Protein AF-0000000084744950 (afdb_homodimer)

Secondary structure (DSSP, 8-state):
------EEEEEPPPPB-TTS-B-HHHHHHHHHHHHTTT--EEEESSTTTTGGGS-HHHHHHHHHHHHHHHHHH-TT-EEEEE---SSHHHHHHHHHHHHHHT-SEEEEPPP-TTGGG--HHHHHHHHHHHHHH-SS-EEEEE-GGGTTT----HHHHHHHTTSTTEEEEEE-S--HHHHHHHHTTS-TTT-EEEES-GGGHHHHHHHT--EE--GGGGT-HHHHHHHHHHHHTT-HHHHHHHHHHHHHHHHHHHTSSHHHHHHHHIIIII--S-----TTSPPPPHHHHHHHHHHHHHHHHHHHHHHHHT-/------EEEEEPPPPB-TTS-B-HHHHHHHHHHHHTTT--EEEESSTTTTGGGS-HHHHHHHHHHHHHHHHHH-TT-EEEEE---SSHHHHHHHHHHHHHHT-SEEEEPPP-TTGGG--HHHHHHHHHHHHHH-SS-EEEEE-GGGTTT----HHHHHHHTTSTTEEEEEE-S--HHHHHHHHTTS-TTT-EEEES-GGGHHHHHHHT--EE--GGGGT-HHHHHHHHHHHHTT-HHHHHHHHHHHHHHHHHHHTSSHHHHHHHHIIIII--S--PPPTTSPPPPHHHHHHHHHHHHHHHHHHHHHHHTT-

Solvent-accessible surface area (backbone atoms only — not comparable to full-atom values): 31084 Å² total; per-residue (Å²): 125,84,79,72,76,55,43,35,29,30,36,36,63,57,38,19,38,96,87,59,44,81,26,63,66,37,41,39,52,50,47,52,62,48,49,78,34,72,49,39,23,35,26,41,36,34,82,56,18,46,40,74,53,50,53,75,69,54,53,46,53,53,45,35,48,49,47,53,36,31,59,72,63,31,69,76,50,42,39,30,29,37,25,56,39,55,13,34,69,49,22,32,50,41,35,48,49,38,46,75,39,62,38,63,31,31,37,32,46,68,57,31,61,60,49,94,62,59,45,73,67,24,51,52,51,27,53,49,54,29,39,74,66,36,88,41,42,29,27,42,35,44,43,24,87,60,24,65,62,51,68,82,49,55,70,57,51,42,60,50,53,70,40,90,35,29,42,26,38,34,43,52,74,74,51,54,68,56,50,32,56,38,47,74,61,46,57,72,89,62,35,32,35,24,28,33,39,63,58,54,32,70,65,31,45,76,45,58,30,52,26,35,39,17,57,35,33,76,68,30,37,28,48,58,40,46,40,52,50,28,48,76,70,65,36,53,70,62,24,53,53,52,44,62,67,40,30,64,37,27,38,41,33,46,58,76,52,29,65,23,34,37,35,37,47,39,21,74,73,71,68,42,58,67,22,42,52,62,45,37,44,58,62,61,50,72,68,56,46,50,56,36,45,70,53,39,51,65,46,39,52,50,20,54,53,56,50,60,62,75,109,124,84,78,73,74,56,41,34,28,29,36,38,64,57,37,20,36,95,87,60,44,79,25,64,65,37,41,39,52,50,46,52,64,48,48,77,33,72,51,39,23,35,26,42,36,34,81,57,18,45,40,74,53,50,53,74,68,52,50,47,52,52,45,36,48,50,46,53,36,31,60,72,61,30,68,76,49,43,40,31,28,36,25,55,41,55,14,32,69,50,21,33,52,42,35,46,50,38,46,76,40,62,37,61,30,31,37,32,46,68,57,33,60,61,48,94,61,58,44,73,66,25,50,51,50,26,53,50,54,29,38,73,66,35,89,41,41,29,26,42,35,42,42,23,86,60,23,65,62,50,69,80,48,57,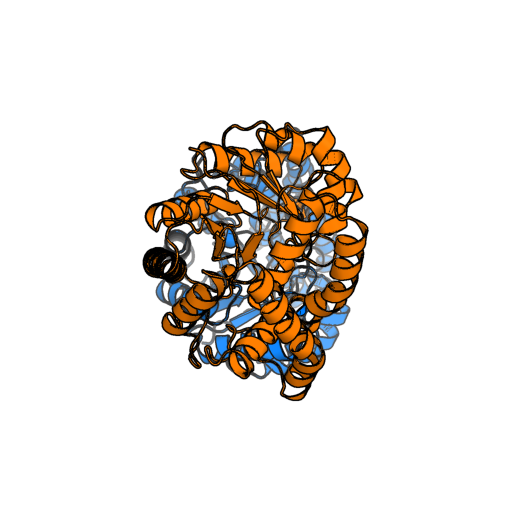69,57,50,41,60,51,53,70,40,88,35,30,42,27,38,34,44,51,73,74,53,54,70,57,50,32,56,38,47,75,60,47,58,73,89,60,34,34,35,24,27,32,40,61,57,54,32,70,65,30,45,76,43,57,30,53,26,35,39,18,57,33,33,77,69,30,36,27,48,57,37,46,42,52,51,28,48,77,68,65,36,53,68,62,24,52,54,51,44,64,65,40,31,64,38,26,39,40,33,45,59,75,54,29,66,24,33,36,35,36,47,39,22,73,72,71,68,43,59,67,21,41,52,62,44,37,44,59,61,62,52,73,67,57,46,50,56,35,44,69,54,40,52,65,48,40,52,50,19,55,53,56,53,62,60,74,110

Structure (mmCIF, N/CA/C/O backbone):
data_AF-0000000084744950-model_v1
#
loop_
_entity.id
_entity.type
_entity.pdbx_description
1 polymer 'Dihydrodipicolinate synthase'
#
loop_
_atom_site.group_PDB
_atom_site.id
_atom_site.type_symbol
_atom_site.label_atom_id
_atom_site.label_alt_id
_atom_site.label_comp_id
_atom_site.label_asym_id
_atom_site.label_entity_id
_atom_site.label_seq_id
_atom_site.pdbx_PDB_ins_code
_atom_site.Cartn_x
_atom_site.Cartn_y
_atom_site.Cartn_z
_atom_site.occupancy
_atom_site.B_iso_or_equiv
_atom_site.auth_seq_id
_atom_site.auth_comp_id
_atom_site.auth_asym_id
_atom_site.auth_atom_id
_atom_site.pdbx_PDB_model_num
ATOM 1 N N . MET A 1 1 ? -16.016 17.859 25.609 1 32.09 1 MET A N 1
ATOM 2 C CA . MET A 1 1 ? -16.25 18.766 24.484 1 32.09 1 MET A CA 1
ATOM 3 C C . MET A 1 1 ? -15.703 18.172 23.188 1 32.09 1 MET A C 1
ATOM 5 O O . MET A 1 1 ? -14.57 17.688 23.156 1 32.09 1 MET A O 1
ATOM 9 N N . THR A 1 2 ? -16.469 17.5 22.375 1 44.66 2 THR A N 1
ATOM 10 C CA . THR A 1 2 ? -15.984 16.797 21.188 1 44.66 2 THR A CA 1
ATOM 11 C C . THR A 1 2 ? -14.969 17.656 20.438 1 44.66 2 THR A C 1
ATOM 13 O O . THR A 1 2 ? -15.266 18.797 20.062 1 44.66 2 THR A O 1
ATOM 16 N N . LEU A 1 3 ? -13.703 17.438 20.719 1 56.25 3 LEU A N 1
ATOM 17 C CA . LEU A 1 3 ? -12.633 18.266 20.156 1 56.25 3 LEU A CA 1
ATOM 18 C C . LEU A 1 3 ? -12.906 18.594 18.703 1 56.25 3 LEU A C 1
ATOM 20 O O . LEU A 1 3 ? -13.336 17.719 17.938 1 56.25 3 LEU A O 1
ATOM 24 N N . SER A 1 4 ? -13.047 19.875 18.391 1 77.62 4 SER A N 1
ATOM 25 C CA . SER A 1 4 ? -13.414 20.422 17.078 1 77.62 4 SER A CA 1
ATOM 26 C C . SER A 1 4 ? -12.281 20.266 16.078 1 77.62 4 SER A C 1
ATOM 28 O O . SER A 1 4 ? -11.109 20.391 16.438 1 77.62 4 SER A O 1
ATOM 30 N N . LEU A 1 5 ? -12.453 19.562 15.055 1 93.19 5 LEU A N 1
ATOM 31 C CA . LEU A 1 5 ? -11.547 19.516 13.914 1 93.19 5 LEU A CA 1
ATOM 32 C C . LEU A 1 5 ? -11.555 20.844 13.156 1 93.19 5 LEU A C 1
ATOM 34 O O . LEU A 1 5 ? -11.922 20.875 11.977 1 93.19 5 LEU A O 1
ATOM 38 N N . HIS A 1 6 ? -11.352 22.016 13.898 1 96.31 6 HIS A N 1
ATOM 39 C CA . HIS A 1 6 ? -11.211 23.344 13.328 1 96.31 6 HIS A CA 1
ATOM 40 C C . HIS A 1 6 ? -9.773 23.859 13.461 1 96.31 6 HIS A C 1
ATOM 42 O O . HIS A 1 6 ? -9.148 23.688 14.508 1 96.31 6 HIS A O 1
ATOM 48 N N . GLY A 1 7 ? -9.273 24.406 12.383 1 97.94 7 GLY A N 1
ATOM 49 C CA . GLY A 1 7 ? -7.93 24.953 12.438 1 97.94 7 GLY A CA 1
ATOM 50 C C . GLY A 1 7 ? -6.934 24.188 11.602 1 97.94 7 GLY A C 1
ATOM 51 O O . GLY A 1 7 ? -7.309 23.531 10.625 1 97.94 7 GLY A O 1
ATOM 52 N N . VAL A 1 8 ? -5.648 24.406 11.922 1 98.69 8 VAL A N 1
ATOM 53 C CA . VAL A 1 8 ? -4.555 23.828 11.148 1 98.69 8 VAL A CA 1
ATOM 54 C C . VAL A 1 8 ? -3.945 22.656 11.906 1 98.69 8 VAL A C 1
ATOM 56 O O . VAL A 1 8 ? -3.566 22.781 13.078 1 98.69 8 VAL A O 1
ATOM 59 N N . PHE A 1 9 ? -3.893 21.484 11.328 1 98.88 9 PHE A N 1
ATOM 60 C CA . PHE A 1 9 ? -3.281 20.281 11.859 1 98.88 9 PHE A CA 1
ATOM 61 C C . PHE A 1 9 ? -2.109 19.844 10.984 1 98.88 9 PHE A C 1
ATOM 63 O O . PHE A 1 9 ? -2.305 19.375 9.867 1 98.88 9 PHE A O 1
ATOM 70 N N . VAL A 1 10 ? -0.914 19.922 11.461 1 98.88 10 VAL A N 1
ATOM 71 C CA . VAL A 1 10 ? 0.269 19.719 10.633 1 98.88 10 VAL A CA 1
ATOM 72 C C . VAL A 1 10 ? 0.619 18.234 10.578 1 98.88 10 VAL A C 1
ATOM 74 O O . VAL A 1 10 ? 0.858 17.609 11.609 1 98.88 10 VAL A O 1
ATOM 77 N N . PRO A 1 11 ? 0.583 17.625 9.352 1 98.88 11 PRO A N 1
ATOM 78 C CA . PRO A 1 11 ? 1.11 16.25 9.234 1 98.88 11 PRO A CA 1
ATOM 79 C C . PRO A 1 11 ? 2.633 16.203 9.344 1 98.88 11 PRO A C 1
ATOM 81 O O . PRO A 1 11 ? 3.338 16.688 8.453 1 98.88 11 PRO A O 1
ATOM 84 N N . ILE A 1 12 ? 3.092 15.57 10.359 1 98.88 12 ILE A N 1
ATOM 85 C CA . ILE A 1 12 ? 4.5 15.742 10.703 1 98.88 12 ILE A CA 1
ATOM 86 C C . ILE A 1 12 ? 5.305 14.555 10.18 1 98.88 12 ILE A C 1
ATOM 88 O O . ILE A 1 12 ? 4.781 13.438 10.07 1 98.88 12 ILE A O 1
ATOM 92 N N . PRO A 1 13 ? 6.602 14.773 9.852 1 98.75 13 PRO A N 1
ATOM 93 C CA . PRO A 1 13 ? 7.469 13.664 9.461 1 98.75 13 PRO A CA 1
ATOM 94 C C . PRO A 1 13 ? 7.852 12.773 10.641 1 98.75 13 PRO A C 1
ATOM 96 O O . PRO A 1 13 ? 7.852 13.227 11.789 1 98.75 13 PRO A O 1
ATOM 99 N N . THR A 1 14 ? 8.055 11.547 10.352 1 98.81 14 THR A N 1
ATOM 100 C CA . THR A 1 14 ? 8.859 10.703 11.234 1 98.81 14 THR A CA 1
ATOM 101 C C . THR A 1 14 ? 10.344 10.914 10.969 1 98.81 14 THR A C 1
ATOM 103 O O . THR A 1 14 ? 10.781 10.914 9.82 1 98.81 14 THR A O 1
ATOM 106 N N . PHE A 1 15 ? 11.078 11.125 12.039 1 98.88 15 PHE A N 1
ATOM 107 C CA . PHE A 1 15 ? 12.5 11.383 11.875 1 98.88 15 PHE A CA 1
ATOM 108 C C . PHE A 1 15 ? 13.312 10.117 12.125 1 98.88 15 PHE A C 1
ATOM 110 O O . PHE A 1 15 ? 12.977 9.32 13 1 98.88 15 PHE A O 1
ATOM 117 N N . PHE A 1 16 ? 14.406 10 11.367 1 98.88 16 PHE A N 1
ATOM 118 C CA . PHE A 1 16 ? 15.25 8.812 11.469 1 98.88 16 PHE A CA 1
ATOM 119 C C . PHE A 1 16 ? 16.719 9.203 11.648 1 98.88 16 PHE A C 1
ATOM 121 O O . PHE A 1 16 ? 17.156 10.234 11.148 1 98.88 16 PHE A O 1
ATOM 128 N N . LYS A 1 17 ? 17.406 8.32 12.344 1 98.69 17 LYS A N 1
ATOM 129 C CA . LYS A 1 17 ? 18.859 8.383 12.367 1 98.69 17 LYS A CA 1
ATOM 130 C C . LYS A 1 17 ? 19.453 7.859 11.055 1 98.69 17 LYS A C 1
ATOM 132 O O . LYS A 1 17 ? 18.719 7.363 10.195 1 98.69 17 LYS A O 1
ATOM 137 N N . GLU A 1 18 ? 20.75 7.996 10.922 1 97.94 18 GLU A N 1
ATOM 138 C CA . GLU A 1 18 ? 21.406 7.574 9.688 1 97.94 18 GLU A CA 1
ATOM 139 C C . GLU A 1 18 ? 21.203 6.086 9.43 1 97.94 18 GLU A C 1
ATOM 141 O O . GLU A 1 18 ? 21.109 5.66 8.273 1 97.94 18 GLU A O 1
ATOM 146 N N . ASN A 1 19 ? 21.094 5.312 10.5 1 97.88 19 ASN A N 1
ATOM 147 C CA . ASN A 1 19 ? 20.875 3.875 10.359 1 97.88 19 ASN A CA 1
ATOM 148 C C . ASN A 1 19 ? 19.391 3.545 10.203 1 97.88 19 ASN A C 1
ATOM 150 O O . ASN A 1 19 ? 19 2.383 10.312 1 97.88 19 ASN A O 1
ATOM 154 N N . GLU A 1 20 ? 18.438 4.543 10.125 1 98.38 20 GLU A N 1
ATOM 155 C CA . GLU A 1 20 ? 17.016 4.473 9.867 1 98.38 20 GLU A CA 1
ATOM 156 C C . GLU A 1 20 ? 16.234 4.094 11.125 1 98.38 20 GLU A C 1
ATOM 158 O O . GLU A 1 20 ? 15.039 3.801 11.062 1 98.38 20 GLU A O 1
ATOM 163 N N . ASP A 1 21 ? 17.016 4.082 12.305 1 98.69 21 ASP A N 1
ATOM 164 C CA . ASP A 1 21 ? 16.281 3.992 13.555 1 98.69 21 ASP A CA 1
ATOM 165 C C . ASP A 1 21 ? 15.484 5.273 13.82 1 98.69 21 ASP A C 1
ATOM 167 O O . ASP A 1 21 ? 15.812 6.332 13.289 1 98.69 21 ASP A O 1
ATOM 171 N N . LEU A 1 22 ? 14.477 5.176 14.648 1 98.81 22 LEU A N 1
ATOM 172 C CA . LEU A 1 22 ? 13.688 6.352 14.992 1 98.81 22 LEU A CA 1
ATOM 173 C C . LEU A 1 22 ? 14.547 7.402 15.688 1 98.81 22 LEU A C 1
ATOM 175 O O . LEU A 1 22 ? 15.359 7.07 16.547 1 98.81 22 LEU A O 1
ATOM 179 N N . ASP A 1 23 ? 14.422 8.609 15.266 1 98.88 23 ASP A N 1
ATOM 180 C CA . ASP A 1 23 ? 15.008 9.758 15.953 1 98.88 23 ASP A CA 1
ATOM 181 C C . ASP A 1 23 ? 13.953 10.516 16.75 1 98.88 23 ASP A C 1
ATOM 183 O O . ASP A 1 23 ? 13.461 11.555 16.328 1 98.88 23 ASP A O 1
ATOM 187 N N . LEU A 1 24 ? 13.727 10 17.953 1 98.81 24 LEU A N 1
ATOM 188 C CA . LEU A 1 24 ? 12.648 10.523 18.781 1 98.81 24 LEU A CA 1
ATOM 189 C C . LEU A 1 24 ? 13 11.898 19.344 1 98.81 24 LEU A C 1
ATOM 191 O O . LEU A 1 24 ? 12.109 12.695 19.656 1 98.81 24 LEU A O 1
ATOM 195 N N . GLU A 1 25 ? 14.266 12.188 19.453 1 98.81 25 GLU A N 1
ATOM 196 C CA . GLU A 1 25 ? 14.688 13.516 19.875 1 98.81 25 GLU A CA 1
ATOM 197 C C . GLU A 1 25 ? 14.328 14.57 18.844 1 98.81 25 GLU A C 1
ATOM 199 O O . GLU A 1 25 ? 13.812 15.641 19.188 1 98.81 25 GLU A O 1
ATOM 204 N N . ALA A 1 26 ? 14.609 14.258 17.609 1 98.88 26 ALA A N 1
ATOM 205 C CA . ALA A 1 26 ? 14.234 15.18 16.531 1 98.88 26 ALA A CA 1
ATOM 206 C C . ALA A 1 26 ? 12.719 15.359 16.469 1 98.88 26 ALA A C 1
ATOM 208 O O . ALA A 1 26 ? 12.234 16.453 16.188 1 98.88 26 ALA A O 1
ATOM 209 N N . LEU A 1 27 ? 12.023 14.289 16.703 1 98.88 27 LEU A N 1
ATOM 210 C CA . LEU A 1 27 ? 10.57 14.367 16.734 1 98.88 27 LEU A CA 1
ATOM 211 C C . LEU A 1 27 ? 10.102 15.305 17.844 1 98.88 27 LEU A C 1
ATOM 213 O O . LEU A 1 27 ? 9.203 16.125 17.625 1 98.88 27 LEU A O 1
ATOM 217 N N . ASP A 1 28 ? 10.68 15.203 18.969 1 98.88 28 ASP A N 1
ATOM 218 C CA . ASP A 1 28 ? 10.383 16.078 20.094 1 98.88 28 ASP A CA 1
ATOM 219 C C . ASP A 1 28 ? 10.633 17.547 19.734 1 98.88 28 ASP A C 1
ATOM 221 O O . ASP A 1 28 ? 9.805 18.406 20.016 1 98.88 28 ASP A O 1
ATOM 225 N N . GLN A 1 29 ? 11.719 17.812 19.125 1 98.81 29 GLN A N 1
ATOM 226 C CA . GLN A 1 29 ? 12.086 19.172 18.734 1 98.81 29 GLN A CA 1
ATOM 227 C C . GLN A 1 29 ? 11.094 19.75 17.734 1 98.81 29 GLN A C 1
ATOM 229 O O . GLN A 1 29 ? 10.789 20.938 17.766 1 98.81 29 GLN A O 1
ATOM 234 N N . HIS A 1 30 ? 10.648 18.891 16.859 1 98.88 30 HIS A N 1
ATOM 235 C CA . HIS A 1 30 ? 9.703 19.359 15.852 1 98.88 30 HIS A CA 1
ATOM 236 C C . HIS A 1 30 ? 8.367 19.719 16.484 1 98.88 30 HIS A C 1
ATOM 238 O O . HIS A 1 30 ? 7.73 20.703 16.078 1 98.88 30 HIS A O 1
ATOM 244 N N . ILE A 1 31 ? 7.934 18.906 17.453 1 98.88 31 ILE A N 1
ATOM 245 C CA . ILE A 1 31 ? 6.703 19.219 18.172 1 98.88 31 ILE A CA 1
ATOM 246 C C . ILE A 1 31 ? 6.875 20.516 18.953 1 98.88 31 ILE A C 1
ATOM 248 O O . ILE A 1 31 ? 5.961 21.344 19.016 1 98.88 31 ILE A O 1
ATOM 252 N N . GLN A 1 32 ? 8.016 20.703 19.531 1 98.81 32 GLN A N 1
ATOM 253 C CA . GLN A 1 32 ? 8.312 21.953 20.219 1 98.81 32 GLN A CA 1
ATOM 254 C C . GLN A 1 32 ? 8.18 23.141 19.281 1 98.81 32 GLN A C 1
ATOM 256 O O . GLN A 1 32 ? 7.574 24.156 19.641 1 98.81 32 GLN A O 1
ATOM 261 N N . PHE A 1 33 ? 8.742 23 18.156 1 98.5 33 PHE A N 1
ATOM 262 C CA . PHE A 1 33 ? 8.688 24.047 17.141 1 98.5 33 PHE A CA 1
ATOM 263 C C . PHE A 1 33 ? 7.242 24.391 16.797 1 98.5 33 PHE A C 1
ATOM 265 O O . PHE A 1 33 ? 6.879 25.562 16.719 1 98.5 33 PHE A O 1
ATOM 272 N N . LEU A 1 34 ? 6.359 23.359 16.656 1 98.75 34 LEU A N 1
ATOM 273 C CA . LEU A 1 34 ? 4.984 23.531 16.219 1 98.75 34 LEU A CA 1
ATOM 274 C C . LEU A 1 34 ? 4.098 24 17.375 1 98.75 34 LEU A C 1
ATOM 276 O O . LEU A 1 34 ? 3.086 24.672 17.156 1 98.75 34 LEU A O 1
ATOM 280 N N . ALA A 1 35 ? 4.418 23.719 18.594 1 97.62 35 ALA A N 1
ATOM 281 C CA . ALA A 1 35 ? 3.586 23.906 19.781 1 97.62 35 ALA A CA 1
ATOM 282 C C . ALA A 1 35 ? 3.219 25.375 19.969 1 97.62 35 ALA A C 1
ATOM 284 O O . ALA A 1 35 ? 2.158 25.688 20.516 1 97.62 35 ALA A O 1
ATOM 285 N N . ASN A 1 36 ? 4 26.266 19.5 1 91.12 36 ASN A N 1
ATOM 286 C CA . ASN A 1 36 ? 3.74 27.688 19.75 1 91.12 36 ASN A CA 1
ATOM 287 C C . ASN A 1 36 ? 3.5 28.438 18.438 1 91.12 36 ASN A C 1
ATOM 289 O O . ASN A 1 36 ? 3.736 29.656 18.375 1 91.12 36 ASN A O 1
ATOM 293 N N . SER A 1 37 ? 2.988 27.719 17.469 1 97.5 37 SER A N 1
ATOM 294 C CA . SER A 1 37 ? 2.828 28.344 16.156 1 97.5 37 SER A CA 1
ATOM 295 C C . SER A 1 37 ? 1.364 28.656 15.859 1 97.5 37 SER A C 1
ATOM 297 O O . SER A 1 37 ? 1.031 29.156 14.781 1 97.5 37 SER A O 1
ATOM 299 N N . GLY A 1 38 ? 0.466 28.375 16.812 1 97.75 38 GLY A N 1
ATOM 300 C CA . GLY A 1 38 ? -0.953 28.641 16.625 1 97.75 38 GLY A CA 1
ATOM 301 C C . GLY A 1 38 ? -1.709 27.484 16.016 1 97.75 38 GLY A C 1
ATOM 302 O O . GLY A 1 38 ? -2.932 27.547 15.867 1 97.75 38 GLY A O 1
ATOM 303 N N . VAL A 1 39 ? -1.017 26.406 15.734 1 98.44 39 VAL A N 1
ATOM 304 C CA . VAL A 1 39 ? -1.674 25.266 15.125 1 98.44 39 VAL A CA 1
ATOM 305 C C . VAL A 1 39 ? -2.58 24.578 16.141 1 98.44 39 VAL A C 1
ATOM 307 O O . VAL A 1 39 ? -2.359 24.688 17.359 1 98.44 39 VAL A O 1
ATOM 310 N N . SER A 1 40 ? -3.605 23.922 15.633 1 98.38 40 SER A N 1
ATOM 311 C CA . SER A 1 40 ? -4.59 23.25 16.484 1 98.38 40 SER A CA 1
ATOM 312 C C . SER A 1 40 ? -4.129 21.844 16.859 1 98.38 40 SER A C 1
ATOM 314 O O . SER A 1 40 ? -4.605 21.281 17.844 1 98.38 40 SER A O 1
ATOM 316 N N . GLY A 1 41 ? -3.248 21.328 16.062 1 98.5 41 GLY A N 1
ATOM 317 C CA . GLY A 1 41 ? -2.787 19.969 16.344 1 98.5 41 GLY A CA 1
ATOM 318 C C . GLY A 1 41 ? -1.807 19.453 15.305 1 98.5 41 GLY A C 1
ATOM 319 O O . GLY A 1 41 ? -1.295 20.219 14.484 1 98.5 41 GLY A O 1
ATOM 320 N N . VAL A 1 42 ? -1.493 18.156 15.453 1 98.81 42 VAL A N 1
ATOM 321 C CA . VAL A 1 42 ? -0.591 17.5 14.508 1 98.81 42 VAL A CA 1
ATOM 322 C C . VAL A 1 42 ? -1.204 16.188 14.031 1 98.81 42 VAL A C 1
ATOM 324 O O . VAL A 1 42 ? -2.049 15.602 14.719 1 98.81 42 VAL A O 1
ATOM 327 N N . VAL A 1 43 ? -0.896 15.836 12.812 1 98.88 43 VAL A N 1
ATOM 328 C CA . VAL A 1 43 ? -1.175 14.508 12.273 1 98.88 43 VAL A CA 1
ATOM 329 C C . VAL A 1 43 ? 0.1 13.672 12.289 1 98.88 43 VAL A C 1
ATOM 331 O O . VAL A 1 43 ? 1.103 14.039 11.672 1 98.88 43 VAL A O 1
ATOM 334 N N . VAL A 1 44 ? 0.041 12.57 13.016 1 98.81 44 VAL A N 1
ATOM 335 C CA . VAL A 1 44 ? 1.168 11.648 13.094 1 98.81 44 VAL A CA 1
ATOM 336 C C . VAL A 1 44 ? 0.874 10.398 12.258 1 98.81 44 VAL A C 1
ATOM 338 O O . VAL A 1 44 ? -0.281 9.984 12.141 1 98.81 44 VAL A O 1
ATOM 341 N N . LEU A 1 45 ? 1.837 9.859 11.602 1 98.62 45 LEU A N 1
ATOM 342 C CA . LEU A 1 45 ? 1.739 8.609 10.852 1 98.62 45 LEU A CA 1
ATOM 343 C C . LEU A 1 45 ? 0.834 8.781 9.641 1 98.62 45 LEU A C 1
ATOM 345 O O . LEU A 1 45 ? 0.039 7.891 9.328 1 98.62 45 LEU A O 1
ATOM 349 N N . GLY A 1 46 ? 0.804 9.961 9.016 1 97.62 46 GLY A N 1
ATOM 350 C CA . GLY A 1 46 ? 0.244 10.133 7.684 1 97.62 46 GLY A CA 1
ATOM 351 C C . GLY A 1 46 ? 1.22 9.789 6.574 1 97.62 46 GLY A C 1
ATOM 352 O O . GLY A 1 4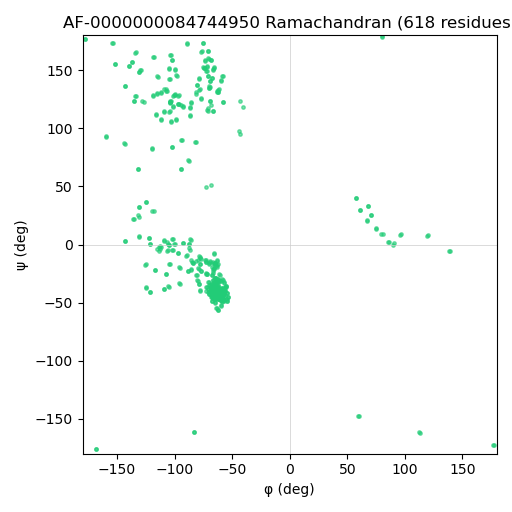6 ? 2.201 9.078 6.801 1 97.62 46 GLY A O 1
ATOM 353 N N . SER A 1 47 ? 0.931 10.266 5.391 1 96.12 47 SER A N 1
ATOM 354 C CA . SER A 1 47 ? 1.872 10.109 4.285 1 96.12 47 SER A CA 1
ATOM 355 C C . SER A 1 47 ? 3.189 10.82 4.574 1 96.12 47 SER A C 1
ATOM 357 O O . SER A 1 47 ? 4.266 10.266 4.344 1 96.12 47 SER A O 1
ATOM 359 N N . MET A 1 48 ? 3.143 11.977 5.152 1 97.12 48 MET A N 1
ATOM 360 C CA . MET A 1 48 ? 4.328 12.742 5.539 1 97.12 48 MET A CA 1
ATOM 361 C C . MET A 1 48 ? 5.121 12.008 6.613 1 97.12 48 MET A C 1
ATOM 363 O O . MET A 1 48 ? 6.348 12.125 6.676 1 97.12 48 MET A O 1
ATOM 367 N N . GLY A 1 49 ? 4.418 11.242 7.379 1 98.44 49 GLY A N 1
ATOM 368 C CA . GLY A 1 49 ? 5.027 10.539 8.5 1 98.44 49 GLY A CA 1
ATOM 369 C C . GLY A 1 49 ? 5.598 9.188 8.117 1 98.44 49 GLY A C 1
ATOM 370 O O . GLY A 1 49 ? 6.074 8.445 8.977 1 98.44 49 GLY A O 1
ATOM 371 N N . GLU A 1 50 ? 5.504 8.781 6.852 1 98.5 50 GLU A N 1
ATOM 372 C CA . GLU A 1 50 ? 6.059 7.531 6.34 1 98.5 50 GLU A CA 1
ATOM 373 C C . GLU A 1 50 ? 5.508 6.328 7.102 1 98.5 50 GLU A C 1
ATOM 375 O O . GLU A 1 50 ? 6.242 5.387 7.402 1 98.5 50 GLU A O 1
ATOM 380 N N . ALA A 1 51 ? 4.227 6.387 7.41 1 98.31 51 ALA A N 1
ATOM 381 C CA . ALA A 1 51 ? 3.596 5.316 8.18 1 98.31 51 ALA A CA 1
ATOM 382 C C . ALA A 1 51 ? 3.797 3.965 7.496 1 98.31 51 ALA A C 1
ATOM 384 O O . ALA A 1 51 ? 4.02 2.951 8.164 1 98.31 51 ALA A O 1
ATOM 385 N N . VAL A 1 52 ? 3.793 3.881 6.207 1 97.75 52 VAL A N 1
ATOM 386 C CA . VAL A 1 52 ? 3.826 2.65 5.426 1 97.75 52 VAL A CA 1
ATOM 387 C C . VAL A 1 52 ? 5.191 1.983 5.57 1 97.75 52 VAL A C 1
ATOM 389 O O . VAL A 1 52 ? 5.352 0.804 5.246 1 97.75 52 VAL A O 1
ATOM 392 N N . SER A 1 53 ? 6.18 2.732 6.078 1 98.25 53 SER A N 1
ATOM 393 C CA . SER A 1 53 ? 7.543 2.229 6.176 1 98.25 53 SER A CA 1
ATOM 394 C C . SER A 1 53 ? 7.859 1.747 7.59 1 98.25 53 SER A C 1
ATOM 396 O O . SER A 1 53 ? 8.961 1.274 7.859 1 98.25 53 SER A O 1
ATOM 398 N N . LEU A 1 54 ? 6.863 1.853 8.469 1 98.25 54 LEU A N 1
ATOM 399 C CA . LEU A 1 54 ? 7.125 1.587 9.883 1 98.25 54 LEU A CA 1
ATOM 400 C C . LEU A 1 54 ? 6.566 0.229 10.297 1 98.25 54 LEU A C 1
ATOM 402 O O . LEU A 1 54 ? 5.578 -0.238 9.719 1 98.25 54 LEU A O 1
ATOM 406 N N . SER A 1 55 ? 7.211 -0.38 11.297 1 96.06 55 SER A N 1
ATOM 407 C CA . SER A 1 55 ? 6.652 -1.559 11.953 1 96.06 55 SER A CA 1
ATOM 408 C C . SER A 1 55 ? 5.535 -1.178 12.914 1 96.06 55 SER A C 1
ATOM 410 O O . SER A 1 55 ? 5.375 -0.003 13.258 1 96.06 55 SER A O 1
ATOM 412 N N . ASP A 1 56 ? 4.797 -2.154 13.328 1 94 56 ASP A N 1
ATOM 413 C CA . ASP A 1 56 ? 3.727 -1.916 14.297 1 94 56 ASP A CA 1
ATOM 414 C C . ASP A 1 56 ? 4.273 -1.295 15.578 1 94 56 ASP A C 1
ATOM 416 O O . ASP A 1 56 ? 3.68 -0.363 16.125 1 94 56 ASP A O 1
ATOM 420 N N . GLU A 1 57 ? 5.344 -1.8 16 1 95.88 57 GLU A N 1
ATOM 421 C CA . GLU A 1 57 ? 5.965 -1.302 17.234 1 95.88 57 GLU A CA 1
ATOM 422 C C . GLU A 1 57 ? 6.414 0.149 17.078 1 95.88 57 GLU A C 1
ATOM 424 O O . GLU A 1 57 ? 6.219 0.965 17.969 1 95.88 57 GLU A O 1
ATOM 429 N N . GLU A 1 58 ? 6.98 0.441 15.969 1 98.31 58 GLU A N 1
ATOM 430 C CA . GLU A 1 58 ? 7.457 1.799 15.727 1 98.31 58 GLU A CA 1
ATOM 431 C C . GLU A 1 58 ? 6.301 2.791 15.672 1 98.31 58 GLU A C 1
ATOM 433 O O . GLU A 1 58 ? 6.426 3.928 16.141 1 98.31 58 GLU A O 1
ATOM 438 N N . ARG A 1 59 ? 5.191 2.377 15.078 1 98.25 59 ARG A N 1
ATOM 439 C CA . ARG A 1 59 ? 4.012 3.232 15.016 1 98.25 59 ARG A CA 1
ATOM 440 C C . ARG A 1 59 ? 3.594 3.699 16.406 1 98.25 59 ARG A C 1
ATOM 442 O O . ARG A 1 59 ? 3.367 4.891 16.625 1 98.25 59 ARG A O 1
ATOM 449 N N . SER A 1 60 ? 3.541 2.768 17.344 1 98 60 SER A N 1
ATOM 450 C CA . SER A 1 60 ? 3.15 3.096 18.719 1 98 60 SER A CA 1
ATOM 451 C C . SER A 1 60 ? 4.152 4.043 19.359 1 98 60 SER A C 1
ATOM 453 O O . SER A 1 60 ? 3.766 5.012 20.016 1 98 60 SER A O 1
ATOM 455 N N . LYS A 1 61 ? 5.43 3.764 19.172 1 98.56 61 LYS A N 1
ATOM 456 C CA . LYS A 1 61 ? 6.484 4.574 19.766 1 98.56 61 LYS A CA 1
ATOM 457 C C . LYS A 1 61 ? 6.41 6.02 19.281 1 98.56 61 LYS A C 1
ATOM 459 O O . LYS A 1 61 ? 6.629 6.953 20.062 1 98.56 61 LYS A O 1
ATOM 464 N N . VAL A 1 62 ? 6.105 6.18 18.031 1 98.88 62 VAL A N 1
ATOM 465 C CA . VAL A 1 62 ? 6.031 7.52 17.453 1 98.88 62 VAL A CA 1
ATOM 466 C C . VAL A 1 62 ? 4.859 8.281 18.062 1 98.88 62 VAL A C 1
ATOM 468 O O . VAL A 1 62 ? 5.012 9.438 18.484 1 98.88 62 VAL A O 1
ATOM 471 N N . ILE A 1 63 ? 3.699 7.641 18.188 1 98.88 63 ILE A N 1
ATOM 472 C CA . ILE A 1 63 ? 2.525 8.305 18.75 1 98.88 63 ILE A CA 1
ATOM 473 C C . ILE A 1 63 ? 2.779 8.656 20.203 1 98.88 63 ILE A C 1
ATOM 475 O O . ILE A 1 63 ? 2.486 9.773 20.641 1 98.88 63 ILE A O 1
ATOM 479 N N . GLU A 1 64 ? 3.35 7.723 20.922 1 98.81 64 GLU A N 1
ATOM 480 C CA . GLU A 1 64 ? 3.623 7.934 22.328 1 98.81 64 GLU A CA 1
ATOM 481 C C . GLU A 1 64 ? 4.562 9.117 22.547 1 98.81 64 GLU A C 1
ATOM 483 O O . GLU A 1 64 ? 4.352 9.93 23.453 1 98.81 64 GLU A O 1
ATOM 488 N N . ARG A 1 65 ? 5.566 9.18 21.734 1 98.88 65 ARG A N 1
ATOM 489 C CA . ARG A 1 65 ? 6.508 10.289 21.844 1 98.88 65 ARG A CA 1
ATOM 490 C C . ARG A 1 65 ? 5.824 11.617 21.562 1 98.88 65 ARG A C 1
ATOM 492 O O . ARG A 1 65 ? 6.094 12.617 22.234 1 98.88 65 ARG A O 1
ATOM 499 N N . VAL A 1 66 ? 4.988 11.656 20.547 1 98.88 66 VAL A N 1
ATOM 500 C CA . VAL A 1 66 ? 4.273 12.875 20.203 1 98.88 66 VAL A CA 1
ATOM 501 C C . VAL A 1 66 ? 3.369 13.297 21.359 1 98.88 66 VAL A C 1
ATOM 503 O O . VAL A 1 66 ? 3.275 14.484 21.672 1 98.88 66 VAL A O 1
ATOM 506 N N . VAL A 1 67 ? 2.717 12.352 21.984 1 98.75 67 VAL A N 1
ATOM 507 C CA . VAL A 1 67 ? 1.837 12.625 23.109 1 98.75 67 VAL A CA 1
ATOM 508 C C . VAL A 1 67 ? 2.65 13.188 24.281 1 98.75 67 VAL A C 1
ATOM 510 O O . VAL A 1 67 ? 2.232 14.156 24.922 1 98.75 67 VAL A O 1
ATOM 513 N N . GLU A 1 68 ? 3.775 12.57 24.531 1 98.81 68 GLU A N 1
ATOM 514 C CA . GLU A 1 68 ? 4.664 13.086 25.562 1 98.81 68 GLU A CA 1
ATOM 515 C C . GLU A 1 68 ? 5.074 14.523 25.281 1 98.81 68 GLU A C 1
ATOM 517 O O . GLU A 1 68 ? 5.027 15.375 26.172 1 98.81 68 GLU A O 1
ATOM 522 N N . SER A 1 69 ? 5.477 14.805 24.062 1 98.81 69 SER A N 1
ATOM 523 C CA . SER A 1 69 ? 5.938 16.125 23.672 1 98.81 69 SER A CA 1
ATOM 524 C C . SER A 1 69 ? 4.809 17.156 23.734 1 98.81 69 SER A C 1
ATOM 526 O O . SER A 1 69 ? 5.023 18.281 24.172 1 98.81 69 SER A O 1
ATOM 528 N N . LYS A 1 70 ? 3.691 16.719 23.234 1 98 70 LYS A N 1
ATOM 529 C CA . LYS A 1 70 ? 2.51 17.578 23.344 1 98 70 LYS A CA 1
ATOM 530 C C . LYS A 1 70 ? 2.256 17.984 24.797 1 98 70 LYS A C 1
ATOM 532 O O . LYS A 1 70 ? 1.978 19.156 25.062 1 98 70 LYS A O 1
ATOM 537 N N . ASN A 1 71 ? 2.271 17.062 25.703 1 98.31 71 ASN A N 1
ATOM 538 C CA . ASN A 1 71 ? 2.021 17.328 27.109 1 98.31 71 ASN A CA 1
ATOM 539 C C . ASN A 1 71 ? 3.072 18.266 27.703 1 98.31 71 ASN A C 1
ATOM 541 O O . ASN A 1 71 ? 2.775 19.062 28.594 1 98.31 71 ASN A O 1
ATOM 545 N N . LYS A 1 7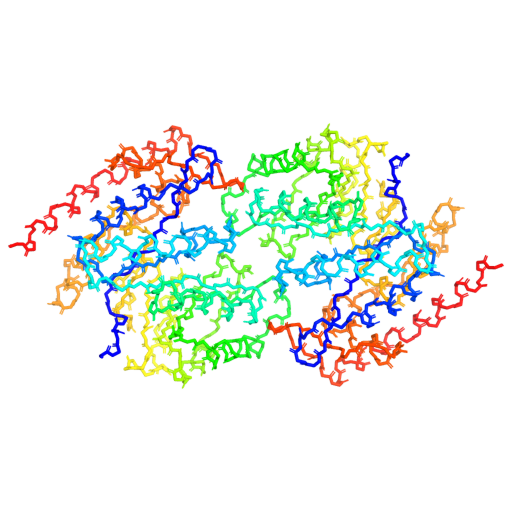2 ? 4.23 18.188 27.203 1 98.62 72 LYS A N 1
ATOM 546 C CA . LYS A 1 72 ? 5.355 18.984 27.688 1 98.62 72 LYS A CA 1
ATOM 547 C C . LYS A 1 72 ? 5.27 20.422 27.156 1 98.62 72 LYS A C 1
ATOM 549 O O . LYS A 1 72 ? 5.504 21.375 27.906 1 98.62 72 LYS A O 1
ATOM 554 N N . TYR A 1 73 ? 4.859 20.578 25.891 1 98.69 73 TYR A N 1
ATOM 555 C CA . TYR A 1 73 ? 5.051 21.891 25.266 1 98.69 73 TYR A CA 1
ATOM 556 C C . TYR A 1 73 ? 3.719 22.609 25.078 1 98.69 73 TYR A C 1
ATOM 558 O O . TYR A 1 73 ? 3.662 23.844 25.094 1 98.69 73 TYR A O 1
ATOM 566 N N . ASN A 1 74 ? 2.635 21.875 24.719 1 98.44 74 ASN A N 1
ATOM 567 C CA . ASN A 1 74 ? 1.291 22.422 24.516 1 98.44 74 ASN A CA 1
ATOM 568 C C . ASN A 1 74 ? 0.234 21.312 24.625 1 98.44 74 ASN A C 1
ATOM 570 O O . ASN A 1 74 ? -0.147 20.719 23.609 1 98.44 74 ASN A O 1
ATOM 574 N N . PRO A 1 75 ? -0.34 21.109 25.797 1 97.56 75 PRO A N 1
ATOM 575 C CA . PRO A 1 75 ? -1.27 20.016 26.031 1 97.56 75 PRO A CA 1
ATOM 576 C C . PRO A 1 75 ? -2.568 20.156 25.234 1 97.56 75 PRO A C 1
ATOM 578 O O . PRO A 1 75 ? -3.365 19.219 25.172 1 97.56 75 PRO A O 1
ATOM 581 N N . ASN A 1 76 ? -2.762 21.266 24.578 1 96.31 76 ASN A N 1
ATOM 582 C CA . ASN A 1 76 ? -4.012 21.516 23.875 1 96.31 76 ASN A CA 1
ATOM 583 C C . ASN A 1 76 ? -3.949 21.016 22.422 1 96.31 76 ASN A C 1
ATOM 585 O O . ASN A 1 76 ? -4.969 20.969 21.734 1 96.31 76 ASN A O 1
ATOM 589 N N . LEU A 1 77 ? -2.762 20.641 21.953 1 98.12 77 LEU A N 1
ATOM 590 C CA . LEU A 1 77 ? -2.646 20.141 20.594 1 98.12 77 LEU A CA 1
ATOM 591 C C . LEU A 1 77 ? -3.461 18.859 20.422 1 98.12 77 LEU A C 1
ATOM 593 O O . LEU A 1 77 ? -3.396 17.969 21.25 1 98.12 77 LEU A O 1
ATOM 597 N N . VAL A 1 78 ? -4.238 18.828 19.391 1 98.25 78 VAL A N 1
ATOM 598 C CA . VAL A 1 78 ? -4.969 17.625 19.016 1 98.25 78 VAL A CA 1
ATOM 599 C C . VAL A 1 78 ? -4.039 16.672 18.266 1 98.25 78 VAL A C 1
ATOM 601 O O . VAL A 1 78 ? -3.266 17.109 17.406 1 98.25 78 VAL A O 1
ATOM 604 N N . ILE A 1 79 ? -4.133 15.414 18.594 1 98.69 79 ILE A N 1
ATOM 605 C CA . ILE A 1 79 ? -3.334 14.422 17.891 1 98.69 79 ILE A CA 1
ATOM 606 C C . ILE A 1 79 ? -4.238 13.562 17 1 98.69 79 ILE A C 1
ATOM 608 O O . ILE A 1 79 ? -5.117 12.859 17.5 1 98.69 79 ILE A O 1
ATOM 612 N N . ILE A 1 80 ? -4.066 13.664 15.719 1 98.81 80 ILE A N 1
ATOM 613 C CA . ILE A 1 80 ? -4.68 12.797 14.719 1 98.81 80 ILE A CA 1
ATOM 614 C C . ILE A 1 80 ? -3.672 11.742 14.273 1 98.81 80 ILE A C 1
ATOM 616 O O . ILE A 1 80 ? -2.531 12.07 13.93 1 98.81 80 ILE A O 1
ATOM 620 N N . ALA A 1 81 ? -4.047 10.484 14.281 1 98.94 81 ALA A N 1
ATOM 621 C CA . ALA A 1 81 ? -3.117 9.43 13.891 1 98.94 81 ALA A CA 1
ATOM 622 C C . ALA A 1 81 ? -3.549 8.773 12.578 1 98.94 81 ALA A C 1
ATOM 624 O O . ALA A 1 81 ? -4.719 8.43 12.406 1 98.94 81 ALA A O 1
ATOM 625 N N . GLY A 1 82 ? -2.574 8.664 11.664 1 98.88 82 GLY A N 1
ATOM 626 C CA . GLY A 1 82 ? -2.832 7.828 10.492 1 98.88 82 GLY A CA 1
ATOM 627 C C . GLY A 1 82 ? -2.902 6.348 10.82 1 98.88 82 GLY A C 1
ATOM 628 O O . GLY A 1 82 ? -1.943 5.777 11.344 1 98.88 82 GLY A O 1
ATOM 629 N N . THR A 1 83 ? -4.023 5.734 10.469 1 98.88 83 THR A N 1
ATOM 630 C CA . THR A 1 83 ? -4.203 4.32 10.773 1 98.88 83 THR A CA 1
ATOM 631 C C . THR A 1 83 ? -4.676 3.555 9.547 1 98.88 83 THR A C 1
ATOM 633 O O . THR A 1 83 ? -5.391 2.557 9.664 1 98.88 83 THR A O 1
ATOM 636 N N . SER A 1 84 ? -4.254 3.988 8.414 1 98.75 84 SER A N 1
ATOM 637 C CA . SER A 1 84 ? -4.637 3.396 7.137 1 98.75 84 SER A CA 1
ATOM 638 C C . SER A 1 84 ? -4.066 1.989 6.988 1 98.75 84 SER A C 1
ATOM 640 O O . SER A 1 84 ? -2.945 1.718 7.422 1 98.75 84 SER A O 1
ATOM 642 N N . SER A 1 85 ? -4.824 1.147 6.398 1 98.12 85 SER A N 1
ATOM 643 C CA . SER A 1 85 ? -4.41 -0.201 6.023 1 98.12 85 SER A CA 1
ATOM 644 C C . SER A 1 85 ? -5.219 -0.721 4.84 1 98.12 85 SER A C 1
ATOM 646 O O . SER A 1 85 ? -6.18 -0.079 4.406 1 98.12 85 SER A O 1
ATOM 648 N N . GLN A 1 86 ? -4.82 -1.884 4.34 1 98.38 86 GLN A N 1
ATOM 649 C CA . GLN A 1 86 ? -5.461 -2.43 3.15 1 98.38 86 GLN A CA 1
ATOM 650 C C . GLN A 1 86 ? -6.609 -3.361 3.525 1 98.38 86 GLN A C 1
ATOM 652 O O . GLN A 1 86 ? -7.301 -3.887 2.648 1 98.38 86 GLN A O 1
ATOM 657 N N . SER A 1 87 ? -6.863 -3.51 4.836 1 98.56 87 SER A N 1
ATOM 658 C CA . SER A 1 87 ? -8.039 -4.242 5.301 1 98.56 87 SER A CA 1
ATOM 659 C C . SER A 1 87 ? -8.68 -3.549 6.496 1 98.56 87 SER A C 1
ATOM 661 O O . SER A 1 87 ? -8.008 -2.852 7.254 1 98.56 87 SER A O 1
ATOM 663 N N . ALA A 1 88 ? -10.008 -3.77 6.656 1 98.75 88 ALA A N 1
ATOM 664 C CA . ALA A 1 88 ? -10.711 -3.197 7.801 1 98.75 88 ALA A CA 1
ATOM 665 C C . ALA A 1 88 ? -10.156 -3.74 9.117 1 98.75 88 ALA A C 1
ATOM 667 O O . ALA A 1 88 ? -9.961 -2.988 10.07 1 98.75 88 ALA A O 1
ATOM 668 N N . ARG A 1 89 ? -9.875 -4.973 9.109 1 98.44 89 ARG A N 1
ATOM 669 C CA . ARG A 1 89 ? -9.367 -5.613 10.312 1 98.44 89 ARG A CA 1
ATOM 670 C C . ARG A 1 89 ? -8.078 -4.945 10.789 1 98.44 89 ARG A C 1
ATOM 672 O O . ARG A 1 89 ? -7.938 -4.633 11.977 1 98.44 89 ARG A O 1
ATOM 679 N N . ASN A 1 90 ? -7.152 -4.754 9.898 1 98.44 90 ASN A N 1
ATOM 680 C CA . ASN A 1 90 ? -5.883 -4.129 10.258 1 98.44 90 ASN A CA 1
ATOM 681 C C . ASN A 1 90 ? -6.062 -2.656 10.609 1 98.44 90 ASN A C 1
ATOM 683 O O . ASN A 1 90 ? -5.414 -2.148 11.523 1 98.44 90 ASN A O 1
ATOM 687 N N . ALA A 1 91 ? -6.891 -1.937 9.852 1 98.81 91 ALA A N 1
ATOM 688 C CA . ALA A 1 91 ? -7.152 -0.532 10.156 1 98.81 91 ALA A CA 1
ATOM 689 C C . ALA A 1 91 ? -7.723 -0.374 11.562 1 98.81 91 ALA A C 1
ATOM 691 O O . ALA A 1 91 ? -7.344 0.542 12.289 1 98.81 91 ALA A O 1
ATOM 692 N N . ILE A 1 92 ? -8.633 -1.279 11.914 1 98.88 92 ILE A N 1
ATOM 693 C CA . ILE A 1 92 ? -9.234 -1.27 13.242 1 98.88 92 ILE A CA 1
ATOM 694 C C . ILE A 1 92 ? -8.164 -1.526 14.297 1 98.88 92 ILE A C 1
ATOM 696 O O . ILE A 1 92 ? -8.109 -0.829 15.312 1 98.88 92 ILE A O 1
ATOM 700 N N . ALA A 1 93 ? -7.281 -2.48 14.031 1 98.62 93 ALA A N 1
ATOM 701 C CA . ALA A 1 93 ? -6.203 -2.791 14.961 1 98.62 93 ALA A CA 1
ATOM 702 C C . ALA A 1 93 ? -5.281 -1.591 15.156 1 98.62 93 ALA A C 1
ATOM 704 O O . ALA A 1 93 ? -4.906 -1.262 16.281 1 98.62 93 ALA A O 1
ATOM 705 N N . TYR A 1 94 ? -4.938 -0.92 14.086 1 98.69 94 TYR A N 1
ATOM 706 C CA . TYR A 1 94 ? -4.074 0.253 14.156 1 98.69 94 TYR A CA 1
ATOM 707 C C . TYR A 1 94 ? -4.766 1.396 14.891 1 98.69 94 TYR A C 1
ATOM 709 O O . TYR A 1 94 ? -4.117 2.168 15.602 1 98.69 94 TYR A O 1
ATOM 717 N N . THR A 1 95 ? -6.047 1.485 14.711 1 98.88 95 THR A N 1
ATOM 718 C CA . THR A 1 95 ? -6.789 2.553 15.375 1 98.88 95 THR A CA 1
ATOM 719 C C . THR A 1 95 ? -6.859 2.311 16.875 1 98.88 95 THR A C 1
ATOM 721 O O . THR A 1 95 ? -6.727 3.248 17.672 1 98.88 95 THR A O 1
ATOM 724 N N . LYS A 1 96 ? -7.102 1.067 17.234 1 98.88 96 LYS A N 1
ATOM 725 C CA . LYS A 1 96 ? -7.094 0.72 18.656 1 98.88 96 LYS A CA 1
ATOM 726 C C . LYS A 1 96 ? -5.73 0.993 19.281 1 98.88 96 LYS A C 1
ATOM 728 O O . LYS A 1 96 ? -5.648 1.504 20.406 1 98.88 96 LYS A O 1
ATOM 733 N N . GLN A 1 97 ? -4.695 0.665 18.578 1 98.5 97 GLN A N 1
ATOM 734 C CA . GLN A 1 97 ? -3.332 0.947 19.016 1 98.5 97 GLN A CA 1
ATOM 735 C C . GLN A 1 97 ? -3.109 2.447 19.188 1 98.5 97 GLN A C 1
ATOM 737 O O . GLN A 1 97 ? -2.521 2.885 20.188 1 98.5 97 GLN A O 1
ATOM 742 N N . ALA A 1 98 ? -3.551 3.227 18.234 1 98.81 98 ALA A N 1
ATOM 743 C CA . ALA A 1 98 ? -3.389 4.68 18.266 1 98.81 98 ALA A CA 1
ATOM 744 C C . ALA A 1 98 ? -4.148 5.289 19.453 1 98.81 98 ALA A C 1
ATOM 746 O O . ALA A 1 98 ? -3.645 6.188 20.125 1 98.81 98 ALA A O 1
ATOM 747 N N . ALA A 1 99 ? -5.34 4.766 19.672 1 98.81 99 ALA A N 1
ATOM 748 C CA . ALA A 1 99 ? -6.141 5.227 20.797 1 98.81 99 ALA A CA 1
ATOM 749 C C . ALA A 1 99 ? -5.43 4.953 22.125 1 98.81 99 ALA A C 1
ATOM 751 O O . ALA A 1 99 ? -5.355 5.832 22.984 1 98.81 99 ALA A O 1
ATOM 752 N N . ALA A 1 100 ? -4.918 3.766 22.25 1 98.62 100 ALA A N 1
ATOM 753 C CA . ALA A 1 100 ? -4.211 3.369 23.469 1 98.62 100 ALA A CA 1
ATOM 754 C C . ALA A 1 100 ? -2.979 4.242 23.688 1 98.62 100 ALA A C 1
ATOM 756 O O . ALA A 1 100 ? -2.604 4.516 24.828 1 98.62 100 ALA A O 1
ATOM 757 N N . ALA A 1 101 ? -2.406 4.727 22.578 1 98.25 101 ALA A N 1
ATOM 758 C CA . ALA A 1 101 ? -1.189 5.531 22.656 1 98.25 101 ALA A CA 1
ATOM 759 C C . ALA A 1 101 ? -1.52 7.004 22.891 1 98.25 101 ALA A C 1
ATOM 761 O O . ALA A 1 101 ? -0.624 7.816 23.125 1 98.25 101 ALA A O 1
ATOM 762 N N . GLY A 1 102 ? -2.787 7.426 22.719 1 97.94 102 GLY A N 1
ATOM 763 C CA . GLY A 1 102 ? -3.182 8.758 23.141 1 97.94 102 GLY A CA 1
ATOM 764 C C . GLY A 1 102 ? -3.693 9.625 22.016 1 97.94 102 GLY A C 1
ATOM 765 O O . GLY A 1 102 ? -3.971 10.812 22.203 1 97.94 102 GLY A O 1
ATOM 766 N N . ALA A 1 103 ? -3.873 9.07 20.828 1 98.5 103 ALA A N 1
ATOM 767 C CA . ALA A 1 103 ? -4.441 9.828 19.734 1 98.5 103 ALA A CA 1
ATOM 768 C C . ALA A 1 103 ? -5.922 10.125 19.969 1 98.5 103 ALA A C 1
ATOM 770 O O . ALA A 1 103 ? -6.578 9.43 20.75 1 98.5 103 ALA A O 1
ATOM 771 N N . GLN A 1 104 ? -6.41 11.117 19.281 1 98.38 104 GLN A N 1
ATOM 772 C CA . GLN A 1 104 ? -7.789 11.531 19.531 1 98.38 104 GLN A CA 1
ATOM 773 C C . GLN A 1 104 ? -8.648 11.328 18.281 1 98.38 104 GLN A C 1
ATOM 775 O O . GLN A 1 104 ? -9.875 11.289 18.375 1 98.38 104 GLN A O 1
ATOM 780 N N . TYR A 1 105 ? -8.07 11.273 17.125 1 98.69 105 TYR A N 1
ATOM 781 C CA . TYR A 1 105 ? -8.727 10.992 15.852 1 98.69 105 TYR A CA 1
ATOM 782 C C . TYR A 1 105 ? -7.906 10.023 15.008 1 98.69 105 TYR A C 1
ATOM 784 O O . TYR A 1 105 ? -6.703 9.859 15.242 1 98.69 105 TYR A O 1
ATOM 792 N N . ALA A 1 106 ? -8.578 9.352 14.102 1 98.88 106 ALA A N 1
ATOM 793 C CA . ALA A 1 106 ? -7.91 8.5 13.125 1 98.88 106 ALA A CA 1
ATOM 794 C C . ALA A 1 106 ? -8.102 9.031 11.711 1 98.88 106 ALA A C 1
ATOM 796 O O . ALA A 1 106 ? -9.211 9.422 11.328 1 98.88 106 ALA A O 1
ATOM 797 N N . LEU A 1 107 ? -7.062 9.148 10.977 1 98.94 107 LEU A N 1
ATOM 798 C CA . LEU A 1 107 ? -7.062 9.523 9.57 1 98.94 107 LEU A CA 1
ATOM 799 C C . LEU A 1 107 ? -6.812 8.305 8.688 1 98.94 107 LEU A C 1
ATOM 801 O O . LEU A 1 107 ? -5.754 7.676 8.773 1 98.94 107 LEU A O 1
ATOM 805 N N . ILE A 1 108 ? -7.738 8.016 7.773 1 98.94 108 ILE A N 1
ATOM 806 C CA . ILE A 1 108 ? -7.664 6.711 7.129 1 98.94 108 ILE A CA 1
ATOM 807 C C . ILE A 1 108 ? -7.871 6.867 5.625 1 98.94 108 ILE A C 1
ATOM 809 O O . ILE A 1 108 ? -8.906 7.363 5.18 1 98.94 108 ILE A O 1
ATOM 813 N N . LEU A 1 109 ? -6.934 6.414 4.816 1 98.88 109 LEU A N 1
ATOM 814 C CA . LEU A 1 109 ? -7.008 6.297 3.365 1 98.88 109 LEU A CA 1
ATOM 815 C C . LEU A 1 109 ? -7.895 5.125 2.959 1 98.88 109 LEU A C 1
ATOM 817 O O . LEU A 1 109 ? -8.016 4.145 3.699 1 98.88 109 LEU A O 1
ATOM 821 N N . PRO A 1 110 ? -8.508 5.242 1.759 1 98.69 110 PRO A N 1
ATOM 822 C CA . PRO A 1 110 ? -9.133 4.02 1.247 1 98.69 110 PRO A CA 1
ATOM 823 C C . PRO A 1 110 ? -8.109 2.959 0.837 1 98.69 110 PRO A C 1
ATOM 825 O O . PRO A 1 110 ? -7.043 3.293 0.318 1 98.69 110 PRO A O 1
ATOM 828 N N . PRO A 1 111 ? -8.477 1.671 1.164 1 98.44 111 PRO A N 1
ATOM 829 C CA . PRO A 1 111 ? -7.656 0.625 0.548 1 98.44 111 PRO A CA 1
ATOM 830 C C . PRO A 1 111 ? -7.691 0.668 -0.978 1 98.44 111 PRO A C 1
ATOM 832 O O . PRO A 1 111 ? -8.734 0.957 -1.565 1 98.44 111 PRO A O 1
ATOM 835 N N . SER A 1 112 ? -6.531 0.418 -1.621 1 98.06 112 SER A N 1
ATOM 836 C CA . SER A 1 112 ? -6.527 0.597 -3.068 1 98.06 112 SER A CA 1
ATOM 837 C C . SER A 1 112 ? -5.664 -0.458 -3.754 1 98.06 112 SER A C 1
ATOM 839 O O . SER A 1 112 ? -5.535 -0.46 -4.98 1 98.06 112 SER A O 1
ATOM 841 N N . PHE A 1 113 ? -5.098 -1.407 -3.01 1 98.12 113 PHE A N 1
ATOM 842 C CA . PHE A 1 113 ? -4.215 -2.404 -3.604 1 98.12 113 PHE A CA 1
ATOM 843 C C . PHE A 1 113 ? -4.93 -3.17 -4.711 1 98.12 113 PHE A C 1
ATOM 845 O O . PHE A 1 113 ? -4.383 -3.348 -5.801 1 98.12 113 PHE A O 1
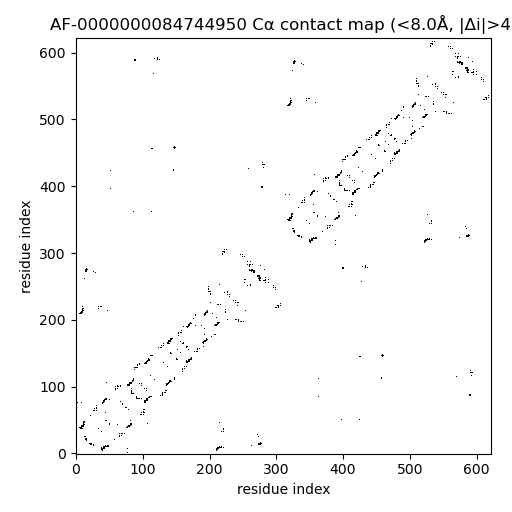ATOM 852 N N . TYR A 1 114 ? -6.117 -3.621 -4.391 1 97.88 114 TYR A N 1
ATOM 853 C CA . TYR A 1 114 ? -6.945 -4.312 -5.375 1 97.88 114 TYR A CA 1
ATOM 854 C C . TYR A 1 114 ? -7.91 -3.346 -6.051 1 97.88 114 TYR A C 1
ATOM 856 O O . TYR A 1 114 ? -9.125 -3.535 -6 1 97.88 114 TYR A O 1
ATOM 864 N N . ARG A 1 115 ? -7.352 -2.424 -6.77 1 96.88 115 ARG A N 1
ATOM 865 C CA . ARG A 1 115 ? -8.086 -1.271 -7.285 1 96.88 115 ARG A CA 1
ATOM 866 C C . ARG A 1 115 ? -9.312 -1.709 -8.078 1 96.88 115 ARG A C 1
ATOM 868 O O . ARG A 1 115 ? -10.383 -1.108 -7.965 1 96.88 115 ARG A O 1
ATOM 875 N N . GLY A 1 116 ? -9.172 -2.764 -8.914 1 94.88 116 GLY A N 1
ATOM 876 C CA . GLY A 1 116 ? -10.242 -3.215 -9.781 1 94.88 116 GLY A CA 1
ATOM 877 C C . GLY A 1 116 ? -11.438 -3.754 -9.016 1 94.88 116 GLY A C 1
ATOM 878 O O . GLY A 1 116 ? -12.547 -3.811 -9.547 1 94.88 116 GLY A O 1
ATOM 879 N N . SER A 1 117 ? -11.219 -4.055 -7.738 1 96.56 117 SER A N 1
ATOM 880 C CA . SER A 1 117 ? -12.281 -4.656 -6.93 1 96.56 117 SER A CA 1
ATOM 881 C C . SER A 1 117 ? -12.812 -3.672 -5.898 1 96.56 117 SER A C 1
ATOM 883 O O . SER A 1 117 ? -13.68 -4.023 -5.086 1 96.56 117 SER A O 1
ATOM 885 N N . ILE A 1 118 ? -12.344 -2.449 -5.91 1 98.12 118 ILE A N 1
ATOM 886 C CA . ILE A 1 118 ? -12.781 -1.435 -4.957 1 98.12 118 ILE A CA 1
ATOM 887 C C . ILE A 1 118 ? -13.906 -0.607 -5.566 1 98.12 118 ILE A C 1
ATOM 889 O O . ILE A 1 118 ? -13.664 0.447 -6.156 1 98.12 118 ILE A O 1
ATOM 893 N N . THR A 1 119 ? -15.133 -1.092 -5.34 1 97.5 119 THR A N 1
ATOM 894 C CA . THR A 1 119 ? -16.344 -0.417 -5.789 1 97.5 119 THR A CA 1
ATOM 895 C C . THR A 1 119 ? -16.844 0.559 -4.73 1 97.5 119 THR A C 1
ATOM 897 O O . THR A 1 119 ? -16.312 0.617 -3.625 1 97.5 119 THR A O 1
ATOM 900 N N . ASP A 1 120 ? -17.891 1.358 -5.102 1 98.5 120 ASP A N 1
ATOM 901 C CA . ASP A 1 120 ? -18.531 2.213 -4.105 1 98.5 120 ASP A CA 1
ATOM 902 C C . ASP A 1 120 ? -19.031 1.394 -2.922 1 98.5 120 ASP A C 1
ATOM 904 O O . ASP A 1 120 ? -18.875 1.791 -1.768 1 98.5 120 ASP A O 1
ATOM 908 N N . GLU A 1 121 ? -19.594 0.213 -3.244 1 98.31 121 GLU A N 1
ATOM 909 C CA . GLU A 1 121 ? -20.109 -0.661 -2.195 1 98.31 121 GLU A CA 1
ATOM 910 C C . GLU A 1 121 ? -18.984 -1.155 -1.288 1 98.31 121 GLU A C 1
ATOM 912 O O . GLU A 1 121 ? -19.156 -1.233 -0.069 1 98.31 121 GLU A O 1
ATOM 917 N N . ALA A 1 122 ? -17.875 -1.501 -1.872 1 98.62 122 ALA A N 1
ATOM 918 C CA . ALA A 1 122 ? -16.719 -1.964 -1.104 1 98.62 122 ALA A CA 1
ATOM 919 C C . ALA A 1 122 ? -16.203 -0.868 -0.178 1 98.62 122 ALA A C 1
ATOM 921 O O . ALA A 1 122 ? -15.859 -1.132 0.978 1 98.62 122 ALA A O 1
ATOM 922 N N . LEU A 1 123 ? -16.156 0.347 -0.692 1 98.88 123 LEU A N 1
ATOM 923 C CA . LEU A 1 123 ? -15.688 1.485 0.094 1 98.88 123 LEU A CA 1
ATOM 924 C C . LEU A 1 123 ? -16.625 1.753 1.268 1 98.88 123 LEU A C 1
ATOM 926 O O . LEU A 1 123 ? -16.172 1.995 2.387 1 98.88 123 LEU A O 1
ATOM 930 N N . ILE A 1 124 ? -17.922 1.739 0.979 1 98.88 124 ILE A N 1
ATOM 931 C CA . ILE A 1 124 ? -18.922 1.964 2.029 1 98.88 124 ILE A CA 1
ATOM 932 C C . ILE A 1 124 ? -18.781 0.882 3.1 1 98.88 124 ILE A C 1
ATOM 934 O O . ILE A 1 124 ? -18.781 1.182 4.297 1 98.88 124 ILE A O 1
ATOM 938 N N . ALA A 1 125 ? -18.625 -0.368 2.664 1 98.75 125 ALA A N 1
ATOM 939 C CA . ALA A 1 125 ? -18.469 -1.476 3.605 1 98.75 125 ALA A CA 1
ATOM 940 C C . ALA A 1 125 ? -17.203 -1.309 4.453 1 98.75 125 ALA A C 1
ATOM 942 O O . ALA A 1 125 ? -17.234 -1.526 5.668 1 98.75 125 ALA A O 1
ATOM 943 N N . PHE A 1 126 ? -16.156 -0.908 3.885 1 98.88 126 PHE A N 1
ATOM 944 C CA . PHE A 1 126 ? -14.883 -0.731 4.57 1 98.88 126 PHE A CA 1
ATOM 945 C C . PHE A 1 126 ? -15 0.333 5.656 1 98.88 126 PHE A C 1
ATOM 947 O O . PHE A 1 126 ? -14.773 0.051 6.836 1 98.88 126 PHE A O 1
ATOM 954 N N . TYR A 1 127 ? -15.406 1.511 5.312 1 98.94 127 TYR A N 1
ATOM 955 C CA . TYR A 1 127 ? -15.422 2.625 6.254 1 98.94 127 TYR A CA 1
ATOM 956 C C . TYR A 1 127 ? -16.484 2.428 7.32 1 98.94 127 TYR A C 1
ATOM 958 O O . TYR A 1 127 ? -16.312 2.822 8.477 1 98.94 127 TYR A O 1
ATOM 966 N N . THR A 1 128 ? -17.594 1.812 6.887 1 98.94 128 THR A N 1
ATOM 967 C CA . THR A 1 128 ? -18.641 1.526 7.875 1 98.94 128 THR A CA 1
ATOM 968 C C . THR A 1 128 ? -18.125 0.541 8.922 1 98.94 128 THR A C 1
ATOM 970 O O . THR A 1 128 ? -18.297 0.762 10.125 1 98.94 128 THR A O 1
ATOM 973 N N . THR A 1 129 ? -17.469 -0.522 8.469 1 98.88 129 THR A N 1
ATOM 974 C CA . THR A 1 129 ? -16.922 -1.52 9.383 1 98.88 129 THR A CA 1
ATOM 975 C C . THR A 1 129 ? -15.898 -0.892 10.32 1 98.88 129 THR A C 1
ATOM 977 O O . THR A 1 129 ? -15.922 -1.126 11.523 1 98.88 129 THR A O 1
ATOM 980 N N . VAL A 1 130 ? -15.008 -0.066 9.789 1 98.94 130 VAL A N 1
ATOM 981 C CA . VAL A 1 130 ? -13.969 0.582 10.578 1 98.94 130 VAL A CA 1
ATOM 982 C C . VAL A 1 130 ? -14.602 1.54 11.586 1 98.94 130 VAL A C 1
ATOM 984 O O . VAL A 1 130 ? -14.281 1.5 12.773 1 98.94 130 VAL A O 1
ATOM 987 N N . ALA A 1 131 ? -15.539 2.354 11.125 1 98.88 131 ALA A N 1
ATOM 988 C CA . ALA A 1 131 ? -16.172 3.348 11.992 1 98.88 131 ALA A CA 1
ATOM 989 C C . ALA A 1 131 ? -16.969 2.678 13.117 1 98.88 131 ALA A C 1
ATOM 991 O O . ALA A 1 131 ? -16.984 3.168 14.25 1 98.88 131 ALA A O 1
ATOM 992 N N . ASP A 1 132 ? -17.594 1.556 12.789 1 98.88 132 ASP A N 1
ATOM 993 C CA . ASP A 1 132 ? -18.391 0.825 13.773 1 98.88 132 ASP A CA 1
ATOM 994 C C . ASP A 1 132 ? -17.516 0.325 14.922 1 98.88 132 ASP A C 1
ATOM 996 O O . ASP A 1 132 ? -17.969 0.239 16.062 1 98.88 132 ASP A O 1
ATOM 1000 N N . GLN A 1 133 ? -16.281 0.029 14.602 1 98.75 133 GLN A N 1
ATOM 1001 C CA . GLN A 1 133 ? -15.461 -0.674 15.586 1 98.75 133 GLN A CA 1
ATOM 1002 C C . GLN A 1 133 ? -14.328 0.21 16.094 1 98.75 133 GLN A C 1
ATOM 1004 O O . GLN A 1 133 ? -13.539 -0.207 16.953 1 98.75 133 GLN A O 1
ATOM 1009 N N . SER A 1 134 ? -14.211 1.389 15.602 1 98.69 134 SER A N 1
ATOM 1010 C CA . SER A 1 134 ? -13.141 2.303 15.977 1 98.69 134 SER A CA 1
ATOM 1011 C C . SER A 1 134 ? -13.422 2.963 17.328 1 98.69 134 SER A C 1
ATOM 1013 O O . SER A 1 134 ? -14.516 3.486 17.547 1 98.69 134 SER A O 1
ATOM 1015 N N . PRO A 1 135 ? -12.461 2.99 18.203 1 98.69 135 PRO A N 1
ATOM 1016 C CA . PRO A 1 135 ? -12.617 3.756 19.438 1 98.69 135 PRO A CA 1
ATOM 1017 C C . PRO A 1 135 ? -12.406 5.254 19.234 1 98.69 135 PRO A C 1
ATOM 1019 O O . PRO A 1 135 ? -12.641 6.043 20.156 1 98.69 135 PRO A O 1
ATOM 1022 N N . LEU A 1 136 ? -11.914 5.684 18.109 1 98.69 136 LEU A N 1
ATOM 1023 C CA . LEU A 1 136 ? -11.672 7.082 17.766 1 98.69 136 LEU A CA 1
ATOM 1024 C C . LEU A 1 136 ? -12.57 7.527 16.625 1 98.69 136 LEU A C 1
ATOM 1026 O O . LEU A 1 136 ? -12.844 6.754 15.703 1 98.69 136 LEU A O 1
ATOM 1030 N N . PRO A 1 137 ? -13.008 8.805 16.688 1 98.62 137 PRO A N 1
ATOM 1031 C CA . PRO A 1 137 ? -13.648 9.32 15.477 1 98.62 137 PRO A CA 1
ATOM 1032 C C . PRO A 1 137 ? -12.742 9.258 14.25 1 98.62 137 PRO A C 1
ATOM 1034 O O . PRO A 1 137 ? -11.539 9.484 14.359 1 98.62 137 PRO A O 1
ATOM 1037 N N . VAL A 1 138 ? -13.359 8.992 13.086 1 98.81 138 VAL A N 1
ATOM 1038 C CA . VAL A 1 138 ? -12.602 8.703 11.875 1 98.81 138 VAL A CA 1
ATOM 1039 C C . VAL A 1 138 ? -12.688 9.891 10.914 1 98.81 138 VAL A C 1
ATOM 1041 O O . VAL A 1 138 ? -13.773 10.445 10.703 1 98.81 138 VAL A O 1
ATOM 1044 N N . ILE A 1 139 ? -11.562 10.297 10.406 1 98.81 139 ILE A N 1
ATOM 1045 C CA . ILE A 1 139 ? -11.477 11.234 9.289 1 98.81 139 ILE A CA 1
ATOM 1046 C C . ILE A 1 139 ? -11.125 10.484 8.008 1 98.81 139 ILE A C 1
ATOM 1048 O O . ILE A 1 139 ? -10.102 9.789 7.949 1 98.81 139 ILE A O 1
ATOM 1052 N N . ILE A 1 140 ? -11.953 10.586 6.984 1 98.88 140 ILE A N 1
ATOM 1053 C CA . ILE A 1 140 ? -11.672 9.961 5.695 1 98.88 140 ILE A CA 1
ATOM 1054 C C . ILE A 1 140 ? -10.641 10.789 4.934 1 98.88 140 ILE A C 1
ATOM 1056 O O . ILE A 1 140 ? -10.797 12.008 4.781 1 98.88 140 ILE A O 1
ATOM 1060 N N . TYR A 1 141 ? -9.633 10.141 4.562 1 98.69 141 TYR A N 1
ATOM 1061 C CA . TYR A 1 141 ? -8.523 10.766 3.855 1 98.69 141 TYR A CA 1
ATOM 1062 C C . TYR A 1 141 ? -8.578 10.453 2.363 1 98.69 141 TYR A C 1
ATOM 1064 O O . TYR A 1 141 ? -8.258 9.344 1.94 1 98.69 141 TYR A O 1
ATOM 1072 N N . ASN A 1 142 ? -8.961 11.414 1.54 1 98.44 142 ASN A N 1
ATOM 1073 C CA . ASN A 1 142 ? -9.023 11.234 0.093 1 98.44 142 ASN A CA 1
ATOM 1074 C C . ASN A 1 142 ? -7.785 11.797 -0.595 1 98.44 142 ASN A C 1
ATOM 1076 O O . ASN A 1 142 ? -7.629 13.016 -0.701 1 98.44 142 ASN A O 1
ATOM 1080 N N . TYR A 1 143 ? -6.953 10.922 -1.054 1 97.56 143 TYR A N 1
ATOM 1081 C CA . TYR A 1 143 ? -5.707 11.289 -1.712 1 97.56 143 TYR A CA 1
ATOM 1082 C C . TYR A 1 143 ? -5.391 10.336 -2.857 1 97.56 143 TYR A C 1
ATOM 1084 O O . TYR A 1 143 ? -4.57 9.43 -2.709 1 97.56 143 TYR A O 1
ATOM 1092 N N . PRO A 1 144 ? -5.922 10.602 -4.09 1 97.06 144 PRO A N 1
ATOM 1093 C CA . PRO A 1 144 ? -5.746 9.688 -5.223 1 97.06 144 PRO A CA 1
ATOM 1094 C C . PRO A 1 144 ? -4.277 9.445 -5.559 1 97.06 144 PRO A C 1
ATOM 1096 O O . PRO A 1 144 ? -3.91 8.344 -5.98 1 97.06 144 PRO A O 1
ATOM 1099 N N . GLY A 1 145 ? -3.439 10.367 -5.324 1 94.94 145 GLY A N 1
ATOM 1100 C CA . GLY A 1 145 ? -2.041 10.297 -5.723 1 94.94 145 GLY A CA 1
ATOM 1101 C C . GLY A 1 145 ? -1.274 9.188 -5.027 1 94.94 145 GLY A C 1
ATOM 1102 O O . GLY A 1 145 ? -0.213 8.773 -5.496 1 94.94 145 GLY A O 1
ATOM 1103 N N . VAL A 1 146 ? -1.842 8.617 -3.896 1 96.69 146 VAL A N 1
ATOM 1104 C CA . VAL A 1 146 ? -1.146 7.543 -3.188 1 96.69 146 VAL A CA 1
ATOM 1105 C C . VAL A 1 146 ? -2.037 6.305 -3.117 1 96.69 146 VAL A C 1
ATOM 1107 O O . VAL A 1 146 ? -1.739 5.359 -2.385 1 96.69 146 VAL A O 1
ATOM 1110 N N . CYS A 1 147 ? -3.195 6.348 -3.779 1 97.75 147 CYS A N 1
ATOM 1111 C CA . CYS A 1 147 ? -4.176 5.27 -3.727 1 97.75 147 CYS A CA 1
ATOM 1112 C C . CYS A 1 147 ? -4.52 4.777 -5.125 1 97.75 147 CYS A C 1
ATOM 1114 O O . CYS A 1 147 ? -5.691 4.547 -5.438 1 97.75 147 CYS A O 1
ATOM 1116 N N . GLN A 1 148 ? -3.539 4.734 -6.023 1 97 148 GLN A N 1
ATOM 1117 C CA . GLN A 1 148 ? -3.684 4.191 -7.367 1 97 148 GLN A CA 1
ATOM 1118 C C . GLN A 1 148 ? -4.73 4.965 -8.164 1 97 148 GLN A C 1
ATOM 1120 O O . GLN A 1 148 ? -5.488 4.375 -8.945 1 97 148 GLN A O 1
ATOM 1125 N N . GLY A 1 149 ? -4.859 6.16 -7.867 1 97.12 149 GLY A N 1
ATOM 1126 C CA . GLY A 1 149 ? -5.77 7.023 -8.609 1 97.12 149 GLY A CA 1
ATOM 1127 C C . GLY A 1 149 ? -7.195 6.965 -8.102 1 97.12 149 GLY A C 1
ATOM 1128 O O . GLY A 1 149 ? -8.078 7.652 -8.625 1 97.12 149 GLY A O 1
ATOM 1129 N N . LEU A 1 150 ? -7.445 6.195 -7.031 1 98.12 150 LEU A N 1
ATOM 1130 C CA . LEU A 1 150 ? -8.789 6.078 -6.473 1 98.12 150 LEU A CA 1
ATOM 1131 C C . LEU A 1 150 ? -9.242 7.402 -5.867 1 98.12 150 LEU A C 1
ATOM 1133 O O . LEU A 1 150 ? -8.633 7.902 -4.922 1 98.12 150 LEU A O 1
ATOM 1137 N N . ASP A 1 151 ? -10.266 8 -6.441 1 98.31 151 ASP A N 1
ATOM 1138 C CA . ASP A 1 151 ? -10.914 9.219 -5.961 1 98.31 151 ASP A CA 1
ATOM 1139 C C . ASP A 1 151 ? -12.32 8.938 -5.453 1 98.31 151 ASP A C 1
ATOM 1141 O O . ASP A 1 151 ? -13.227 8.641 -6.242 1 98.31 151 ASP A O 1
ATOM 1145 N N . ILE A 1 152 ? -12.484 8.984 -4.133 1 98.75 152 ILE A N 1
ATOM 1146 C CA . ILE A 1 152 ? -13.781 8.641 -3.553 1 98.75 152 ILE A CA 1
ATOM 1147 C C . ILE A 1 152 ? -14.836 9.641 -4.023 1 98.75 152 ILE A C 1
ATOM 1149 O O . ILE A 1 152 ? -14.625 10.859 -3.957 1 98.75 152 ILE A O 1
ATOM 1153 N N . SER A 1 153 ? -15.961 9.203 -4.477 1 98.38 153 SER A N 1
ATOM 1154 C CA . SER A 1 153 ? -17 10.07 -5.043 1 98.38 153 SER A CA 1
ATOM 1155 C C . SER A 1 153 ? -17.719 10.852 -3.951 1 98.38 153 SER A C 1
ATOM 1157 O O . SER A 1 153 ? -17.75 10.43 -2.793 1 98.38 153 SER A O 1
ATOM 1159 N N . VAL A 1 154 ? -18.328 11.93 -4.336 1 98.56 154 VAL A N 1
ATOM 1160 C CA . VAL A 1 154 ? -19.125 12.742 -3.424 1 98.56 154 VAL A CA 1
ATOM 1161 C C . VAL A 1 154 ? -20.281 11.914 -2.861 1 98.56 154 VAL A C 1
ATOM 1163 O O . VAL A 1 154 ? -20.609 12.023 -1.682 1 98.56 154 VAL A O 1
ATOM 1166 N N . LYS A 1 155 ? -20.875 11.07 -3.715 1 98.62 155 LYS A N 1
ATOM 1167 C CA . LYS A 1 155 ? -21.984 10.219 -3.289 1 98.62 155 LYS A CA 1
ATOM 1168 C C . LYS A 1 155 ? -21.562 9.32 -2.127 1 98.62 155 LYS A C 1
ATOM 1170 O O . LYS A 1 155 ? -22.281 9.234 -1.12 1 98.62 155 LYS A O 1
ATOM 1175 N N . VAL A 1 156 ? -20.438 8.672 -2.191 1 98.81 156 VAL A N 1
ATOM 1176 C CA . VAL A 1 156 ? -19.938 7.766 -1.164 1 98.81 156 VAL A CA 1
ATOM 1177 C C . VAL A 1 156 ? -19.578 8.562 0.093 1 98.81 156 VAL A C 1
ATOM 1179 O O . VAL A 1 156 ? -19.938 8.164 1.204 1 98.81 156 VAL A O 1
ATOM 1182 N N . LEU A 1 157 ? -18.906 9.664 -0.055 1 98.75 157 LEU A N 1
ATOM 1183 C CA . LEU A 1 157 ? -18.5 10.492 1.078 1 98.75 157 LEU A CA 1
ATOM 1184 C C . LEU A 1 157 ? -19.734 11.008 1.831 1 98.75 157 LEU A C 1
ATOM 1186 O O . LEU A 1 157 ? -19.75 10.992 3.064 1 98.75 157 LEU A O 1
ATOM 1190 N N . ALA A 1 158 ? -20.703 11.461 1.062 1 98.56 158 ALA A N 1
ATOM 1191 C CA . ALA A 1 158 ? -21.922 11.977 1.678 1 98.56 158 ALA A CA 1
ATOM 1192 C C . ALA A 1 158 ? -22.641 10.883 2.469 1 98.56 158 ALA A C 1
ATOM 1194 O O . ALA A 1 158 ? -23.125 11.125 3.572 1 98.56 158 ALA A O 1
ATOM 1195 N N . GLN A 1 159 ? -22.688 9.711 1.907 1 98.62 159 GLN A N 1
ATOM 1196 C CA . GLN A 1 159 ? -23.328 8.586 2.602 1 98.62 159 GLN A CA 1
ATOM 1197 C C . GLN A 1 159 ? -22.578 8.242 3.885 1 98.62 159 GLN A C 1
ATOM 1199 O O . GLN A 1 159 ? -23.188 8.062 4.938 1 98.62 159 GLN A O 1
ATOM 1204 N N . LEU A 1 160 ? -21.281 8.164 3.818 1 98.75 160 LEU A N 1
ATOM 1205 C CA . LEU A 1 160 ? -20.453 7.801 4.961 1 98.75 160 LEU A CA 1
ATOM 1206 C C . LEU A 1 160 ? -20.516 8.875 6.043 1 98.75 160 LEU A C 1
ATOM 1208 O O . LEU A 1 160 ? -20.406 8.57 7.234 1 98.75 160 LEU A O 1
ATOM 1212 N N . SER A 1 161 ? -20.703 10.102 5.66 1 97.56 161 SER A N 1
ATOM 1213 C CA . SER A 1 161 ? -20.703 11.227 6.586 1 97.56 161 SER A CA 1
ATOM 1214 C C . SER A 1 161 ? -21.891 11.156 7.547 1 97.56 161 SER A C 1
ATOM 1216 O O . SER A 1 161 ? -21.922 11.852 8.562 1 97.56 161 SER A O 1
ATOM 1218 N N . LYS A 1 162 ? -22.875 10.336 7.234 1 97.75 162 LYS A N 1
ATOM 1219 C CA . LYS A 1 162 ? -24.047 10.164 8.102 1 97.75 162 LYS A CA 1
ATOM 1220 C C . LYS A 1 162 ? -23.719 9.258 9.289 1 97.75 162 LYS A C 1
ATOM 1222 O O . LYS A 1 162 ? -24.484 9.211 10.258 1 97.75 162 LYS A O 1
ATOM 1227 N N . HIS A 1 163 ? -22.656 8.531 9.188 1 98.19 163 HIS A N 1
ATOM 1228 C CA . HIS A 1 163 ? -22.25 7.652 10.281 1 98.19 163 HIS A CA 1
ATOM 1229 C C . HIS A 1 163 ? -21.781 8.461 11.484 1 98.19 163 HIS A C 1
ATOM 1231 O O . HIS A 1 163 ? -20.953 9.359 11.352 1 98.19 163 HIS A O 1
ATOM 1237 N N . LYS A 1 164 ? -22.141 8.164 12.641 1 97.25 164 LYS A N 1
ATOM 1238 C CA . LYS A 1 164 ? -21.922 8.961 13.844 1 97.25 164 LYS A CA 1
ATOM 1239 C C . LYS A 1 164 ? -20.438 9.039 14.195 1 97.25 164 LYS A C 1
ATOM 1241 O O . LYS A 1 164 ? -20 9.992 14.836 1 97.25 164 LYS A O 1
ATOM 1246 N N . ASN A 1 165 ? -19.672 8.031 13.695 1 98.31 165 ASN A N 1
ATOM 1247 C CA . ASN A 1 165 ? -18.266 7.973 14.078 1 98.31 165 ASN A CA 1
ATOM 1248 C C . ASN A 1 165 ? -17.359 8.5 12.961 1 98.31 165 ASN A C 1
ATOM 1250 O O . ASN A 1 165 ? -16.141 8.375 13.039 1 98.31 165 ASN A O 1
ATOM 1254 N N . ILE A 1 166 ? -17.922 9.008 11.891 1 98.44 166 ILE A N 1
ATOM 1255 C CA . ILE A 1 166 ? -17.156 9.742 10.883 1 98.44 166 ILE A CA 1
ATOM 1256 C C . ILE A 1 166 ? -17.172 11.234 11.195 1 98.44 166 ILE A C 1
ATOM 1258 O O . ILE A 1 166 ? -18.234 11.859 11.172 1 98.44 166 ILE A O 1
ATOM 1262 N N . ALA A 1 167 ? -15.977 11.75 11.414 1 98.12 167 ALA A N 1
ATOM 1263 C CA . ALA A 1 167 ? -15.906 13.094 11.977 1 98.12 167 ALA A CA 1
ATOM 1264 C C . ALA A 1 167 ? -15.5 14.109 10.906 1 98.12 167 ALA A C 1
ATOM 1266 O O . ALA A 1 167 ? -15.664 15.312 11.094 1 98.12 167 ALA A O 1
ATOM 1267 N N . GLY A 1 168 ? -14.953 13.586 9.789 1 98.19 168 GLY A N 1
ATOM 1268 C CA . GLY A 1 168 ? -14.516 14.547 8.789 1 98.19 168 GLY A CA 1
ATOM 1269 C C . GLY A 1 168 ? -13.961 13.891 7.539 1 98.19 168 GLY A C 1
ATOM 1270 O O . GLY A 1 168 ? -13.938 12.664 7.43 1 98.19 168 GLY A O 1
ATOM 1271 N N . VAL A 1 169 ? -13.594 14.766 6.547 1 98.44 169 VAL A N 1
ATOM 1272 C CA . VAL A 1 169 ? -12.961 14.383 5.285 1 98.44 169 VAL A CA 1
ATOM 1273 C C . VAL A 1 169 ? -11.781 15.312 4.996 1 98.44 169 VAL A C 1
ATOM 1275 O O . VAL A 1 169 ? -11.898 16.531 5.125 1 98.44 169 VAL A O 1
ATOM 1278 N N . LYS A 1 170 ? -10.711 14.727 4.754 1 98.56 170 LYS A N 1
ATOM 1279 C CA . LYS A 1 170 ? -9.57 15.461 4.207 1 98.56 170 LYS A CA 1
ATOM 1280 C C . LYS A 1 170 ? -9.5 15.305 2.689 1 98.56 170 LYS A C 1
ATOM 1282 O O . LYS A 1 170 ? -9.383 14.188 2.18 1 98.56 170 LYS A O 1
ATOM 1287 N N . GLY A 1 171 ? -9.562 16.422 1.987 1 97.38 171 GLY A N 1
ATOM 1288 C CA . GLY A 1 171 ? -9.414 16.406 0.541 1 97.38 171 GLY A CA 1
ATOM 1289 C C . GLY A 1 171 ? -8.055 16.922 0.081 1 97.38 171 GLY A C 1
ATOM 1290 O O . GLY A 1 171 ? -7.762 18.109 0.185 1 97.38 171 GLY A O 1
ATOM 1291 N N . THR A 1 172 ? -7.246 16 -0.525 1 94.12 172 THR A N 1
ATOM 1292 C CA . THR A 1 172 ? -5.891 16.359 -0.937 1 94.12 172 THR A CA 1
ATOM 1293 C C . THR A 1 172 ? -5.812 16.516 -2.453 1 94.12 172 THR A C 1
ATOM 1295 O O . THR A 1 172 ? -4.832 17.062 -2.975 1 94.12 172 THR A O 1
ATOM 1298 N N . GLU A 1 173 ? -6.848 16.25 -3.188 1 91.38 173 GLU A N 1
ATOM 1299 C CA . GLU A 1 173 ? -6.832 16.281 -4.645 1 91.38 173 GLU A CA 1
ATOM 1300 C C . GLU A 1 173 ? -6.98 17.703 -5.172 1 91.38 173 GLU A C 1
ATOM 1302 O O . GLU A 1 173 ? -6.738 17.953 -6.352 1 91.38 173 GLU A O 1
ATOM 1307 N N . GLY A 1 174 ? -7.371 18.641 -4.344 1 92.38 174 GLY A N 1
ATOM 1308 C CA . GLY A 1 174 ? -7.434 20.047 -4.727 1 92.38 174 GLY A CA 1
ATOM 1309 C C . GLY A 1 174 ? -8.609 20.359 -5.629 1 92.38 174 GLY A C 1
ATOM 1310 O O . GLY A 1 174 ? -8.617 21.391 -6.301 1 92.38 174 GLY A O 1
ATOM 1311 N N . ASN A 1 175 ? -9.539 19.469 -5.707 1 96 175 ASN A N 1
ATOM 1312 C CA . ASN A 1 175 ? -10.766 19.688 -6.469 1 96 175 ASN A CA 1
ATOM 1313 C C . ASN A 1 175 ? -11.789 20.484 -5.664 1 96 175 ASN A C 1
ATOM 1315 O O . ASN A 1 175 ? -12.68 19.906 -5.035 1 96 175 ASN A O 1
ATOM 1319 N N . VAL A 1 176 ? -11.688 21.797 -5.785 1 97.56 176 VAL A N 1
ATOM 1320 C CA . VAL A 1 176 ? -12.508 22.719 -5.008 1 97.56 176 VAL A CA 1
ATOM 1321 C C . VAL A 1 176 ? -13.984 22.484 -5.336 1 97.56 176 VAL A C 1
ATOM 1323 O O . VAL A 1 176 ? -14.844 22.578 -4.457 1 97.56 176 VAL A O 1
ATOM 1326 N N . GLY A 1 177 ? -14.289 22.203 -6.625 1 97.25 177 GLY A N 1
ATOM 1327 C CA . GLY A 1 177 ? -15.656 21.922 -7.02 1 97.25 177 GLY A CA 1
ATOM 1328 C C . GLY A 1 177 ? -16.234 20.703 -6.316 1 97.25 177 GLY A C 1
ATOM 1329 O O . GLY A 1 177 ? -17.375 20.703 -5.887 1 97.25 177 GLY A O 1
ATOM 1330 N N . LYS A 1 178 ? -15.453 19.719 -6.156 1 97.31 178 LYS A N 1
ATOM 1331 C CA . LYS A 1 178 ? -15.859 18.516 -5.438 1 97.31 178 LYS A CA 1
ATOM 1332 C C . LYS A 1 178 ? -16.109 18.812 -3.963 1 97.31 178 LYS A C 1
ATOM 1334 O O . LYS A 1 178 ? -17.094 18.344 -3.387 1 97.31 178 LYS A O 1
ATOM 1339 N N . MET A 1 179 ? -15.234 19.578 -3.379 1 97.62 179 MET A N 1
ATOM 1340 C CA . MET A 1 179 ? -15.406 19.984 -1.982 1 97.62 179 MET A CA 1
ATOM 1341 C C . MET A 1 179 ? -16.688 20.781 -1.794 1 97.62 179 MET A C 1
ATOM 1343 O O . MET A 1 179 ? -17.438 20.547 -0.839 1 97.62 179 MET A O 1
ATOM 1347 N N . ALA A 1 180 ? -16.922 21.641 -2.697 1 97.81 180 ALA A N 1
ATOM 1348 C CA . ALA A 1 180 ? -18.141 22.453 -2.641 1 97.81 180 ALA A CA 1
ATOM 1349 C C . ALA A 1 180 ? -19.391 21.594 -2.727 1 97.81 180 ALA A C 1
ATOM 1351 O O . ALA A 1 180 ? -20.344 21.781 -1.979 1 97.81 180 ALA A O 1
ATOM 1352 N N . ASN A 1 181 ? -19.328 20.688 -3.686 1 98.38 181 ASN A N 1
ATOM 1353 C CA . ASN A 1 181 ? -20.438 19.75 -3.846 1 98.38 181 ASN A CA 1
ATOM 1354 C C . ASN A 1 181 ? -20.688 18.953 -2.57 1 98.38 181 ASN A C 1
ATOM 1356 O O . ASN A 1 181 ? -21.844 18.781 -2.15 1 98.38 181 ASN A O 1
ATOM 1360 N N . LEU A 1 182 ? -19.641 18.469 -1.937 1 98.25 182 LEU A N 1
ATOM 1361 C CA . LEU A 1 182 ? -19.75 17.703 -0.699 1 98.25 182 LEU A CA 1
ATOM 1362 C C . LEU A 1 182 ? -20.297 18.578 0.43 1 98.25 182 LEU A C 1
ATOM 1364 O O . LEU A 1 182 ? -21.156 18.125 1.199 1 98.25 182 LEU A O 1
ATOM 1368 N N . ALA A 1 183 ? -19.844 19.766 0.536 1 97.88 183 ALA A N 1
ATOM 1369 C CA . ALA A 1 183 ? -20.266 20.688 1.588 1 97.88 183 ALA A CA 1
ATOM 1370 C C . ALA A 1 183 ? -21.781 20.891 1.564 1 97.88 183 ALA A C 1
ATOM 1372 O O . ALA A 1 183 ? -22.406 21.062 2.613 1 97.88 183 ALA A O 1
ATOM 1373 N N . GLU A 1 184 ? -22.344 20.828 0.389 1 97.56 184 GLU A N 1
ATOM 1374 C CA . GLU A 1 184 ? -23.781 21.016 0.235 1 97.56 184 GLU A CA 1
ATOM 1375 C C . GLU A 1 184 ? -24.562 19.766 0.639 1 97.56 184 GLU A C 1
ATOM 1377 O O . GLU A 1 184 ? -25.766 19.828 0.848 1 97.56 184 GLU A O 1
ATOM 1382 N N . LYS A 1 185 ? -23.859 18.703 0.821 1 97.69 185 LYS A N 1
ATOM 1383 C CA . LYS A 1 185 ? -24.562 17.438 1.002 1 97.69 185 LYS A CA 1
ATOM 1384 C C . LYS A 1 185 ? -24.328 16.875 2.406 1 97.69 185 LYS A C 1
ATOM 1386 O O . LYS A 1 185 ? -24.891 15.844 2.766 1 97.69 185 LYS A O 1
ATOM 1391 N N . VAL A 1 186 ? -23.531 17.531 3.146 1 96.38 186 VAL A N 1
ATOM 1392 C CA . VAL A 1 186 ? -23.25 17.047 4.496 1 96.38 186 VAL A CA 1
ATOM 1393 C C . VAL A 1 186 ? -23.688 18.094 5.52 1 96.38 186 VAL A C 1
ATOM 1395 O O . VAL A 1 186 ? -23.922 19.25 5.168 1 96.38 186 VAL A O 1
ATOM 1398 N N . ASN A 1 187 ? -23.844 17.656 6.727 1 92 187 ASN A N 1
ATOM 1399 C CA . ASN A 1 187 ? -24.109 18.578 7.832 1 92 187 ASN A CA 1
ATOM 1400 C C . ASN A 1 187 ? -22.828 19.125 8.43 1 92 187 ASN A C 1
ATOM 1402 O O . ASN A 1 187 ? -22.109 18.406 9.133 1 92 187 ASN A O 1
ATOM 1406 N N . SER A 1 188 ? -22.594 20.359 8.219 1 87.81 188 SER A N 1
ATOM 1407 C CA . SER A 1 188 ? -21.344 21 8.625 1 87.81 188 SER A CA 1
ATOM 1408 C C . SER A 1 188 ? -21.156 20.953 10.133 1 87.81 188 SER A C 1
ATOM 1410 O O . SER A 1 188 ? -20.047 21.125 10.633 1 87.81 188 SER A O 1
ATOM 1412 N N . GLU A 1 189 ? -22.156 20.703 10.852 1 90.12 189 GLU A N 1
ATOM 1413 C CA . GLU A 1 189 ? -22.062 20.594 12.305 1 90.12 189 GLU A CA 1
ATOM 1414 C C . GLU A 1 189 ? -21.516 19.234 12.727 1 90.12 189 GLU A C 1
ATOM 1416 O O . GLU A 1 189 ? -20.969 19.094 13.82 1 90.12 189 GLU A O 1
ATOM 1421 N N . ASP A 1 190 ? -21.656 18.328 11.781 1 91.44 190 ASP A N 1
ATOM 1422 C CA . ASP A 1 190 ? -21.328 16.953 12.148 1 91.44 190 ASP A CA 1
ATOM 1423 C C . ASP A 1 190 ? -20.016 16.516 11.5 1 91.44 190 ASP A C 1
ATOM 1425 O O . ASP A 1 190 ? -19.328 15.625 12 1 91.44 190 ASP A O 1
ATOM 1429 N N . ILE A 1 191 ? -19.656 17.156 10.352 1 95.44 191 ILE A N 1
ATOM 1430 C CA . ILE A 1 191 ? -18.531 16.688 9.555 1 95.44 191 ILE A CA 1
ATOM 1431 C C . ILE A 1 191 ? -17.578 17.844 9.289 1 95.44 191 ILE A C 1
ATOM 1433 O O . ILE A 1 191 ? -17.984 18.875 8.75 1 95.44 191 ILE A O 1
ATOM 1437 N N . ALA A 1 192 ? -16.359 17.672 9.672 1 97.88 192 ALA A N 1
ATOM 1438 C CA . ALA A 1 192 ? -15.328 18.656 9.352 1 97.88 192 ALA A CA 1
ATOM 1439 C C . ALA A 1 192 ? -14.734 18.391 7.969 1 97.88 192 ALA A C 1
ATOM 1441 O O . ALA A 1 192 ? -14.25 17.297 7.691 1 97.88 192 ALA A O 1
ATOM 1442 N N . LEU A 1 193 ? -14.82 19.375 7.117 1 98.06 193 LEU A N 1
ATOM 1443 C CA . LEU A 1 193 ? -14.148 19.312 5.828 1 98.06 193 LEU A CA 1
ATOM 1444 C C . LEU A 1 193 ? -12.797 20.016 5.891 1 98.06 193 LEU A C 1
ATOM 1446 O O . LEU A 1 193 ? -12.727 21.219 6.211 1 98.06 193 LEU A O 1
ATOM 1450 N N . LEU A 1 194 ? -11.773 19.266 5.598 1 98.62 194 LEU A N 1
ATOM 1451 C CA . LEU A 1 194 ? -10.414 19.766 5.773 1 98.62 194 LEU A CA 1
ATOM 1452 C C . LEU A 1 194 ? -9.672 19.797 4.445 1 98.62 194 LEU A C 1
ATOM 1454 O O . LEU A 1 194 ? -9.609 18.781 3.738 1 98.62 194 LEU A O 1
ATOM 1458 N N . ALA A 1 195 ? -9.078 20.984 4.137 1 98.56 195 ALA A N 1
ATOM 1459 C CA . ALA A 1 195 ? -8.211 21.094 2.967 1 98.56 195 ALA A CA 1
ATOM 1460 C C . ALA A 1 195 ? -6.895 20.344 3.186 1 98.56 195 ALA A C 1
ATOM 1462 O O . ALA A 1 195 ? -6.332 20.391 4.281 1 98.56 195 ALA A O 1
ATOM 1463 N N . GLY A 1 196 ? -6.387 19.766 2.109 1 98.19 196 GLY A N 1
ATOM 1464 C CA . GLY A 1 196 ? -5.227 18.906 2.264 1 98.19 196 GLY A CA 1
ATOM 1465 C C . GLY A 1 196 ? -3.914 19.609 1.969 1 98.19 196 GLY A C 1
ATOM 1466 O O . GLY A 1 196 ? -2.84 19.047 2.199 1 98.19 196 GLY A O 1
ATOM 1467 N N . SER A 1 197 ? -4.008 20.875 1.455 1 98 197 SER A N 1
ATOM 1468 C CA . SER A 1 197 ? -2.781 21.578 1.099 1 98 197 SER A CA 1
ATOM 1469 C C . SER A 1 197 ? -2.957 23.094 1.223 1 98 197 SER A C 1
ATOM 1471 O O . SER A 1 197 ? -4.074 23.609 1.104 1 98 197 SER A O 1
ATOM 1473 N N . ALA A 1 198 ? -1.854 23.703 1.416 1 98.19 198 ALA A N 1
ATOM 1474 C CA . ALA A 1 198 ? -1.893 25.141 1.667 1 98.19 198 ALA A CA 1
ATOM 1475 C C . ALA A 1 198 ? -2.115 25.922 0.373 1 98.19 198 ALA A C 1
ATOM 1477 O O . ALA A 1 198 ? -2.684 27.016 0.388 1 98.19 198 ALA A O 1
ATOM 1478 N N . ASP A 1 199 ? -1.778 25.328 -0.745 1 97.44 199 ASP A N 1
ATOM 1479 C CA . ASP A 1 199 ? -1.759 26.062 -2.006 1 97.44 199 ASP A CA 1
ATOM 1480 C C . ASP A 1 199 ? -3.176 26.359 -2.494 1 97.44 199 ASP A C 1
ATOM 1482 O O . ASP A 1 199 ? -3.383 27.25 -3.32 1 97.44 199 ASP A O 1
ATOM 1486 N N . PHE A 1 200 ? -4.199 25.656 -1.906 1 98 200 PHE A N 1
ATOM 1487 C CA . PHE A 1 200 ? -5.57 25.922 -2.33 1 98 200 PHE A CA 1
ATOM 1488 C C . PHE A 1 200 ? -6.477 26.141 -1.124 1 98 200 PHE A C 1
ATOM 1490 O O . PHE A 1 200 ? -7.695 25.969 -1.221 1 98 200 PHE A O 1
ATOM 1497 N N . PHE A 1 201 ? -5.918 26.531 -0.044 1 98.69 201 PHE A N 1
ATOM 1498 C CA . PHE A 1 201 ? -6.617 26.562 1.235 1 98.69 201 PHE A CA 1
ATOM 1499 C C . PHE A 1 201 ? -7.719 27.609 1.232 1 98.69 201 PHE A C 1
ATOM 1501 O O . PHE A 1 201 ? -8.859 27.328 1.603 1 98.69 201 PHE A O 1
ATOM 1508 N N . LEU A 1 202 ? -7.41 28.812 0.803 1 98.75 202 LEU A N 1
ATOM 1509 C CA . LEU A 1 202 ? -8.406 29.875 0.822 1 98.75 202 LEU A CA 1
ATOM 1510 C C . LEU A 1 202 ? -9.625 29.484 -0.006 1 98.75 202 LEU A C 1
ATOM 1512 O O . LEU A 1 202 ? -10.766 29.719 0.412 1 98.75 202 LEU A O 1
ATOM 1516 N N . ALA A 1 203 ? -9.414 28.922 -1.18 1 98.5 203 ALA A N 1
ATOM 1517 C CA . ALA A 1 203 ? -10.516 28.484 -2.043 1 98.5 203 ALA A CA 1
ATOM 1518 C C . ALA A 1 203 ? -11.398 27.469 -1.341 1 98.5 203 ALA A C 1
ATOM 1520 O O . ALA A 1 203 ? -12.625 27.484 -1.478 1 98.5 203 ALA A O 1
ATOM 1521 N N . GLU A 1 204 ? -10.781 26.594 -0.556 1 98.44 204 GLU A N 1
ATOM 1522 C CA . GLU A 1 204 ? -11.531 25.578 0.164 1 98.44 204 GLU A CA 1
ATOM 1523 C C . GLU A 1 204 ? -12.32 26.188 1.323 1 98.44 204 GLU A C 1
ATOM 1525 O O . GLU A 1 204 ? -13.445 25.766 1.598 1 98.44 204 GLU A O 1
ATOM 1530 N N . LEU A 1 205 ? -11.711 27.125 2.01 1 98.12 205 LEU A N 1
ATOM 1531 C CA . LEU A 1 205 ? -12.422 27.828 3.07 1 98.12 205 LEU A CA 1
ATOM 1532 C C . LEU A 1 205 ? -13.688 28.484 2.529 1 98.12 205 LEU A C 1
ATOM 1534 O O . LEU A 1 205 ? -14.75 28.422 3.154 1 98.12 205 LEU A O 1
ATOM 1538 N N . LEU A 1 206 ? -13.602 29.031 1.388 1 97.88 206 LEU A N 1
ATOM 1539 C CA . LEU A 1 206 ? -14.688 29.781 0.779 1 97.88 206 LEU A CA 1
ATOM 1540 C C . LEU A 1 206 ? -15.875 28.875 0.465 1 97.88 206 LEU A C 1
ATOM 1542 O O . LEU A 1 206 ? -17.016 29.344 0.368 1 97.88 206 LEU A O 1
ATOM 1546 N N . VAL A 1 207 ? -15.594 27.531 0.371 1 97.19 207 VAL A N 1
ATOM 1547 C CA . VAL A 1 207 ? -16.688 26.672 -0.092 1 97.19 207 VAL A CA 1
ATOM 1548 C C . VAL A 1 207 ? -17.125 25.75 1.035 1 97.19 207 VAL A C 1
ATOM 1550 O O . VAL A 1 207 ? -18.031 24.922 0.85 1 97.19 207 VAL A O 1
ATOM 1553 N N . GLY A 1 208 ? -16.438 25.844 2.164 1 96.25 208 GLY A N 1
ATOM 1554 C CA . GLY A 1 208 ? -17.047 25.109 3.262 1 96.25 208 GLY A CA 1
ATOM 1555 C C . GLY A 1 208 ? -16.047 24.359 4.117 1 96.25 208 GLY A C 1
ATOM 1556 O O . GLY A 1 208 ? -16.406 23.828 5.172 1 96.25 208 GLY A O 1
ATOM 1557 N N . ALA A 1 209 ? -14.797 24.344 3.76 1 97.5 209 ALA A N 1
ATOM 1558 C CA . ALA A 1 209 ? -13.781 23.75 4.629 1 97.5 209 ALA A CA 1
ATOM 1559 C C . ALA A 1 209 ? -13.625 24.562 5.914 1 97.5 209 ALA A C 1
ATOM 1561 O O . ALA A 1 209 ? -13.836 25.781 5.926 1 97.5 209 ALA A O 1
ATOM 1562 N N . VAL A 1 210 ? -13.234 23.828 6.996 1 97.56 210 VAL A N 1
ATOM 1563 C CA . VAL A 1 210 ? -13.148 24.516 8.289 1 97.56 210 VAL A CA 1
ATOM 1564 C C . VAL A 1 210 ? -11.727 24.406 8.836 1 97.56 210 VAL A C 1
ATOM 1566 O O . VAL A 1 210 ? -11.438 24.891 9.93 1 97.56 210 VAL A O 1
ATOM 1569 N N . GLY A 1 211 ? -10.836 23.734 8.07 1 97.94 211 GLY A N 1
ATOM 1570 C CA . GLY A 1 211 ? -9.461 23.562 8.516 1 97.94 211 GLY A CA 1
ATOM 1571 C C . GLY A 1 211 ? -8.547 23.047 7.422 1 97.94 211 GLY A C 1
ATOM 1572 O O . GLY A 1 211 ? -8.938 22.969 6.254 1 97.94 211 GLY A O 1
ATOM 1573 N N . LEU A 1 212 ? -7.297 22.797 7.855 1 98.5 212 LEU A N 1
ATOM 1574 C CA . LEU A 1 212 ? -6.215 22.484 6.926 1 98.5 212 LEU A CA 1
ATOM 1575 C C . LEU A 1 212 ? -5.27 21.438 7.504 1 98.5 212 LEU A C 1
ATOM 1577 O O . LEU A 1 212 ? -4.961 21.469 8.695 1 98.5 212 LEU A O 1
ATOM 1581 N N . ILE A 1 213 ? -4.898 20.5 6.688 1 98.62 213 ILE A N 1
ATOM 1582 C CA . ILE A 1 213 ? -3.824 19.578 7.023 1 98.62 213 ILE A CA 1
ATOM 1583 C C . ILE A 1 213 ? -2.697 19.703 6 1 98.62 213 ILE A C 1
ATOM 1585 O O . ILE A 1 213 ? -2.59 18.875 5.086 1 98.62 213 ILE A O 1
ATOM 1589 N N . PRO A 1 214 ? -1.817 20.656 6.141 1 98.25 214 PRO A N 1
ATOM 1590 C CA . PRO A 1 214 ? -0.84 21.031 5.109 1 98.25 214 PRO A CA 1
ATOM 1591 C C . PRO A 1 214 ? 0.551 20.453 5.395 1 98.25 214 PRO A C 1
ATOM 1593 O O . PRO A 1 214 ? 1.116 20.703 6.461 1 98.25 214 PRO A O 1
ATOM 1596 N N . GLY A 1 215 ? 1.146 19.766 4.406 1 97.88 215 GLY A N 1
ATOM 1597 C CA . GLY A 1 215 ? 2.549 19.406 4.531 1 97.88 215 GLY A CA 1
ATOM 1598 C C . GLY A 1 215 ? 3.455 20.594 4.766 1 97.88 215 GLY A C 1
ATOM 1599 O O . GLY A 1 215 ? 4.402 20.516 5.547 1 97.88 215 GLY A O 1
ATOM 1600 N N . GLY A 1 216 ? 3.154 21.766 4.129 1 98.19 216 GLY A N 1
ATOM 1601 C CA . GLY A 1 216 ? 3.941 22.984 4.254 1 98.19 216 GLY A CA 1
ATOM 1602 C C . GLY A 1 216 ? 3.961 23.531 5.664 1 98.19 216 GLY A C 1
ATOM 1603 O O . GLY A 1 216 ? 4.852 24.312 6.02 1 98.19 216 GLY A O 1
ATOM 1604 N N . GLY A 1 217 ? 3.004 23.109 6.449 1 98.62 217 GLY A N 1
ATOM 1605 C CA . GLY A 1 217 ? 2.939 23.547 7.836 1 98.62 217 GLY A CA 1
ATOM 1606 C C . GLY A 1 217 ? 4.137 23.094 8.656 1 98.62 217 GLY A C 1
ATOM 1607 O O . GLY A 1 217 ? 4.367 23.609 9.758 1 98.62 217 GLY A O 1
ATOM 1608 N N . ASN A 1 218 ? 4.934 22.188 8.18 1 98.69 218 ASN A N 1
ATOM 1609 C CA . ASN A 1 218 ? 6.137 21.75 8.875 1 98.69 218 ASN A CA 1
ATOM 1610 C C . ASN A 1 218 ? 7.238 22.797 8.812 1 98.69 218 ASN A C 1
ATOM 1612 O O . ASN A 1 218 ? 8.211 22.734 9.57 1 98.69 218 ASN A O 1
ATOM 1616 N N . VAL A 1 219 ? 7.035 23.781 7.93 1 98.56 219 VAL A N 1
ATOM 1617 C CA . VAL A 1 219 ? 8.062 24.797 7.719 1 98.56 219 VAL A CA 1
ATOM 1618 C C . VAL A 1 219 ? 7.5 26.172 8.023 1 98.56 219 VAL A C 1
ATOM 1620 O O . VAL A 1 219 ? 8.188 27.016 8.617 1 98.56 219 VAL A O 1
ATOM 1623 N N . PHE A 1 220 ? 6.25 26.422 7.613 1 98.69 220 PHE A N 1
ATOM 1624 C CA . PHE A 1 220 ? 5.645 27.734 7.832 1 98.69 220 PHE A CA 1
ATOM 1625 C C . PHE A 1 220 ? 4.246 27.594 8.422 1 98.69 220 PHE A C 1
ATOM 1627 O O . PHE A 1 220 ? 3.268 28.062 7.832 1 98.69 220 PHE A O 1
ATOM 1634 N N . PRO A 1 221 ? 4.211 27.047 9.672 1 98.75 221 PRO A N 1
ATOM 1635 C CA . PRO A 1 221 ? 2.92 26.781 10.312 1 98.75 221 PRO A CA 1
ATOM 1636 C C . PRO A 1 221 ? 2.133 28.062 10.594 1 98.75 221 PRO A C 1
ATOM 1638 O O . PRO A 1 221 ? 0.909 28.078 10.438 1 98.75 221 PRO A O 1
ATOM 1641 N N . SER A 1 222 ? 2.75 29.125 10.969 1 98.75 222 SER A N 1
ATOM 1642 C CA . SER A 1 222 ? 2.055 30.344 11.359 1 98.75 222 SER A CA 1
ATOM 1643 C C . SER A 1 222 ? 1.396 31.016 10.164 1 98.75 222 SER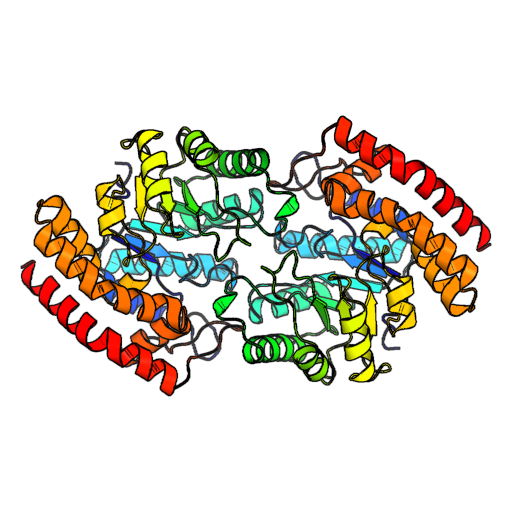 A C 1
ATOM 1645 O O . SER A 1 222 ? 0.344 31.641 10.297 1 98.75 222 SER A O 1
ATOM 1647 N N . LEU A 1 223 ? 2.01 30.891 9 1 98.88 223 LEU A N 1
ATOM 1648 C CA . LEU A 1 223 ? 1.394 31.438 7.801 1 98.88 223 LEU A CA 1
ATOM 1649 C C . LEU A 1 223 ? 0.111 30.703 7.453 1 98.88 223 LEU A C 1
ATOM 1651 O O . LEU A 1 223 ? -0.859 31.297 6.992 1 98.88 223 LEU A O 1
ATOM 1655 N N . CYS A 1 224 ? 0.11 29.391 7.652 1 98.81 224 CYS A N 1
ATOM 1656 C CA . CYS A 1 224 ? -1.108 28.609 7.453 1 98.81 224 CYS A CA 1
ATOM 1657 C C . CYS A 1 224 ? -2.211 29.078 8.398 1 98.81 224 CYS A C 1
ATOM 1659 O O . CYS A 1 224 ? -3.352 29.281 7.973 1 98.81 224 CYS A O 1
ATOM 1661 N N . VAL A 1 225 ? -1.865 29.281 9.633 1 98.81 225 VAL A N 1
ATOM 1662 C CA . VAL A 1 225 ? -2.811 29.734 10.648 1 98.81 225 VAL A CA 1
ATOM 1663 C C . VAL A 1 225 ? -3.303 31.125 10.305 1 98.81 225 VAL A C 1
ATOM 1665 O O . VAL A 1 225 ? -4.5 31.422 10.406 1 98.81 225 VAL A O 1
ATOM 1668 N N . GLU A 1 226 ? -2.402 31.969 9.875 1 98.81 226 GLU A N 1
ATOM 1669 C CA . GLU A 1 226 ? -2.74 33.375 9.562 1 98.81 226 GLU A CA 1
ATOM 1670 C C . GLU A 1 226 ? -3.748 33.438 8.422 1 98.81 226 GLU A C 1
ATOM 1672 O O . GLU A 1 226 ? -4.648 34.281 8.438 1 98.81 226 GLU A O 1
ATOM 1677 N N . LEU A 1 227 ? -3.568 32.625 7.453 1 98.81 227 LEU A N 1
ATOM 1678 C CA . LEU A 1 227 ? -4.5 32.625 6.332 1 98.81 227 LEU A CA 1
ATOM 1679 C C . LEU A 1 227 ? -5.926 32.344 6.809 1 98.81 227 LEU A C 1
ATOM 1681 O O . LEU A 1 227 ? -6.863 33.031 6.383 1 98.81 227 LEU A O 1
ATOM 1685 N N . GLN A 1 228 ? -6.066 31.406 7.668 1 98.38 228 GLN A N 1
ATOM 1686 C CA . GLN A 1 228 ? -7.387 31.109 8.203 1 98.38 228 GLN A CA 1
ATOM 1687 C C . GLN A 1 228 ? -7.906 32.25 9.062 1 98.38 228 GLN A C 1
ATOM 1689 O O . GLN A 1 228 ? -9.086 32.594 8.992 1 98.38 228 GLN A O 1
ATOM 1694 N N . ARG A 1 229 ? -7.066 32.844 9.852 1 98.25 229 ARG A N 1
ATOM 1695 C CA . ARG A 1 229 ? -7.445 33.969 10.688 1 98.25 229 ARG A CA 1
ATOM 1696 C C . ARG A 1 229 ? -7.957 35.125 9.844 1 98.25 229 ARG A C 1
ATOM 1698 O O . ARG A 1 229 ? -8.992 35.719 10.164 1 98.25 229 ARG A O 1
ATOM 1705 N N . LEU A 1 230 ? -7.211 35.438 8.805 1 98.56 230 LEU A N 1
ATOM 1706 C CA . LEU A 1 230 ? -7.602 36.531 7.918 1 98.56 230 LEU A CA 1
ATOM 1707 C C . LEU A 1 230 ? -8.961 36.25 7.289 1 98.56 230 LEU A C 1
ATOM 1709 O O . LEU A 1 230 ? -9.805 37.156 7.199 1 98.56 230 LEU A O 1
ATOM 1713 N N . TYR A 1 231 ? -9.195 35.062 6.848 1 98.5 231 TYR A N 1
ATOM 1714 C CA . TYR A 1 231 ? -10.484 34.656 6.293 1 98.5 231 TYR A CA 1
ATOM 1715 C C . TYR A 1 231 ? -11.602 34.844 7.312 1 98.5 231 TYR A C 1
ATOM 1717 O O . TYR A 1 231 ? -12.648 35.406 6.996 1 98.5 231 TYR A O 1
ATOM 1725 N N . GLU A 1 232 ? -11.359 34.375 8.547 1 97.81 232 GLU A N 1
ATOM 1726 C CA . GLU A 1 232 ? -12.375 34.438 9.594 1 97.81 232 GLU A CA 1
ATOM 1727 C C . GLU A 1 232 ? -12.664 35.875 10 1 97.81 232 GLU A C 1
ATOM 1729 O O . GLU A 1 232 ? -13.781 36.188 10.406 1 97.81 232 GLU A O 1
ATOM 1734 N N . LYS A 1 233 ? -11.734 36.688 9.82 1 97.88 233 LYS A N 1
ATOM 1735 C CA . LYS A 1 233 ? -11.898 38.125 10.102 1 97.88 233 LYS A CA 1
ATOM 1736 C C . LYS A 1 233 ? -12.469 38.844 8.891 1 97.88 233 LYS A C 1
ATOM 1738 O O . LYS A 1 233 ? -12.609 40.094 8.906 1 97.88 233 LYS A O 1
ATOM 1743 N N . LYS A 1 234 ? -12.641 38.156 7.805 1 98.38 234 LYS A N 1
ATOM 1744 C CA . LYS A 1 234 ? -13.203 38.688 6.562 1 98.38 234 LYS A CA 1
ATOM 1745 C C . LYS A 1 234 ? -12.242 39.656 5.883 1 98.38 234 LYS A C 1
ATOM 1747 O O . LYS A 1 234 ? -12.672 40.594 5.219 1 98.38 234 LYS A O 1
ATOM 1752 N N . GLU A 1 235 ? -11.008 39.469 6.164 1 98.19 235 GLU A N 1
ATOM 1753 C CA . GLU A 1 235 ? -9.969 40.219 5.457 1 98.19 235 GLU A CA 1
ATOM 1754 C C . GLU A 1 235 ? -9.547 39.5 4.176 1 98.19 235 GLU A C 1
ATOM 1756 O O . GLU A 1 235 ? -8.383 39.125 4.023 1 98.19 235 GLU A O 1
ATOM 1761 N N . PHE A 1 236 ? -10.344 39.5 3.221 1 98.06 236 PHE A N 1
ATOM 1762 C CA . PHE A 1 236 ? -10.227 38.625 2.055 1 98.06 236 PHE A CA 1
ATOM 1763 C C . PHE A 1 236 ? -9.078 39.062 1.161 1 98.06 236 PHE A C 1
ATOM 1765 O O . PHE A 1 236 ? -8.367 38.25 0.596 1 98.06 236 PHE A O 1
ATOM 1772 N N . SER A 1 237 ? -8.859 40.344 1.044 1 98.44 237 SER A N 1
ATOM 1773 C CA . SER A 1 237 ? -7.773 40.844 0.199 1 98.44 237 SER A CA 1
ATOM 1774 C C . SER A 1 237 ? -6.41 40.438 0.75 1 98.44 237 SER A C 1
ATOM 1776 O O . SER A 1 237 ? -5.535 40 -0.003 1 98.44 237 SER A O 1
ATOM 1778 N N . LYS A 1 238 ? -6.262 40.562 2.066 1 98.25 238 LYS A N 1
ATOM 1779 C CA . LYS A 1 238 ? -5.023 40.156 2.717 1 98.25 238 LYS A CA 1
ATOM 1780 C C . LYS A 1 238 ? -4.844 38.656 2.633 1 98.25 238 LYS A C 1
ATOM 1782 O O . LYS A 1 238 ? -3.738 38.156 2.396 1 98.25 238 LYS A O 1
ATOM 1787 N N . ALA A 1 239 ? -5.973 38 2.818 1 98.69 239 ALA A N 1
ATOM 1788 C CA . ALA A 1 239 ? -5.938 36.531 2.73 1 98.69 239 ALA A CA 1
ATOM 1789 C C . ALA A 1 239 ? -5.516 36.062 1.336 1 98.69 239 ALA A C 1
ATOM 1791 O O . ALA A 1 239 ? -4.699 35.156 1.194 1 98.69 239 ALA A O 1
ATOM 1792 N N . ALA A 1 240 ? -6.051 36.719 0.324 1 98.56 240 ALA A N 1
ATOM 1793 C CA . ALA A 1 240 ? -5.73 36.375 -1.059 1 98.56 240 ALA A CA 1
ATOM 1794 C C . ALA A 1 240 ? -4.258 36.625 -1.36 1 98.56 240 ALA A C 1
ATOM 1796 O O . ALA A 1 240 ? -3.605 35.844 -2.053 1 98.56 240 ALA A O 1
ATOM 1797 N N . SER A 1 241 ? -3.785 37.75 -0.883 1 98.44 241 SER A N 1
ATOM 1798 C CA . SER A 1 241 ? -2.377 38.062 -1.067 1 98.44 241 SER A CA 1
ATOM 1799 C C . SER A 1 241 ? -1.469 37.031 -0.408 1 98.44 241 SER A C 1
ATOM 1801 O O . SER A 1 241 ? -0.494 36.594 -1.013 1 98.44 241 SER A O 1
ATOM 1803 N N . LEU A 1 242 ? -1.788 36.656 0.789 1 98.44 242 LEU A N 1
ATOM 1804 C CA . LEU A 1 242 ? -1.008 35.656 1.507 1 98.44 242 LEU A CA 1
ATOM 1805 C C . LEU A 1 242 ? -1.071 34.312 0.797 1 98.44 242 LEU A C 1
ATOM 1807 O O . LEU A 1 242 ? -0.054 33.625 0.664 1 98.44 242 LEU A O 1
ATOM 1811 N N . GLN A 1 243 ? -2.281 33.938 0.329 1 98.56 243 GLN A N 1
ATOM 1812 C CA . GLN A 1 243 ? -2.453 32.688 -0.417 1 98.56 243 GLN A CA 1
ATOM 1813 C C . GLN A 1 243 ? -1.485 32.625 -1.594 1 98.56 243 GLN A C 1
ATOM 1815 O O . GLN A 1 243 ? -0.821 31.594 -1.795 1 98.56 243 GLN A O 1
ATOM 1820 N N . ARG A 1 244 ? -1.358 33.656 -2.307 1 98.12 244 ARG A N 1
ATOM 1821 C CA . ARG A 1 244 ? -0.485 33.688 -3.475 1 98.12 244 ARG A CA 1
ATOM 1822 C C . ARG A 1 244 ? 0.977 33.531 -3.07 1 98.12 244 ARG A C 1
ATOM 1824 O O . ARG A 1 244 ? 1.755 32.875 -3.77 1 98.12 244 ARG A O 1
ATOM 1831 N N . GLN A 1 245 ? 1.338 34.031 -1.946 1 96.81 245 GLN A N 1
ATOM 1832 C CA . GLN A 1 245 ? 2.719 34 -1.476 1 96.81 245 GLN A CA 1
ATOM 1833 C C . GLN A 1 245 ? 3.148 32.594 -1.054 1 96.81 245 GLN A C 1
ATOM 1835 O O . GLN A 1 245 ? 4.324 32.25 -1.155 1 96.81 245 GLN A O 1
ATOM 1840 N N . ILE A 1 246 ? 2.189 31.781 -0.674 1 97.81 246 ILE A N 1
ATOM 1841 C CA . ILE A 1 246 ? 2.617 30.531 -0.062 1 97.81 246 ILE A CA 1
ATOM 1842 C C . ILE A 1 246 ? 2.441 29.391 -1.055 1 97.81 246 ILE A C 1
ATOM 1844 O O . ILE A 1 246 ? 2.787 28.234 -0.757 1 97.81 246 ILE A O 1
ATOM 1848 N N . VAL A 1 247 ? 1.938 29.672 -2.299 1 98 247 VAL A N 1
ATOM 1849 C CA . VAL A 1 247 ? 1.641 28.625 -3.273 1 98 247 VAL A CA 1
ATOM 1850 C C . VAL A 1 247 ? 2.928 27.891 -3.666 1 98 247 VAL A C 1
ATOM 1852 O O . VAL A 1 247 ? 3.033 26.672 -3.512 1 98 247 VAL A O 1
ATOM 1855 N N . GLU A 1 248 ? 3.928 28.656 -4.121 1 97.88 248 GLU A N 1
ATOM 1856 C CA . GLU A 1 248 ? 5.18 28.031 -4.547 1 97.88 248 GLU A CA 1
ATOM 1857 C C . GLU A 1 248 ? 5.922 27.422 -3.361 1 97.88 248 GLU A C 1
ATOM 1859 O O . GLU A 1 248 ? 6.578 26.391 -3.496 1 97.88 248 GLU A O 1
ATOM 1864 N N . ALA A 1 249 ? 5.809 28.047 -2.223 1 98.31 249 ALA A N 1
ATOM 1865 C CA . ALA A 1 249 ? 6.441 27.531 -1.013 1 98.31 249 ALA A CA 1
ATOM 1866 C C . ALA A 1 249 ? 5.898 26.156 -0.651 1 98.31 249 ALA A C 1
ATOM 1868 O O . ALA A 1 249 ? 6.648 25.266 -0.228 1 98.31 249 ALA A O 1
ATOM 1869 N N . ASP A 1 250 ? 4.59 26.031 -0.821 1 98 250 ASP A N 1
ATOM 1870 C CA . ASP A 1 250 ? 3.973 24.734 -0.549 1 98 250 ASP A CA 1
ATOM 1871 C C . ASP A 1 250 ? 4.5 23.672 -1.503 1 98 250 ASP A C 1
ATOM 1873 O O . ASP A 1 250 ? 4.762 22.531 -1.091 1 98 250 ASP A O 1
ATOM 1877 N N . ASP A 1 251 ? 4.68 23.969 -2.742 1 97.06 251 ASP A N 1
ATOM 1878 C CA . ASP A 1 251 ? 5.23 23.031 -3.721 1 97.06 251 ASP A CA 1
ATOM 1879 C C . ASP A 1 251 ? 6.668 22.656 -3.367 1 97.06 251 ASP A C 1
ATOM 1881 O O . ASP A 1 251 ? 7.039 21.484 -3.424 1 97.06 251 ASP A O 1
ATOM 1885 N N . ALA A 1 252 ? 7.43 23.641 -2.99 1 97.69 252 ALA A N 1
ATOM 1886 C CA . ALA A 1 252 ? 8.828 23.422 -2.631 1 97.69 252 ALA A CA 1
ATOM 1887 C C . ALA A 1 252 ? 8.945 22.5 -1.423 1 97.69 252 ALA A C 1
ATOM 1889 O O . ALA A 1 252 ? 9.812 21.625 -1.379 1 97.69 252 ALA A O 1
ATOM 1890 N N . ALA A 1 253 ? 8.016 22.641 -0.545 1 95.81 253 ALA A N 1
ATOM 1891 C CA . ALA A 1 253 ? 8.07 21.906 0.711 1 95.81 253 ALA A CA 1
ATOM 1892 C C . ALA A 1 253 ? 7.562 20.469 0.526 1 95.81 253 ALA A C 1
ATOM 1894 O O . ALA A 1 253 ? 8.055 19.547 1.171 1 95.81 253 ALA A O 1
ATOM 1895 N N . CYS A 1 254 ? 6.617 20.281 -0.417 1 92.62 254 CYS A N 1
ATOM 1896 C CA . CYS A 1 254 ? 5.848 19.047 -0.337 1 92.62 254 CYS A CA 1
ATOM 1897 C C . CYS A 1 254 ? 5.91 18.281 -1.653 1 92.62 254 CYS A C 1
ATOM 1899 O O . CYS A 1 254 ? 5.582 17.094 -1.7 1 92.62 254 CYS A O 1
ATOM 1901 N N . ARG A 1 255 ? 6.301 18.891 -2.816 1 93.69 255 ARG A N 1
ATOM 1902 C CA . ARG A 1 255 ? 6.066 18.234 -4.098 1 93.69 255 ARG A CA 1
ATOM 1903 C C . ARG A 1 255 ? 7.367 18.094 -4.887 1 93.69 255 ARG A C 1
ATOM 1905 O O . ARG A 1 255 ? 7.602 17.062 -5.531 1 93.69 255 ARG A O 1
ATOM 1912 N N . TRP A 1 256 ? 8.258 19.109 -4.797 1 97.06 256 TRP A N 1
ATOM 1913 C CA . TRP A 1 256 ? 9.43 19.094 -5.664 1 97.06 256 TRP A CA 1
ATOM 1914 C C . TRP A 1 256 ? 10.281 17.859 -5.414 1 97.06 256 TRP A C 1
ATOM 1916 O O . TRP A 1 256 ? 10.656 17.156 -6.355 1 97.06 256 TRP A O 1
ATOM 1926 N N . TYR A 1 257 ? 10.555 17.578 -4.156 1 97.12 257 TYR A N 1
ATOM 1927 C CA . TYR A 1 257 ? 11.398 16.453 -3.797 1 97.12 257 TYR A CA 1
ATOM 1928 C C . TYR A 1 257 ? 10.797 15.672 -2.631 1 97.12 257 TYR A C 1
ATOM 1930 O O . TYR A 1 257 ? 11.516 15 -1.888 1 97.12 257 TYR A O 1
ATOM 1938 N N . GLY A 1 258 ? 9.508 15.797 -2.422 1 96 258 GLY A N 1
ATOM 1939 C CA . GLY A 1 258 ? 8.75 15.016 -1.464 1 96 258 GLY A CA 1
ATOM 1940 C C . GLY A 1 258 ? 9.242 15.164 -0.038 1 96 258 GLY A C 1
ATOM 1941 O O . GLY A 1 258 ? 9.695 16.25 0.357 1 96 258 GLY A O 1
ATOM 1942 N N . ILE A 1 259 ? 9.125 14.141 0.73 1 97.81 259 ILE A N 1
ATOM 1943 C CA . ILE A 1 259 ? 9.414 14.125 2.158 1 97.81 259 ILE A CA 1
ATOM 1944 C C . ILE A 1 259 ? 10.906 14.391 2.383 1 97.81 259 ILE A C 1
ATOM 1946 O O . ILE A 1 259 ? 11.281 15.07 3.34 1 97.81 259 ILE A O 1
ATOM 1950 N N . ALA A 1 260 ? 11.703 13.914 1.445 1 98.25 260 ALA A N 1
ATOM 1951 C CA . ALA A 1 260 ? 13.148 14.109 1.565 1 98.25 260 ALA A CA 1
ATOM 1952 C C . ALA A 1 260 ? 13.5 15.594 1.508 1 98.25 260 ALA A C 1
ATOM 1954 O O . ALA A 1 260 ? 14.406 16.047 2.209 1 98.25 260 ALA A O 1
ATOM 1955 N N . GLY A 1 261 ? 12.797 16.328 0.694 1 98.25 261 GLY A N 1
ATOM 1956 C CA . GLY A 1 261 ? 13.047 17.75 0.57 1 98.25 261 GLY A CA 1
ATOM 1957 C C . GLY A 1 261 ? 12.75 18.516 1.841 1 98.25 261 GLY A C 1
ATOM 1958 O O . GLY A 1 261 ? 13.562 19.328 2.285 1 98.25 261 GLY A O 1
ATOM 1959 N N . VAL A 1 262 ? 11.602 18.297 2.398 1 98.31 262 VAL A N 1
ATOM 1960 C CA . VAL A 1 262 ? 11.203 19.047 3.59 1 98.31 262 VAL A CA 1
ATOM 1961 C C . VAL A 1 262 ? 12.078 18.641 4.773 1 98.31 262 VAL A C 1
ATOM 1963 O O . VAL A 1 262 ? 12.461 19.469 5.59 1 98.31 262 VAL A O 1
ATOM 1966 N N . LYS A 1 263 ? 12.438 17.344 4.871 1 98.62 263 LYS A N 1
ATOM 1967 C CA . LYS A 1 263 ? 13.312 16.891 5.953 1 98.62 263 LYS A CA 1
ATOM 1968 C C . LYS A 1 263 ? 14.703 17.5 5.828 1 98.62 263 LYS A C 1
ATOM 1970 O O . LYS A 1 263 ? 15.328 17.844 6.832 1 98.62 263 LYS A O 1
ATOM 1975 N N . SER A 1 264 ? 15.156 17.609 4.59 1 98.56 264 SER A N 1
ATOM 1976 C CA . SER A 1 264 ? 16.438 18.266 4.359 1 98.56 264 SER A CA 1
ATOM 1977 C C . SER A 1 264 ? 16.406 19.719 4.832 1 98.56 264 SER A C 1
ATOM 1979 O O . SER A 1 264 ? 17.359 20.188 5.465 1 98.56 264 SER A O 1
ATOM 1981 N N . PHE A 1 265 ? 15.336 20.406 4.543 1 98.81 265 PHE A N 1
ATOM 1982 C CA . PHE A 1 265 ? 15.195 21.797 4.938 1 98.81 265 PHE A CA 1
ATOM 1983 C C . PHE A 1 265 ? 15.188 21.938 6.453 1 98.81 265 PHE A C 1
ATOM 1985 O O . PHE A 1 265 ? 15.883 22.781 7.012 1 98.81 265 PHE A O 1
ATOM 1992 N N . ILE A 1 266 ? 14.414 21.094 7.137 1 98.69 266 ILE A N 1
ATOM 1993 C CA . ILE A 1 266 ? 14.312 21.109 8.594 1 98.69 266 ILE A CA 1
ATOM 1994 C C . ILE A 1 266 ? 15.695 20.875 9.211 1 98.69 266 ILE A C 1
ATOM 1996 O O . ILE A 1 266 ? 16.094 21.594 10.133 1 98.69 266 ILE A O 1
ATOM 2000 N N . HIS A 1 267 ? 16.375 19.938 8.648 1 98.56 267 HIS A N 1
ATOM 2001 C CA . HIS A 1 267 ? 17.719 19.625 9.141 1 98.56 267 HIS A CA 1
ATOM 2002 C C . HIS A 1 267 ? 18.641 20.828 8.984 1 98.56 267 HIS A C 1
ATOM 2004 O O . HIS A 1 267 ? 19.297 21.234 9.945 1 98.56 267 HIS A O 1
ATOM 2010 N N . LYS A 1 268 ? 18.656 21.438 7.898 1 98.06 268 LYS A N 1
ATOM 2011 C CA . LYS A 1 268 ? 19.641 22.469 7.566 1 98.06 268 LYS A CA 1
ATOM 2012 C C . LYS A 1 268 ? 19.281 23.797 8.227 1 98.06 268 LYS A C 1
ATOM 2014 O O . LYS A 1 268 ? 20.156 24.547 8.648 1 98.06 268 LYS A O 1
ATOM 2019 N N . ARG A 1 269 ? 18 24.047 8.344 1 98 269 ARG A N 1
ATOM 2020 C CA . ARG A 1 269 ? 17.594 25.391 8.766 1 98 269 ARG A CA 1
ATOM 2021 C C . ARG A 1 269 ? 17.125 25.391 10.211 1 98 269 ARG A C 1
ATOM 2023 O O . ARG A 1 269 ? 17.312 26.359 10.938 1 98 269 ARG A O 1
ATOM 2030 N N . PHE A 1 270 ? 16.438 24.281 10.617 1 97.88 270 PHE A N 1
ATOM 2031 C CA . PHE A 1 270 ? 15.914 24.266 11.977 1 97.88 270 PHE A CA 1
ATOM 2032 C C . PHE A 1 270 ? 16.875 23.547 12.914 1 97.88 270 PHE A C 1
ATOM 2034 O O . PHE A 1 270 ? 16.781 23.672 14.133 1 97.88 270 PHE A O 1
ATOM 2041 N N . GLY A 1 271 ? 17.766 22.75 12.391 1 98.19 271 GLY A N 1
ATOM 2042 C CA . GLY A 1 271 ? 18.906 22.297 13.164 1 98.19 271 GLY A CA 1
ATOM 2043 C C . GLY A 1 271 ? 18.703 20.938 13.812 1 98.19 271 GLY A C 1
ATOM 2044 O O . GLY A 1 271 ? 19.469 20.531 14.68 1 98.19 271 GLY A O 1
ATOM 2045 N N . TYR A 1 272 ? 17.641 20.281 13.477 1 98.19 272 TYR A N 1
ATOM 2046 C CA . TYR A 1 272 ? 17.453 18.938 14.008 1 98.19 272 TYR A CA 1
ATOM 2047 C C . TYR A 1 272 ? 17.031 17.969 12.906 1 98.19 272 TYR A C 1
ATOM 2049 O O . TYR A 1 272 ? 16.703 18.391 11.797 1 98.19 272 TYR A O 1
ATOM 2057 N N . GLY A 1 273 ? 17.125 16.672 13.219 1 97.5 273 GLY A N 1
ATOM 2058 C CA . GLY A 1 273 ? 16.922 15.641 12.203 1 97.5 273 GLY A CA 1
ATOM 2059 C C . GLY A 1 273 ? 18.141 15.422 11.328 1 97.5 273 GLY A C 1
ATOM 2060 O O . GLY A 1 273 ? 19.141 16.141 11.461 1 97.5 273 GLY A O 1
ATOM 2061 N N . ASN A 1 274 ? 18.094 14.508 10.391 1 97.12 274 ASN A N 1
ATOM 2062 C CA . ASN A 1 274 ? 19.234 14.156 9.562 1 97.12 274 ASN A CA 1
ATOM 2063 C C . ASN A 1 274 ? 18.875 14.133 8.078 1 97.12 274 ASN A C 1
ATOM 2065 O O . ASN A 1 274 ? 19.672 13.688 7.25 1 97.12 274 ASN A O 1
ATOM 2069 N N . GLY A 1 275 ? 17.672 14.57 7.809 1 98.06 275 GLY A N 1
ATOM 2070 C CA . GLY A 1 275 ? 17.219 14.555 6.426 1 98.06 275 GLY A CA 1
ATOM 2071 C C . GLY A 1 275 ? 17.047 13.156 5.871 1 98.06 275 GLY A C 1
ATOM 2072 O O . GLY A 1 275 ? 17.016 12.961 4.652 1 98.06 275 GLY A O 1
ATOM 2073 N N . VAL A 1 276 ? 16.891 12.148 6.75 1 98.25 276 VAL A N 1
ATOM 2074 C CA . VAL A 1 276 ? 16.875 10.75 6.355 1 98.25 276 VAL A CA 1
ATOM 2075 C C . VAL A 1 276 ? 15.438 10.266 6.195 1 98.25 276 VAL A C 1
ATOM 2077 O O . VAL A 1 276 ? 14.586 10.547 7.043 1 98.25 276 VAL A O 1
ATOM 2080 N N . CYS A 1 277 ? 15.125 9.664 5.062 1 98.38 277 CYS A N 1
ATOM 2081 C CA . CYS A 1 277 ? 13.922 8.867 4.867 1 98.38 277 CYS A CA 1
ATOM 2082 C C . CYS A 1 277 ? 14.25 7.379 4.879 1 98.38 277 CYS A C 1
ATOM 2084 O O . CYS A 1 277 ? 15.414 6.992 4.746 1 98.38 277 CYS A O 1
ATOM 2086 N N . ARG A 1 278 ? 13.273 6.609 5.055 1 98.31 278 ARG A N 1
ATOM 2087 C CA . ARG A 1 278 ? 13.539 5.176 4.949 1 98.31 278 ARG A CA 1
ATOM 2088 C C . ARG A 1 278 ? 13.617 4.738 3.492 1 98.31 278 ARG A C 1
ATOM 2090 O O . ARG A 1 278 ? 12.836 5.211 2.656 1 98.31 278 ARG A O 1
ATOM 2097 N N . ASN A 1 279 ? 14.539 3.826 3.303 1 98.38 279 ASN A N 1
ATOM 2098 C CA . ASN A 1 279 ? 14.656 3.176 2.002 1 98.38 279 ASN A CA 1
ATOM 2099 C C . ASN A 1 279 ? 13.352 2.488 1.597 1 98.38 279 ASN A C 1
ATOM 2101 O O . ASN A 1 279 ? 12.781 1.724 2.375 1 98.38 279 ASN A O 1
ATOM 2105 N N . PRO A 1 280 ? 12.82 2.957 0.337 1 98.38 280 PRO A N 1
ATOM 2106 C CA . PRO A 1 280 ? 13.508 3.271 -0.915 1 98.38 280 PRO A CA 1
ATOM 2107 C C . PRO A 1 280 ? 13.695 4.773 -1.123 1 98.38 280 PRO A C 1
ATOM 2109 O O . PRO A 1 280 ? 14.375 5.188 -2.068 1 98.38 280 PRO A O 1
ATOM 2112 N N . LEU A 1 281 ? 13.164 5.609 -0.251 1 98.31 281 LEU A N 1
ATOM 2113 C CA . LEU A 1 281 ? 13.336 7.043 -0.45 1 98.31 281 LEU A CA 1
ATOM 2114 C C . LEU A 1 281 ? 14.781 7.457 -0.2 1 98.31 281 LEU A C 1
ATOM 2116 O O . LEU A 1 281 ? 15.406 6.992 0.755 1 98.31 281 LEU A O 1
ATOM 2120 N N . LEU A 1 282 ? 15.305 8.258 -1.085 1 98 282 LEU A N 1
ATOM 2121 C CA . LEU A 1 282 ? 16.688 8.703 -0.981 1 98 282 LEU A CA 1
ATOM 2122 C C . LEU A 1 282 ? 16.766 10.125 -0.447 1 98 282 LEU A C 1
ATOM 2124 O O . LEU A 1 282 ? 15.805 10.883 -0.542 1 98 282 LEU A O 1
ATOM 2128 N N . LYS A 1 283 ? 17.922 10.484 0.094 1 97.75 283 LYS A N 1
ATOM 2129 C CA . LYS A 1 283 ? 18.172 11.875 0.447 1 97.75 283 LYS A CA 1
ATOM 2130 C C . LYS A 1 283 ? 18.234 12.758 -0.798 1 97.75 283 LYS A C 1
ATOM 2132 O O . LYS A 1 283 ? 18.578 12.289 -1.882 1 97.75 283 LYS A O 1
ATOM 2137 N N . VAL A 1 284 ? 17.891 13.992 -0.591 1 98.06 284 VAL A N 1
ATOM 2138 C CA . VAL A 1 284 ? 18.031 14.93 -1.701 1 98.06 284 VAL A CA 1
ATOM 2139 C C . VAL A 1 284 ? 19.5 15.266 -1.912 1 98.06 284 VAL A C 1
ATOM 2141 O O . VAL A 1 284 ? 20.297 15.211 -0.972 1 98.06 284 VAL A O 1
ATOM 2144 N N . SER A 1 285 ? 19.875 15.594 -3.137 1 97.69 285 SER A N 1
ATOM 2145 C CA . SER A 1 285 ? 21.203 16.109 -3.414 1 97.69 285 SER A CA 1
ATOM 2146 C C . SER A 1 285 ? 21.375 17.516 -2.865 1 97.69 285 SER A C 1
ATOM 2148 O O . SER A 1 285 ? 20.406 18.172 -2.508 1 97.69 285 SER A O 1
ATOM 2150 N N . ASP A 1 286 ? 22.594 17.969 -2.818 1 97.94 286 ASP A N 1
ATOM 2151 C CA . ASP A 1 286 ? 22.875 19.344 -2.391 1 97.94 286 ASP A CA 1
ATOM 2152 C C . ASP A 1 286 ? 22.188 20.344 -3.297 1 97.94 286 ASP A C 1
ATOM 2154 O O . ASP A 1 286 ? 21.703 21.391 -2.828 1 97.94 286 ASP A O 1
ATOM 2158 N N . GLN A 1 287 ? 22.188 20.016 -4.531 1 98.44 287 GLN A N 1
ATOM 2159 C CA . GLN A 1 287 ? 21.547 20.906 -5.496 1 98.44 287 GLN A CA 1
ATOM 2160 C C . GLN A 1 287 ? 20.047 20.984 -5.262 1 98.44 287 GLN A C 1
ATOM 2162 O O . GLN A 1 287 ? 19.453 22.078 -5.309 1 98.44 287 GLN A O 1
ATOM 2167 N N . GLN A 1 288 ? 19.438 19.875 -5.008 1 98.12 288 GLN A N 1
ATOM 2168 C CA . GLN A 1 288 ? 18 19.828 -4.723 1 98.12 288 GLN A CA 1
ATOM 2169 C C . GLN A 1 288 ? 17.672 20.562 -3.426 1 98.12 288 GLN A C 1
ATOM 2171 O O . GLN A 1 288 ? 16.688 21.297 -3.357 1 98.12 288 GLN A O 1
ATOM 2176 N N . ALA A 1 289 ? 18.5 20.359 -2.449 1 98.31 289 ALA A N 1
ATOM 2177 C CA . ALA A 1 289 ? 18.328 21.047 -1.169 1 98.31 289 ALA A CA 1
ATOM 2178 C C . ALA A 1 289 ? 18.406 22.562 -1.338 1 98.31 289 ALA A C 1
ATOM 2180 O O . ALA A 1 289 ? 17.578 23.297 -0.789 1 98.31 289 ALA A O 1
ATOM 2181 N N . ALA A 1 290 ? 19.328 23 -2.109 1 98.5 290 ALA A N 1
ATOM 2182 C CA . ALA A 1 290 ? 19.516 24.422 -2.348 1 98.5 290 ALA A CA 1
ATOM 2183 C C . ALA A 1 290 ? 18.297 25.016 -3.068 1 98.5 290 ALA A C 1
ATOM 2185 O O . ALA A 1 290 ? 17.922 26.156 -2.816 1 98.5 290 ALA A O 1
ATOM 2186 N N . HIS A 1 291 ? 17.812 24.234 -3.955 1 98.5 291 HIS A N 1
ATOM 2187 C CA . HIS A 1 291 ? 16.625 24.656 -4.672 1 98.5 291 HIS A CA 1
ATOM 2188 C C . HIS A 1 291 ? 15.453 24.891 -3.717 1 98.5 291 HIS A C 1
ATOM 2190 O O . HIS A 1 291 ? 14.773 25.906 -3.799 1 98.5 291 HIS A O 1
ATOM 2196 N N . VAL A 1 292 ? 15.266 24.016 -2.793 1 98.62 292 VAL A N 1
ATOM 2197 C CA . VAL A 1 292 ? 14.203 24.125 -1.797 1 98.62 292 VAL A CA 1
ATOM 2198 C C . VAL A 1 292 ? 14.453 25.328 -0.892 1 98.62 292 VAL A C 1
ATOM 2200 O O . VAL A 1 292 ? 13.547 26.125 -0.645 1 98.62 292 VAL A O 1
ATOM 2203 N N . GLU A 1 293 ? 15.648 25.5 -0.468 1 98.62 293 GLU A N 1
ATOM 2204 C CA . GLU A 1 293 ? 16.031 26.578 0.445 1 98.62 293 GLU A CA 1
ATOM 2205 C C . GLU A 1 293 ? 15.797 27.953 -0.188 1 98.62 293 GLU A C 1
ATOM 2207 O O . GLU A 1 293 ? 15.383 28.891 0.491 1 98.62 293 GLU A O 1
ATOM 2212 N N . SER A 1 294 ? 16 28.047 -1.442 1 98.44 294 SER A N 1
ATOM 2213 C CA . SER A 1 294 ? 15.906 29.328 -2.133 1 98.44 294 SER A CA 1
ATOM 2214 C C . SER A 1 294 ? 14.484 29.875 -2.062 1 98.44 294 SER A C 1
ATOM 2216 O O . SER A 1 294 ? 14.289 31.094 -2.023 1 98.44 294 SER A O 1
ATOM 2218 N N . VAL A 1 295 ? 13.539 28.984 -1.983 1 98.44 295 VAL A N 1
ATOM 2219 C CA . VAL A 1 295 ? 12.141 29.406 -1.966 1 98.44 295 VAL A CA 1
ATOM 2220 C C . VAL A 1 295 ? 11.641 29.484 -0.525 1 98.44 295 VAL A C 1
ATOM 2222 O O . VAL A 1 295 ? 10.891 30.391 -0.172 1 98.44 295 VAL A O 1
ATOM 2225 N N . LEU A 1 296 ? 12.125 28.625 0.362 1 98.69 296 LEU A N 1
ATOM 2226 C CA . LEU A 1 296 ? 11.539 28.516 1.691 1 98.69 296 LEU A CA 1
ATOM 2227 C C . LEU A 1 296 ? 12.18 29.484 2.664 1 98.69 296 LEU A C 1
ATOM 2229 O O . LEU A 1 296 ? 11.555 29.891 3.648 1 98.69 296 LEU A O 1
ATOM 2233 N N . ASP A 1 297 ? 13.375 29.938 2.414 1 98.69 297 ASP A N 1
ATOM 2234 C CA . ASP A 1 297 ? 14.078 30.828 3.338 1 98.69 297 ASP A CA 1
ATOM 2235 C C . ASP A 1 297 ? 13.289 32.125 3.564 1 98.69 297 ASP A C 1
ATOM 2237 O O . ASP A 1 297 ? 13 32.5 4.707 1 98.69 297 ASP A O 1
ATOM 2241 N N . PRO A 1 298 ? 12.914 32.812 2.438 1 98.38 298 PRO A N 1
ATOM 2242 C CA . PRO A 1 298 ? 12.148 34.031 2.68 1 98.38 298 PRO A CA 1
ATOM 2243 C C . PRO A 1 298 ? 10.789 33.75 3.316 1 98.38 298 PRO A C 1
ATOM 2245 O O . PRO A 1 298 ? 10.273 34.594 4.055 1 98.38 298 PRO A O 1
ATOM 2248 N N . ILE A 1 299 ? 10.211 32.625 3.07 1 98.44 299 ILE A N 1
ATOM 2249 C CA . ILE A 1 299 ? 8.898 32.281 3.602 1 98.44 299 ILE A CA 1
ATOM 2250 C C . ILE A 1 299 ? 8.992 32.031 5.109 1 98.44 299 ILE A C 1
ATOM 2252 O O . ILE A 1 299 ? 8.094 32.406 5.859 1 98.44 299 ILE A O 1
ATOM 2256 N N . VAL A 1 300 ? 10.07 31.406 5.562 1 98.31 300 VAL A N 1
ATOM 2257 C CA . VAL A 1 300 ? 10.273 31.156 6.984 1 98.31 300 VAL A CA 1
ATOM 2258 C C . VAL A 1 300 ? 10.43 32.469 7.727 1 98.31 300 VAL A C 1
ATOM 2260 O O . VAL A 1 300 ? 9.938 32.625 8.852 1 98.31 300 VAL A O 1
ATOM 2263 N N . ILE A 1 301 ? 11.078 33.469 7.129 1 98.19 301 ILE A N 1
ATOM 2264 C CA . ILE A 1 301 ? 11.211 34.781 7.715 1 98.19 301 ILE A CA 1
ATOM 2265 C C . ILE A 1 301 ? 9.836 35.438 7.863 1 98.19 301 ILE A C 1
ATOM 2267 O O . ILE A 1 301 ? 9.508 35.969 8.914 1 98.19 301 ILE A O 1
ATOM 2271 N N . LEU A 1 302 ? 9.086 35.312 6.809 1 98.19 302 LEU A N 1
ATOM 2272 C CA . LEU A 1 302 ? 7.73 35.875 6.844 1 98.19 302 LEU A CA 1
ATOM 2273 C C . LEU A 1 302 ? 6.898 35.188 7.922 1 98.19 302 LEU A C 1
ATOM 2275 O O . LEU A 1 302 ? 6.098 35.844 8.602 1 98.19 302 LEU A O 1
ATOM 2279 N N . ASP A 1 303 ? 7.043 33.875 8.023 1 98.44 303 ASP A N 1
ATOM 2280 C CA . ASP A 1 303 ? 6.328 33.094 9.023 1 98.44 303 ASP A CA 1
ATOM 2281 C C . ASP A 1 303 ? 6.633 33.594 10.43 1 98.44 303 ASP A C 1
ATOM 2283 O O . ASP A 1 303 ? 5.723 33.781 11.25 1 98.44 303 ASP A O 1
ATOM 2287 N N . GLN A 1 304 ? 7.898 33.906 10.711 1 97.06 304 GLN A N 1
ATOM 2288 C CA . GLN A 1 304 ? 8.328 34.406 12.008 1 97.06 304 GLN A CA 1
ATOM 2289 C C . GLN A 1 304 ? 7.773 35.812 12.25 1 97.06 304 GLN A C 1
ATOM 2291 O O . GLN A 1 304 ? 7.371 36.156 13.367 1 97.06 304 GLN A O 1
ATOM 2296 N N . GLN A 1 305 ? 7.703 36.594 11.203 1 97.31 305 GLN A N 1
ATOM 2297 C CA . GLN A 1 305 ? 7.199 37.938 11.32 1 97.31 305 GLN A CA 1
ATOM 2298 C C . GLN A 1 305 ? 5.707 37.969 11.641 1 97.31 305 GLN A C 1
ATOM 2300 O O . GLN A 1 305 ? 5.262 38.719 12.5 1 97.31 305 GLN A O 1
ATOM 2305 N N . VAL A 1 306 ? 4.984 37.125 10.953 1 97 306 VAL A N 1
ATOM 2306 C CA . VAL A 1 306 ? 3.541 37.062 11.148 1 97 306 VAL A CA 1
ATOM 2307 C C . VAL A 1 306 ? 3.238 36.562 12.57 1 97 306 VAL A C 1
ATOM 2309 O O . VAL A 1 306 ? 2.373 37.125 13.25 1 97 306 VAL A O 1
ATOM 2312 N N . LYS A 1 307 ? 3.939 35.625 13.062 1 95.44 307 LYS A N 1
ATOM 2313 C CA . LYS A 1 307 ? 3.75 35.125 14.414 1 95.44 307 LYS A CA 1
ATOM 2314 C C . LYS A 1 307 ? 3.994 36.219 15.453 1 95.44 307 LYS A C 1
ATOM 2316 O O . LYS A 1 307 ? 3.27 36.312 16.453 1 95.44 307 LYS A O 1
ATOM 2321 N N . ALA A 1 308 ? 4.938 37 15.219 1 94.81 308 ALA A N 1
ATOM 2322 C CA . ALA A 1 308 ? 5.32 38.062 16.156 1 94.81 308 ALA A CA 1
ATOM 2323 C C . ALA A 1 308 ? 4.215 39.094 16.281 1 94.81 308 ALA A C 1
ATOM 2325 O O . ALA A 1 308 ? 4.141 39.812 17.281 1 94.81 308 ALA A O 1
ATOM 2326 N N . THR A 1 309 ? 3.381 39.094 15.289 1 92.75 309 THR A N 1
ATOM 2327 C CA . THR A 1 309 ? 2.324 40.125 15.305 1 92.75 309 THR A CA 1
ATOM 2328 C C . THR A 1 309 ? 1.146 39.656 16.156 1 92.75 309 THR A C 1
ATOM 2330 O O . THR A 1 309 ? 0.259 40.438 16.484 1 92.75 309 THR A O 1
ATOM 2333 N N . TRP A 1 310 ? 1.097 38.406 16.438 1 89.19 310 TRP A N 1
ATOM 2334 C CA . TRP A 1 310 ? -0.009 37.875 17.234 1 89.19 310 TRP A CA 1
ATOM 2335 C C . TRP A 1 310 ? 0.091 38.344 18.688 1 89.19 310 TRP A C 1
ATOM 2337 O O . TRP A 1 310 ? -0.902 38.344 19.422 1 89.19 310 TRP A O 1
ATOM 2347 N N . LYS A 1 311 ? 1.242 38.906 19.312 1 69.38 311 LYS A N 1
ATOM 2348 C CA . LYS A 1 311 ? 1.449 39.406 20.672 1 69.38 311 LYS A CA 1
ATOM 2349 C C . LYS A 1 311 ? 0.849 40.781 20.828 1 69.38 311 LYS A C 1
ATOM 2351 O O . LYS A 1 311 ? 0.801 41.562 19.875 1 69.38 311 LYS A O 1
ATOM 2356 N N . MET B 1 1 ? 21.578 -27.828 -3.754 1 32.53 1 MET B N 1
ATOM 2357 C CA . MET B 1 1 ? 21.25 -27.609 -5.16 1 32.53 1 MET B CA 1
ATOM 2358 C C . MET B 1 1 ? 20.281 -26.453 -5.316 1 32.53 1 MET B C 1
ATOM 2360 O O . MET B 1 1 ? 19.25 -26.391 -4.633 1 32.53 1 MET B O 1
ATOM 2364 N N . THR B 1 2 ? 20.703 -25.234 -5.59 1 45.31 2 THR B N 1
ATOM 2365 C CA . THR B 1 2 ? 19.812 -24.078 -5.641 1 45.31 2 THR B CA 1
ATOM 2366 C C . THR B 1 2 ? 18.531 -24.422 -6.406 1 45.31 2 THR B C 1
ATOM 2368 O O . THR B 1 2 ? 18.594 -24.922 -7.531 1 45.31 2 THR B O 1
ATOM 2371 N N . LEU B 1 3 ? 17.484 -24.75 -5.664 1 57.72 3 LEU B N 1
ATOM 2372 C CA . LEU B 1 3 ? 16.234 -25.203 -6.262 1 57.72 3 LEU B CA 1
ATOM 2373 C C . LEU B 1 3 ? 15.875 -24.344 -7.48 1 57.72 3 LEU B C 1
ATOM 2375 O O . LEU B 1 3 ? 16.047 -23.125 -7.461 1 57.72 3 LEU B O 1
ATOM 2379 N N . SER B 1 4 ? 15.703 -24.984 -8.625 1 78.56 4 SER B N 1
ATOM 2380 C CA . SER B 1 4 ? 15.469 -24.375 -9.93 1 78.56 4 SER B CA 1
ATOM 2381 C C . SER B 1 4 ? 14.094 -23.703 -9.984 1 78.56 4 SER B C 1
ATOM 2383 O O . SER B 1 4 ? 13.133 -24.203 -9.398 1 78.56 4 SER B O 1
ATOM 2385 N N . LEU B 1 5 ? 14.023 -22.469 -10.211 1 93.31 5 LEU B N 1
ATOM 2386 C CA . LEU B 1 5 ? 12.789 -21.75 -10.516 1 93.31 5 LEU B CA 1
ATOM 2387 C C . LEU B 1 5 ? 12.297 -22.078 -11.922 1 93.31 5 LEU B C 1
ATOM 2389 O O . LEU B 1 5 ? 12.148 -21.188 -12.758 1 93.31 5 LEU B O 1
ATOM 2393 N N . HIS B 1 6 ? 12.219 -23.438 -12.273 1 96.38 6 HIS B N 1
ATOM 2394 C CA . HIS B 1 6 ? 11.656 -23.938 -13.523 1 96.38 6 HIS B CA 1
ATOM 2395 C C . HIS B 1 6 ? 10.305 -24.609 -13.281 1 96.38 6 HIS B C 1
ATOM 2397 O O . HIS B 1 6 ? 10.141 -25.359 -12.32 1 96.38 6 HIS B O 1
ATOM 2403 N N . GLY B 1 7 ? 9.359 -24.266 -14.125 1 97.94 7 GLY B N 1
ATOM 2404 C CA . GLY B 1 7 ? 8.055 -24.906 -14 1 97.94 7 GLY B CA 1
ATOM 2405 C C . GLY B 1 7 ? 6.965 -23.938 -13.57 1 97.94 7 GLY B C 1
ATOM 2406 O O . GLY B 1 7 ? 7.062 -22.734 -13.805 1 97.94 7 GLY B O 1
ATOM 2407 N N . VAL B 1 8 ? 5.855 -24.531 -13.078 1 98.75 8 VAL B N 1
ATOM 2408 C CA . VAL B 1 8 ? 4.668 -23.781 -12.711 1 98.75 8 VAL B CA 1
ATOM 2409 C C . VAL B 1 8 ? 4.586 -23.641 -11.188 1 98.75 8 VAL B C 1
ATOM 2411 O O . VAL B 1 8 ? 4.648 -24.641 -10.469 1 98.75 8 VAL B O 1
ATOM 2414 N N . PHE B 1 9 ? 4.52 -22.453 -10.672 1 98.88 9 PHE B N 1
ATOM 2415 C CA . PHE B 1 9 ? 4.355 -22.125 -9.266 1 98.88 9 PHE B CA 1
ATOM 2416 C C . PHE B 1 9 ? 3.037 -21.406 -9.031 1 98.88 9 PHE B C 1
ATOM 2418 O O . PHE B 1 9 ? 2.883 -20.25 -9.414 1 98.88 9 PHE B O 1
ATOM 2425 N N . VAL B 1 10 ? 2.104 -22 -8.367 1 98.88 10 VAL B N 1
ATOM 2426 C CA . VAL B 1 10 ? 0.749 -21.469 -8.273 1 98.88 10 VAL B CA 1
ATOM 2427 C C . VAL B 1 10 ? 0.658 -20.484 -7.102 1 98.88 10 VAL B C 1
ATOM 2429 O O . VAL B 1 10 ? 0.922 -20.859 -5.957 1 98.88 10 VAL B O 1
ATOM 2432 N N . PRO B 1 11 ? 0.349 -19.172 -7.387 1 98.88 11 PRO B N 1
ATOM 2433 C CA . PRO B 1 11 ? 0.053 -18.266 -6.281 1 98.88 11 PRO B CA 1
ATOM 2434 C C . PRO B 1 11 ? -1.29 -18.562 -5.617 1 98.88 11 PRO B C 1
ATOM 2436 O O . PRO B 1 11 ? -2.344 -18.344 -6.223 1 98.88 11 PRO B O 1
ATOM 2439 N N . ILE B 1 12 ? -1.235 -18.953 -4.398 1 98.88 12 ILE B N 1
ATOM 2440 C CA . ILE B 1 12 ? -2.424 -19.547 -3.799 1 98.88 12 ILE B CA 1
ATOM 2441 C C . ILE B 1 12 ? -3.154 -18.516 -2.951 1 98.88 12 ILE B C 1
ATOM 2443 O O . ILE B 1 12 ? -2.531 -17.609 -2.402 1 98.88 12 ILE B O 1
ATOM 2447 N N . PRO B 1 13 ? -4.504 -18.641 -2.83 1 98.75 13 PRO B N 1
ATOM 2448 C CA . PRO B 1 13 ? -5.258 -17.766 -1.937 1 98.75 13 PRO B CA 1
ATOM 2449 C C . PRO B 1 13 ? -5.027 -18.078 -0.461 1 98.75 13 PRO B C 1
ATOM 2451 O O . PRO B 1 13 ? -4.672 -19.203 -0.115 1 98.75 13 PRO B O 1
ATOM 2454 N N . THR B 1 14 ? -5.117 -17.078 0.334 1 98.81 14 THR B N 1
ATOM 2455 C CA . THR B 1 14 ? -5.391 -17.281 1.753 1 98.81 14 THR B CA 1
ATOM 2456 C C . THR B 1 14 ? -6.883 -17.484 1.994 1 98.81 14 THR B C 1
ATOM 2458 O O . THR B 1 14 ? -7.707 -16.719 1.491 1 98.81 14 THR B O 1
ATOM 2461 N N . PHE B 1 15 ? -7.195 -18.531 2.719 1 98.88 15 PHE B N 1
ATOM 2462 C CA . PHE B 1 15 ? -8.602 -18.828 2.963 1 98.88 15 PHE B CA 1
ATOM 2463 C C . PHE B 1 15 ? -9.039 -18.297 4.32 1 98.88 15 PHE B C 1
ATOM 2465 O O . PHE B 1 15 ? -8.273 -18.328 5.285 1 98.88 15 PHE B O 1
ATOM 2472 N N . PHE B 1 16 ? -10.297 -17.844 4.367 1 98.88 16 PHE B N 1
ATOM 2473 C CA . PHE B 1 16 ? -10.836 -17.266 5.59 1 98.88 16 PHE B CA 1
ATOM 2474 C C . PHE B 1 16 ? -12.172 -17.906 5.953 1 98.88 16 PHE B C 1
ATOM 2476 O O . PHE B 1 16 ? -12.922 -18.312 5.07 1 98.88 16 PHE B O 1
ATOM 2483 N N . LYS B 1 17 ? -12.398 -17.922 7.258 1 98.69 17 LYS B N 1
ATOM 2484 C CA . LYS B 1 17 ? -13.734 -18.219 7.758 1 98.69 17 LYS B CA 1
ATOM 2485 C C . LYS B 1 17 ? -14.664 -17.031 7.582 1 98.69 17 LYS B C 1
ATOM 2487 O O . LYS B 1 17 ? -14.234 -15.953 7.168 1 98.69 17 LYS B O 1
ATOM 2492 N N . GLU B 1 18 ? -15.93 -17.25 7.883 1 97.94 18 GLU B N 1
ATOM 2493 C CA . GLU B 1 18 ? -16.922 -16.188 7.711 1 97.94 18 GLU B CA 1
ATOM 2494 C C . GLU B 1 18 ? -16.578 -14.969 8.555 1 97.94 18 GLU B C 1
ATOM 2496 O O . GLU B 1 18 ? -16.844 -13.836 8.156 1 97.94 18 GLU B O 1
ATOM 2501 N N . ASN B 1 19 ? -15.953 -15.195 9.695 1 97.88 19 ASN B N 1
ATOM 2502 C CA . ASN B 1 19 ? -15.57 -14.094 10.578 1 97.88 19 ASN B CA 1
ATOM 2503 C C . ASN B 1 19 ? -14.211 -13.516 10.188 1 97.88 19 ASN B C 1
ATOM 2505 O O . ASN B 1 19 ? -13.617 -12.75 10.945 1 97.88 19 ASN B O 1
ATOM 2509 N N . GLU B 1 20 ? -13.547 -13.961 9.062 1 98.38 20 GLU B N 1
ATOM 2510 C CA . GLU B 1 20 ? -12.32 -13.484 8.438 1 98.38 20 GLU B CA 1
ATOM 2511 C C . GLU B 1 20 ? -11.086 -14.008 9.172 1 98.38 20 GLU B C 1
ATOM 2513 O O . GLU B 1 20 ? -9.969 -13.57 8.906 1 98.38 20 GLU B O 1
ATOM 2518 N N . ASP B 1 21 ? -11.359 -14.984 10.148 1 98.69 21 ASP B N 1
ATOM 2519 C CA . ASP B 1 21 ? -10.211 -15.711 10.68 1 98.69 21 ASP B CA 1
ATOM 2520 C C . ASP B 1 21 ? -9.602 -16.625 9.617 1 98.69 21 ASP B C 1
ATOM 2522 O O . ASP B 1 21 ? -10.273 -17 8.656 1 98.69 21 ASP B O 1
ATOM 2526 N N . LEU B 1 22 ? -8.367 -16.984 9.797 1 98.81 22 LEU B N 1
ATOM 2527 C CA . LEU B 1 22 ? -7.707 -17.891 8.859 1 98.81 22 LEU B CA 1
ATOM 2528 C C . LEU B 1 22 ? -8.422 -19.25 8.82 1 98.81 22 LEU B C 1
ATOM 2530 O O . LEU B 1 22 ? -8.797 -19.781 9.867 1 98.81 22 LEU B O 1
ATOM 2534 N N . ASP B 1 23 ? -8.656 -19.734 7.66 1 98.88 23 ASP B N 1
ATOM 2535 C CA . ASP B 1 23 ? -9.133 -21.094 7.445 1 98.88 23 ASP B CA 1
ATOM 2536 C C . ASP B 1 23 ? -7.996 -22 6.988 1 98.88 23 ASP B C 1
ATOM 2538 O O . ASP B 1 23 ? -7.879 -22.312 5.797 1 98.88 23 ASP B O 1
ATOM 2542 N N . LEU B 1 24 ? -7.266 -22.484 7.977 1 98.81 24 LEU B N 1
ATOM 2543 C CA . LEU B 1 24 ? -6.059 -23.266 7.688 1 98.81 24 LEU B CA 1
ATOM 2544 C C . LEU B 1 24 ? -6.414 -24.641 7.145 1 98.81 24 LEU B C 1
ATOM 2546 O O . LEU B 1 24 ? -5.617 -25.25 6.43 1 98.81 24 LEU B O 1
ATOM 2550 N N . GLU B 1 25 ? -7.574 -25.125 7.465 1 98.81 25 GLU B N 1
ATOM 2551 C CA . GLU B 1 25 ? -8.023 -26.391 6.91 1 98.81 25 GLU B CA 1
ATOM 2552 C C . GLU B 1 25 ? -8.25 -26.297 5.402 1 98.81 25 GLU B C 1
ATOM 2554 O O . GLU B 1 25 ? -7.832 -27.188 4.648 1 98.81 25 GLU B O 1
ATOM 2559 N N . ALA B 1 26 ? -8.906 -25.25 5.016 1 98.88 26 ALA B N 1
ATOM 2560 C CA . ALA B 1 26 ? -9.102 -25.031 3.586 1 98.88 26 ALA B CA 1
ATOM 2561 C C . ALA B 1 26 ? -7.773 -24.844 2.863 1 98.88 26 ALA B C 1
ATOM 2563 O O . ALA B 1 26 ? -7.609 -25.297 1.727 1 98.88 26 ALA B O 1
ATOM 2564 N N . LEU B 1 27 ? -6.879 -24.172 3.514 1 98.88 27 LEU B N 1
ATOM 2565 C CA . LEU B 1 27 ? -5.543 -24.016 2.945 1 98.88 27 LEU B CA 1
ATOM 2566 C C . LEU B 1 27 ? -4.871 -25.359 2.738 1 98.88 27 LEU B C 1
ATOM 2568 O O . LEU B 1 27 ? -4.266 -25.609 1.691 1 98.88 27 LEU B O 1
ATOM 2572 N N . ASP B 1 28 ? -4.977 -26.203 3.688 1 98.88 28 ASP B N 1
ATOM 2573 C CA . ASP B 1 28 ? -4.434 -27.562 3.6 1 98.88 28 ASP B CA 1
ATOM 2574 C C . ASP B 1 28 ? -5.043 -28.312 2.422 1 98.88 28 ASP B C 1
ATOM 2576 O O . ASP B 1 28 ? -4.324 -28.969 1.662 1 98.88 28 ASP B O 1
ATOM 2580 N N . GLN B 1 29 ? -6.309 -28.234 2.273 1 98.81 29 GLN B N 1
ATOM 2581 C CA . GLN B 1 29 ? -7.008 -28.938 1.201 1 98.81 29 GLN B CA 1
ATOM 2582 C C . GLN B 1 29 ? -6.566 -28.422 -0.168 1 98.81 29 GLN B C 1
ATOM 2584 O O . GLN B 1 29 ? -6.469 -29.188 -1.123 1 98.81 29 GLN B O 1
ATOM 2589 N N . HIS B 1 30 ? -6.336 -27.141 -0.222 1 98.88 30 HIS B N 1
ATOM 2590 C CA . HIS B 1 30 ? -5.918 -26.578 -1.501 1 98.88 30 HIS B CA 1
ATOM 2591 C C . HIS B 1 30 ? -4.523 -27.047 -1.886 1 98.88 30 HIS B C 1
ATOM 2593 O O . HIS B 1 30 ? -4.254 -27.312 -3.061 1 98.88 30 HIS B O 1
ATOM 2599 N N . ILE B 1 31 ? -3.629 -27.141 -0.885 1 98.88 31 ILE B N 1
ATOM 2600 C CA . ILE B 1 31 ? -2.291 -27.656 -1.146 1 98.88 31 ILE B CA 1
ATOM 2601 C C . ILE B 1 31 ? -2.383 -29.125 -1.565 1 98.88 31 ILE B C 1
ATOM 2603 O O . ILE B 1 31 ? -1.665 -29.562 -2.465 1 98.88 31 ILE B O 1
ATOM 2607 N N . GLN B 1 32 ? -3.254 -29.844 -0.941 1 98.81 32 GLN B N 1
ATOM 2608 C CA . GLN B 1 32 ? -3.477 -31.234 -1.33 1 98.81 32 GLN B CA 1
ATOM 2609 C C . GLN B 1 32 ? -3.902 -31.344 -2.791 1 98.81 32 GLN B C 1
ATOM 2611 O O . GLN B 1 32 ? -3.383 -32.156 -3.539 1 98.81 32 GLN B O 1
ATOM 2616 N N . PHE B 1 33 ? -4.793 -30.516 -3.141 1 98.5 33 PHE B N 1
ATOM 2617 C CA . PHE B 1 33 ? -5.289 -30.469 -4.512 1 98.5 33 PHE B CA 1
ATOM 2618 C C . PHE B 1 33 ? -4.148 -30.203 -5.488 1 98.5 33 PHE B C 1
ATOM 2620 O O . PHE B 1 33 ? -4.043 -30.875 -6.52 1 98.5 33 PHE B O 1
ATOM 2627 N N . LEU B 1 34 ? -3.225 -29.281 -5.152 1 98.75 34 LEU B N 1
ATOM 2628 C CA . LEU B 1 34 ? -2.156 -28.844 -6.047 1 98.75 34 LEU B CA 1
ATOM 2629 C C . LEU B 1 34 ? -1.001 -29.844 -6.031 1 98.75 34 LEU B C 1
ATOM 2631 O O . LEU B 1 34 ? -0.269 -29.969 -7.016 1 98.75 34 LEU B O 1
ATOM 2635 N N . ALA B 1 35 ? -0.798 -30.594 -5 1 97.56 35 ALA B N 1
ATOM 2636 C CA . ALA B 1 35 ? 0.37 -31.422 -4.738 1 97.56 35 ALA B CA 1
ATOM 2637 C C . ALA B 1 35 ? 0.539 -32.5 -5.816 1 97.56 35 ALA B C 1
ATOM 2639 O O . ALA B 1 35 ? 1.659 -32.906 -6.113 1 97.56 35 ALA B O 1
ATOM 2640 N N . ASN B 1 36 ? -0.502 -32.875 -6.457 1 91.12 36 ASN B N 1
ATOM 2641 C CA . ASN B 1 36 ? -0.402 -33.969 -7.434 1 91.12 36 ASN B CA 1
ATOM 2642 C C . ASN B 1 36 ? -0.789 -33.5 -8.836 1 91.12 36 ASN B C 1
ATOM 2644 O O . ASN B 1 36 ? -1.226 -34.281 -9.664 1 91.12 36 ASN B O 1
ATOM 2648 N N . SER B 1 37 ? -0.562 -32.219 -9.07 1 97.56 37 SER B N 1
ATOM 2649 C CA . SER B 1 37 ? -1.004 -31.656 -10.344 1 97.56 37 SER B CA 1
ATOM 2650 C C . SER B 1 37 ? 0.176 -31.422 -11.281 1 97.56 37 SER B C 1
ATOM 2652 O O . SER B 1 37 ? 0 -30.906 -12.391 1 97.56 37 SER B O 1
ATOM 2654 N N . GLY B 1 38 ? 1.392 -31.75 -10.859 1 97.75 38 GLY B N 1
ATOM 2655 C CA . GLY B 1 38 ? 2.58 -31.578 -11.672 1 97.75 38 GLY B CA 1
ATOM 2656 C C . GLY B 1 38 ? 3.24 -30.219 -11.469 1 97.75 38 GLY B C 1
ATOM 2657 O O . GLY B 1 38 ? 4.293 -29.953 -12.047 1 97.75 38 GLY B O 1
ATOM 2658 N N . VAL B 1 39 ? 2.684 -29.422 -10.602 1 98.44 39 VAL B N 1
ATOM 2659 C CA . VAL B 1 39 ? 3.252 -28.094 -10.367 1 98.44 39 VAL B CA 1
ATOM 2660 C C . VAL B 1 39 ? 4.57 -28.234 -9.609 1 98.44 39 VAL B C 1
ATOM 2662 O O . VAL B 1 39 ? 4.793 -29.219 -8.906 1 98.44 39 VAL B O 1
ATOM 2665 N N . SER B 1 40 ? 5.434 -27.234 -9.82 1 98.38 40 SER B N 1
ATOM 2666 C CA . SER B 1 40 ? 6.754 -27.234 -9.195 1 98.38 40 SER B CA 1
ATOM 2667 C C . SER B 1 40 ? 6.703 -26.641 -7.793 1 98.38 40 SER B C 1
ATOM 2669 O O . SER B 1 40 ? 7.594 -26.906 -6.977 1 98.38 40 SER B O 1
ATOM 2671 N N . GLY B 1 41 ? 5.699 -25.875 -7.547 1 98.56 41 GLY B N 1
ATOM 2672 C CA . GLY B 1 41 ? 5.602 -25.25 -6.238 1 98.56 41 GLY B CA 1
ATOM 2673 C C . GLY B 1 41 ? 4.41 -24.312 -6.109 1 98.56 41 GLY B C 1
ATOM 2674 O O . GLY B 1 41 ? 3.514 -24.328 -6.953 1 98.56 41 GLY B O 1
ATOM 2675 N N . VAL B 1 42 ? 4.395 -23.594 -4.965 1 98.81 42 VAL B N 1
ATOM 2676 C CA . VAL B 1 42 ? 3.334 -22.625 -4.711 1 98.81 42 VAL B CA 1
ATOM 2677 C C . VAL B 1 42 ? 3.939 -21.297 -4.262 1 98.81 42 VAL B C 1
ATOM 2679 O O . VAL B 1 42 ? 5.062 -21.266 -3.75 1 98.81 42 VAL B O 1
ATOM 2682 N N . VAL B 1 43 ? 3.266 -20.234 -4.617 1 98.88 43 VAL B N 1
ATOM 2683 C CA . VAL B 1 43 ? 3.549 -18.906 -4.074 1 98.88 43 VAL B CA 1
ATOM 2684 C C . VAL B 1 43 ? 2.527 -18.562 -2.99 1 98.88 43 VAL B C 1
ATOM 2686 O O . VAL B 1 43 ? 1.323 -18.531 -3.252 1 98.88 43 VAL B O 1
ATOM 2689 N N . VAL B 1 44 ? 3.029 -18.359 -1.784 1 98.81 44 VAL B N 1
ATOM 2690 C CA . VAL B 1 44 ? 2.18 -17.984 -0.66 1 98.81 44 VAL B CA 1
ATOM 2691 C C . VAL B 1 44 ? 2.352 -16.5 -0.357 1 98.81 44 VAL B C 1
ATOM 2693 O O . VAL B 1 44 ? 3.434 -15.938 -0.546 1 98.81 44 VAL B O 1
ATOM 2696 N N . LEU B 1 45 ? 1.319 -15.82 -0.001 1 98.69 45 LEU B N 1
ATOM 2697 C CA . LEU B 1 45 ? 1.343 -14.422 0.428 1 98.69 45 LEU B CA 1
ATOM 2698 C C . LEU B 1 45 ? 1.701 -13.5 -0.733 1 98.69 45 LEU B C 1
ATOM 2700 O O . LEU B 1 45 ? 2.461 -12.547 -0.562 1 98.69 45 LEU B O 1
ATOM 2704 N N . GLY B 1 46 ? 1.299 -13.836 -1.966 1 97.69 46 GLY B N 1
ATOM 2705 C CA . GLY B 1 46 ? 1.298 -12.898 -3.078 1 97.69 46 GLY B CA 1
ATOM 2706 C C . GLY B 1 46 ? 0.057 -12.023 -3.121 1 97.69 46 GLY B C 1
ATOM 2707 O O . GLY B 1 46 ? -0.634 -11.867 -2.113 1 97.69 46 GLY B O 1
ATOM 2708 N N . SER B 1 47 ? -0.184 -11.445 -4.27 1 96.12 47 SER B N 1
ATOM 2709 C CA . SER B 1 47 ? -1.423 -10.695 -4.453 1 96.12 47 SER B CA 1
ATOM 2710 C C . SER B 1 47 ? -2.643 -11.602 -4.316 1 96.12 47 SER B C 1
ATOM 2712 O O . SER B 1 47 ? -3.619 -11.242 -3.656 1 96.12 47 SER B O 1
ATOM 2714 N N . MET B 1 48 ? -2.582 -12.789 -4.824 1 97.12 48 MET B N 1
ATOM 2715 C CA . MET B 1 48 ? -3.654 -13.773 -4.719 1 97.12 48 MET B CA 1
ATOM 2716 C C . MET B 1 48 ? -3.867 -14.195 -3.266 1 97.12 48 MET B C 1
ATOM 2718 O O . MET B 1 48 ? -4.988 -14.523 -2.867 1 97.12 48 MET B O 1
ATOM 2722 N N . GLY B 1 49 ? -2.82 -14.125 -2.52 1 98.44 49 GLY B N 1
ATOM 2723 C CA . GLY B 1 49 ? -2.848 -14.562 -1.135 1 98.44 49 GLY B CA 1
ATOM 2724 C C . GLY B 1 49 ? -3.285 -13.477 -0.171 1 98.44 49 GLY B C 1
ATOM 2725 O O . GLY B 1 49 ? -3.281 -13.68 1.045 1 98.44 49 GLY B O 1
ATOM 2726 N N . GLU B 1 50 ? -3.596 -12.266 -0.652 1 98.5 50 GLU B N 1
ATOM 2727 C CA . GLU B 1 50 ? -4.082 -11.156 0.154 1 98.5 50 GLU B CA 1
ATOM 2728 C C . GLU B 1 50 ? -3.1 -10.805 1.269 1 98.5 50 GLU B C 1
ATOM 2730 O O . GLU B 1 50 ? -3.508 -10.516 2.395 1 98.5 50 GLU B O 1
ATOM 2735 N N . ALA B 1 51 ? -1.827 -10.852 0.94 1 98.31 51 ALA B N 1
ATOM 2736 C CA . ALA B 1 51 ? -0.793 -10.578 1.937 1 98.31 51 ALA B CA 1
ATOM 2737 C C . ALA B 1 51 ? -1.001 -9.219 2.588 1 98.31 51 ALA B C 1
ATOM 2739 O O . ALA B 1 51 ? -0.792 -9.055 3.793 1 98.31 51 ALA B O 1
ATOM 2740 N N . VAL B 1 52 ? -1.451 -8.234 1.89 1 97.75 52 VAL B N 1
ATOM 2741 C CA . VAL B 1 52 ? -1.564 -6.852 2.334 1 97.75 52 VAL B CA 1
ATOM 2742 C C . VAL B 1 52 ? -2.654 -6.738 3.396 1 97.75 52 VAL B C 1
ATOM 2744 O O . VAL B 1 52 ? -2.725 -5.738 4.117 1 97.75 52 VAL B O 1
ATOM 2747 N N . SER B 1 53 ? -3.486 -7.77 3.521 1 98.25 53 SER B N 1
ATOM 2748 C CA . SER B 1 53 ? -4.621 -7.73 4.441 1 98.25 53 SER B CA 1
ATOM 2749 C C . SER B 1 53 ? -4.312 -8.484 5.73 1 98.25 53 SER B C 1
ATOM 2751 O O . SER B 1 53 ? -5.148 -8.539 6.637 1 98.25 53 SER B O 1
ATOM 2753 N N . LEU B 1 54 ? -3.096 -9.023 5.809 1 98.25 54 LEU B N 1
ATOM 2754 C CA . LEU B 1 54 ? -2.777 -9.906 6.922 1 98.25 54 LEU B CA 1
ATOM 2755 C C . LEU B 1 54 ? -1.886 -9.203 7.938 1 98.25 54 LEU B C 1
ATOM 2757 O O . LEU B 1 54 ? -1.109 -8.312 7.578 1 98.25 54 LEU B O 1
ATOM 2761 N N . SER B 1 55 ? -2.004 -9.633 9.195 1 96.06 55 SER B N 1
ATOM 2762 C CA . SER B 1 55 ? -1.056 -9.227 10.227 1 96.06 55 SER B CA 1
ATOM 2763 C C . SER B 1 55 ? 0.257 -9.992 10.102 1 96.06 55 SER B C 1
ATOM 2765 O O . SER B 1 55 ? 0.33 -11 9.398 1 96.06 55 SER B O 1
ATOM 2767 N N . ASP B 1 56 ? 1.25 -9.508 10.781 1 93.88 56 ASP B N 1
ATOM 2768 C CA . ASP B 1 56 ? 2.543 -10.188 10.781 1 93.88 56 ASP B CA 1
ATOM 2769 C C . ASP B 1 56 ? 2.412 -11.617 11.281 1 93.88 56 ASP B C 1
ATOM 2771 O O . ASP B 1 56 ? 3 -12.539 10.711 1 93.88 56 ASP B O 1
ATOM 2775 N N . GLU B 1 57 ? 1.671 -11.773 12.289 1 95.81 57 GLU B N 1
ATOM 2776 C CA . GLU B 1 57 ? 1.47 -13.094 12.875 1 95.81 57 GLU B CA 1
ATOM 2777 C C . GLU B 1 57 ? 0.757 -14.023 11.898 1 95.81 57 GLU B C 1
ATOM 2779 O O . GLU B 1 57 ? 1.127 -15.195 11.773 1 95.81 57 GLU B O 1
ATOM 2784 N N . GLU B 1 58 ? -0.214 -13.516 11.258 1 98.25 58 GLU B N 1
ATOM 2785 C CA . GLU B 1 58 ? -0.97 -14.336 10.312 1 98.25 58 GLU B CA 1
ATOM 2786 C C . GLU B 1 58 ? -0.097 -14.773 9.133 1 98.25 58 GLU B C 1
ATOM 2788 O O . GLU B 1 58 ? -0.237 -15.891 8.633 1 98.25 58 GLU B O 1
ATOM 2793 N N . ARG B 1 59 ? 0.769 -13.883 8.68 1 98.19 59 ARG B N 1
ATOM 2794 C CA . ARG B 1 59 ? 1.679 -14.219 7.586 1 98.19 59 ARG B CA 1
ATOM 2795 C C . ARG B 1 59 ? 2.494 -15.461 7.91 1 98.19 59 ARG B C 1
ATOM 2797 O O . ARG B 1 59 ? 2.582 -16.391 7.098 1 98.19 59 ARG B O 1
ATOM 2804 N N . SER B 1 60 ? 3.041 -15.5 9.117 1 97.94 60 SER B N 1
ATOM 2805 C CA . SER B 1 60 ? 3.846 -16.641 9.539 1 97.94 60 SER B CA 1
ATOM 2806 C C . SER B 1 60 ? 3.01 -17.922 9.602 1 97.94 60 SER B C 1
ATOM 2808 O O . SER B 1 60 ? 3.443 -18.969 9.148 1 97.94 60 SER B O 1
ATOM 2810 N N . LYS B 1 61 ? 1.82 -17.812 10.156 1 98.56 61 LYS B N 1
ATOM 2811 C CA . LYS B 1 61 ? 0.943 -18.969 10.305 1 98.56 61 LYS B CA 1
ATOM 2812 C C . LYS B 1 61 ? 0.59 -19.578 8.953 1 98.56 61 LYS B C 1
ATOM 2814 O O . LYS B 1 61 ? 0.521 -20.797 8.812 1 98.56 61 LYS B O 1
ATOM 2819 N N . VAL B 1 62 ? 0.382 -18.719 7.992 1 98.88 62 VAL B N 1
ATOM 2820 C CA . VAL B 1 62 ? 0.013 -19.188 6.656 1 98.88 62 VAL B CA 1
ATOM 2821 C C . VAL B 1 62 ? 1.181 -19.953 6.031 1 98.88 62 VAL B C 1
ATOM 2823 O O . VAL B 1 62 ? 1 -21.047 5.492 1 98.88 62 VAL B O 1
ATOM 2826 N N . ILE B 1 63 ? 2.396 -19.406 6.141 1 98.88 63 ILE B N 1
ATOM 2827 C CA . ILE B 1 63 ? 3.566 -20.062 5.559 1 98.88 63 ILE B CA 1
ATOM 2828 C C . ILE B 1 63 ? 3.811 -21.391 6.254 1 98.88 63 ILE B C 1
ATOM 2830 O O . ILE B 1 63 ? 4.051 -22.406 5.594 1 98.88 63 ILE B O 1
ATOM 2834 N N . GLU B 1 64 ? 3.697 -21.375 7.555 1 98.81 64 GLU B N 1
ATOM 2835 C CA . GLU B 1 64 ? 3.932 -22.594 8.336 1 98.81 64 GLU B CA 1
ATOM 2836 C C . GLU B 1 64 ? 2.951 -23.688 7.945 1 98.81 64 GLU B C 1
ATOM 2838 O O . GLU B 1 64 ? 3.34 -24.859 7.805 1 98.81 64 GLU B O 1
ATOM 2843 N N . ARG B 1 65 ? 1.727 -23.312 7.793 1 98.88 65 ARG B N 1
ATOM 2844 C CA . ARG B 1 65 ? 0.722 -24.297 7.402 1 98.88 65 ARG B CA 1
ATOM 2845 C C . ARG B 1 65 ? 1.024 -24.859 6.02 1 98.88 65 ARG B C 1
ATOM 2847 O O . ARG B 1 65 ? 0.855 -26.062 5.789 1 98.88 65 ARG B O 1
ATOM 2854 N N . VAL B 1 66 ? 1.413 -24.016 5.094 1 98.88 66 VAL B N 1
ATOM 2855 C CA . VAL B 1 66 ? 1.738 -24.453 3.742 1 98.88 66 VAL B CA 1
ATOM 2856 C C . VAL B 1 66 ? 2.918 -25.422 3.785 1 98.88 66 VAL B C 1
ATOM 2858 O O . VAL B 1 66 ? 2.926 -26.438 3.082 1 98.88 66 VAL B O 1
ATOM 2861 N N . VAL B 1 67 ? 3.912 -25.141 4.602 1 98.75 67 VAL B N 1
ATOM 2862 C CA . VAL B 1 67 ? 5.086 -25.984 4.742 1 98.75 67 VAL B CA 1
ATOM 2863 C C . VAL B 1 67 ? 4.672 -27.344 5.309 1 98.75 67 VAL B C 1
ATOM 2865 O O . VAL B 1 67 ? 5.125 -28.391 4.832 1 98.75 67 VAL B O 1
ATOM 2868 N N . GLU B 1 68 ? 3.826 -27.312 6.32 1 98.81 68 GLU B N 1
ATOM 2869 C CA . GLU B 1 68 ? 3.307 -28.547 6.879 1 98.81 68 GLU B CA 1
ATOM 2870 C C . GLU B 1 68 ? 2.588 -29.375 5.816 1 98.81 68 GLU B C 1
ATOM 2872 O O . GLU B 1 68 ? 2.816 -30.578 5.703 1 98.81 68 GLU B O 1
ATOM 2877 N N . SER B 1 69 ? 1.728 -28.75 5.055 1 98.81 69 SER B N 1
ATOM 2878 C CA . SER B 1 69 ? 0.938 -29.422 4.027 1 98.81 69 SER B CA 1
ATOM 2879 C C . SER B 1 69 ? 1.827 -29.969 2.918 1 98.81 69 SER B C 1
ATOM 2881 O O . SER B 1 69 ? 1.604 -31.078 2.43 1 98.81 69 SER B O 1
ATOM 2883 N N . LYS B 1 70 ? 2.748 -29.141 2.52 1 98 70 LYS B N 1
ATOM 2884 C CA . LYS B 1 70 ? 3.725 -29.594 1.529 1 98 70 LYS B CA 1
ATOM 2885 C C . LYS B 1 70 ? 4.418 -30.875 1.983 1 98 70 LYS B C 1
ATOM 2887 O O . LYS B 1 70 ? 4.578 -31.812 1.198 1 98 70 LYS B O 1
ATOM 2892 N N . ASN B 1 71 ? 4.891 -30.922 3.197 1 98.31 71 ASN B N 1
ATOM 2893 C CA . ASN B 1 71 ? 5.594 -32.062 3.736 1 98.31 71 ASN B CA 1
ATOM 2894 C C . ASN B 1 71 ? 4.688 -33.312 3.787 1 98.31 71 ASN B C 1
ATOM 2896 O O . ASN B 1 71 ? 5.16 -34.438 3.637 1 98.31 71 ASN B O 1
ATOM 2900 N N . LYS B 1 72 ? 3.463 -33.094 3.975 1 98.62 72 LYS B N 1
ATOM 2901 C CA . LYS B 1 72 ? 2.475 -34.156 4.086 1 98.62 72 LYS B CA 1
ATOM 2902 C C . LYS B 1 72 ? 2.121 -34.719 2.713 1 98.62 72 LYS B C 1
ATOM 2904 O O . LYS B 1 72 ? 2.021 -35.938 2.543 1 98.62 72 LYS B O 1
ATOM 2909 N N . TYR B 1 73 ? 2 -33.844 1.702 1 98.69 73 TYR B N 1
ATOM 2910 C CA . TYR B 1 73 ? 1.375 -34.281 0.465 1 98.69 73 TYR B CA 1
ATOM 2911 C C . TYR B 1 73 ? 2.402 -34.406 -0.653 1 98.69 73 TYR B C 1
ATOM 2913 O O . TYR B 1 73 ? 2.252 -35.219 -1.557 1 98.69 73 TYR B O 1
ATOM 2921 N N . ASN B 1 74 ? 3.387 -33.5 -0.739 1 98.44 74 ASN B N 1
ATOM 2922 C CA . ASN B 1 74 ? 4.457 -33.469 -1.732 1 98.44 74 ASN B CA 1
ATOM 2923 C C . ASN B 1 74 ? 5.645 -32.656 -1.269 1 98.44 74 ASN B C 1
ATOM 2925 O O . ASN B 1 74 ? 5.727 -31.453 -1.567 1 98.44 74 ASN B O 1
ATOM 2929 N N . PRO B 1 75 ? 6.629 -33.25 -0.646 1 97.5 75 PRO B N 1
ATOM 2930 C CA . PRO B 1 75 ? 7.754 -32.531 -0.048 1 97.5 75 PRO B CA 1
ATOM 2931 C C . PRO B 1 75 ? 8.625 -31.844 -1.089 1 97.5 75 PRO B C 1
ATOM 2933 O O . PRO B 1 75 ? 9.492 -31.031 -0.736 1 97.5 75 PRO B O 1
ATOM 2936 N N . ASN B 1 76 ? 8.383 -32.094 -2.35 1 96.31 76 ASN B N 1
ATOM 2937 C CA . ASN B 1 76 ? 9.227 -31.531 -3.398 1 96.31 76 ASN B CA 1
ATOM 2938 C C . ASN B 1 76 ? 8.719 -30.172 -3.859 1 96.31 76 ASN B C 1
ATOM 2940 O O . ASN B 1 76 ? 9.406 -29.469 -4.605 1 96.31 76 ASN B O 1
ATOM 2944 N N . LEU B 1 77 ? 7.527 -29.766 -3.426 1 98.12 77 LEU B N 1
ATOM 2945 C CA . LEU B 1 77 ? 7.004 -28.469 -3.816 1 98.12 77 LEU B CA 1
ATOM 2946 C C . LEU B 1 77 ? 7.898 -27.344 -3.295 1 98.12 77 LEU B C 1
ATOM 2948 O O . LEU B 1 77 ? 8.297 -27.359 -2.129 1 98.12 77 LEU B O 1
ATOM 2952 N N . VAL B 1 78 ? 8.234 -26.438 -4.148 1 98.25 78 VAL B N 1
ATOM 2953 C CA . VAL B 1 78 ? 8.969 -25.234 -3.762 1 98.25 78 VAL B CA 1
ATOM 2954 C C . VAL B 1 78 ? 8 -24.219 -3.178 1 98.25 78 VAL B C 1
ATOM 2956 O O . VAL B 1 78 ? 6.906 -24.016 -3.707 1 98.25 78 VAL B O 1
ATOM 2959 N N . ILE B 1 79 ? 8.422 -23.594 -2.102 1 98.69 79 ILE B N 1
ATOM 2960 C CA . ILE B 1 79 ? 7.59 -22.547 -1.508 1 98.69 79 ILE B CA 1
ATOM 2961 C C . ILE B 1 79 ? 8.242 -21.188 -1.735 1 98.69 79 ILE B C 1
ATOM 2963 O O . ILE B 1 79 ? 9.352 -20.938 -1.255 1 98.69 79 ILE B O 1
ATOM 2967 N N . ILE B 1 80 ? 7.594 -20.359 -2.498 1 98.81 80 ILE B N 1
ATOM 2968 C CA . ILE B 1 80 ? 7.934 -18.953 -2.68 1 98.81 80 ILE B CA 1
ATOM 2969 C C . ILE B 1 80 ? 7.023 -18.078 -1.812 1 98.81 80 ILE B C 1
ATOM 2971 O O . ILE B 1 80 ? 5.801 -18.25 -1.831 1 98.81 80 ILE B O 1
ATOM 2975 N N . ALA B 1 81 ? 7.578 -17.188 -1.035 1 98.94 81 ALA B N 1
ATOM 2976 C CA . ALA B 1 81 ? 6.766 -16.344 -0.156 1 98.94 81 ALA B CA 1
ATOM 2977 C C . ALA B 1 81 ? 6.789 -14.891 -0.609 1 98.94 81 ALA B C 1
ATOM 2979 O O . ALA B 1 81 ? 7.855 -14.336 -0.889 1 98.94 81 ALA B O 1
ATOM 2980 N N . GLY B 1 82 ? 5.578 -14.32 -0.713 1 98.88 82 GLY B N 1
ATOM 2981 C CA . GLY B 1 82 ? 5.523 -12.875 -0.887 1 98.88 82 GLY B CA 1
ATOM 2982 C C . GLY B 1 82 ? 5.953 -12.109 0.349 1 98.88 82 GLY B C 1
ATOM 2983 O O . GLY B 1 82 ? 5.363 -12.266 1.42 1 98.88 82 GLY B O 1
ATOM 2984 N N . THR B 1 83 ? 6.953 -11.25 0.174 1 98.88 83 THR B N 1
ATOM 2985 C CA . THR B 1 83 ? 7.465 -10.5 1.314 1 98.88 83 THR B CA 1
ATOM 2986 C C . THR B 1 83 ? 7.574 -9.016 0.975 1 98.88 83 THR B C 1
ATOM 2988 O O . THR B 1 83 ? 8.438 -8.312 1.508 1 98.88 83 THR B O 1
ATOM 2991 N N . SER B 1 84 ? 6.699 -8.562 0.151 1 98.75 84 SER B N 1
ATOM 2992 C CA . SER B 1 84 ? 6.684 -7.176 -0.309 1 98.75 84 SER B CA 1
ATOM 2993 C C . SER B 1 84 ? 6.344 -6.219 0.829 1 98.75 84 SER B C 1
ATOM 2995 O O . SER B 1 84 ? 5.523 -6.539 1.692 1 98.75 84 SER B O 1
ATOM 2997 N N . SER B 1 85 ? 6.961 -5.102 0.823 1 98.12 85 SER B N 1
ATOM 2998 C CA . SER B 1 85 ? 6.668 -3.998 1.732 1 98.12 85 SER B CA 1
ATOM 2999 C C . SER B 1 85 ? 7.062 -2.658 1.12 1 98.12 85 SER B C 1
ATOM 3001 O O . SER B 1 85 ? 7.668 -2.613 0.047 1 98.12 85 SER B O 1
ATOM 3003 N N . GLN B 1 86 ? 6.719 -1.589 1.812 1 98.38 86 GLN B N 1
ATOM 3004 C CA . GLN B 1 86 ? 6.957 -0.254 1.274 1 98.38 86 GLN B CA 1
ATOM 3005 C C . GLN B 1 86 ? 8.297 0.296 1.745 1 98.38 86 GLN B C 1
ATOM 3007 O O . GLN B 1 86 ? 8.688 1.403 1.368 1 98.38 86 GLN B O 1
ATOM 3012 N N . SER B 1 87 ? 9.039 -0.513 2.521 1 98.56 87 SER B N 1
ATOM 3013 C CA . SER B 1 87 ? 10.406 -0.163 2.891 1 98.56 87 SER B CA 1
ATOM 3014 C C . SER B 1 87 ? 11.32 -1.386 2.855 1 98.56 87 SER B C 1
ATOM 3016 O O . SER B 1 87 ? 10.859 -2.514 3.041 1 98.56 87 SER B O 1
ATOM 3018 N N . ALA B 1 88 ? 12.625 -1.132 2.627 1 98.75 88 ALA B N 1
ATOM 3019 C CA . ALA B 1 88 ? 13.594 -2.227 2.627 1 98.75 88 ALA B CA 1
ATOM 3020 C C . ALA B 1 88 ? 13.648 -2.906 3.99 1 98.75 88 ALA B C 1
ATOM 3022 O O . ALA B 1 88 ? 13.695 -4.137 4.078 1 98.75 88 ALA B O 1
ATOM 3023 N N . ARG B 1 89 ? 13.594 -2.117 4.984 1 98.44 89 ARG B N 1
ATOM 3024 C CA . ARG B 1 89 ? 13.68 -2.65 6.34 1 98.44 89 ARG B CA 1
ATOM 3025 C C . ARG B 1 89 ? 12.562 -3.65 6.609 1 98.44 89 ARG B C 1
ATOM 3027 O O . ARG B 1 89 ? 12.812 -4.742 7.125 1 98.44 89 ARG B O 1
ATOM 3034 N N . ASN B 1 90 ? 11.359 -3.281 6.289 1 98.44 90 ASN B N 1
ATOM 3035 C CA . ASN B 1 90 ? 10.227 -4.172 6.512 1 98.44 90 ASN B CA 1
ATOM 3036 C C . ASN B 1 90 ? 10.273 -5.383 5.586 1 98.44 90 ASN B C 1
ATOM 3038 O O . ASN B 1 90 ? 9.93 -6.496 5.992 1 98.44 90 ASN B O 1
ATOM 3042 N N . ALA B 1 91 ? 10.633 -5.188 4.316 1 98.81 91 ALA B N 1
ATOM 3043 C CA . ALA B 1 91 ? 10.75 -6.305 3.385 1 98.81 91 ALA B CA 1
ATOM 3044 C C . ALA B 1 91 ? 11.758 -7.336 3.887 1 98.81 91 ALA B C 1
ATOM 3046 O O . ALA B 1 91 ? 11.523 -8.539 3.795 1 98.81 91 ALA B O 1
ATOM 3047 N N . ILE B 1 92 ? 12.875 -6.832 4.414 1 98.88 92 ILE B N 1
ATOM 3048 C CA . ILE B 1 92 ? 13.914 -7.699 4.961 1 98.88 92 ILE B CA 1
ATOM 3049 C C . ILE B 1 92 ? 13.359 -8.469 6.156 1 98.88 92 ILE B C 1
ATOM 3051 O O . ILE B 1 92 ? 13.562 -9.68 6.27 1 98.88 92 ILE B O 1
ATOM 3055 N N . ALA B 1 93 ? 12.609 -7.781 7.008 1 98.62 93 ALA B N 1
ATOM 3056 C CA . ALA B 1 93 ? 12.016 -8.43 8.172 1 98.62 93 ALA B CA 1
ATOM 3057 C C . ALA B 1 93 ? 11.039 -9.531 7.758 1 98.62 93 ALA B C 1
ATOM 3059 O O . ALA B 1 93 ? 11.062 -10.625 8.32 1 98.62 93 ALA B O 1
ATOM 3060 N N . TYR B 1 94 ? 10.227 -9.266 6.781 1 98.69 94 TYR B N 1
ATOM 3061 C CA . TYR B 1 94 ? 9.266 -10.242 6.289 1 98.69 94 TYR B CA 1
ATOM 3062 C C . TYR B 1 94 ? 9.977 -11.43 5.641 1 98.69 94 TYR B C 1
ATOM 3064 O O . TYR B 1 94 ? 9.516 -12.57 5.738 1 98.69 94 TYR B O 1
ATOM 3072 N N . THR B 1 95 ? 11.07 -11.141 4.996 1 98.88 95 THR B N 1
ATOM 3073 C CA . THR B 1 95 ? 11.812 -12.203 4.336 1 98.88 95 THR B CA 1
ATOM 3074 C C . THR B 1 95 ? 12.469 -13.125 5.363 1 98.88 95 THR B C 1
ATOM 3076 O O . THR B 1 95 ? 12.484 -14.344 5.195 1 98.88 95 THR B O 1
ATOM 3079 N N . LYS B 1 96 ? 13.031 -12.508 6.391 1 98.88 96 LYS B N 1
ATOM 3080 C CA . LYS B 1 96 ? 13.602 -13.305 7.473 1 98.88 96 LYS B CA 1
ATOM 3081 C C . LYS B 1 96 ? 12.539 -14.172 8.141 1 98.88 96 LYS B C 1
ATOM 3083 O O . LYS B 1 96 ? 12.789 -15.336 8.453 1 98.88 96 LYS B O 1
ATOM 3088 N N . GLN B 1 97 ? 11.383 -13.609 8.344 1 98.5 97 GLN B N 1
ATOM 3089 C CA . GLN B 1 97 ? 10.25 -14.352 8.898 1 98.5 97 GLN B CA 1
ATOM 3090 C C . GLN B 1 97 ? 9.859 -15.516 7.992 1 98.5 97 GLN B C 1
ATOM 3092 O O . GLN B 1 97 ? 9.617 -16.625 8.469 1 98.5 97 GLN B O 1
ATOM 3097 N N . ALA B 1 98 ? 9.781 -15.273 6.711 1 98.81 98 ALA B N 1
ATOM 3098 C CA . ALA B 1 98 ? 9.406 -16.297 5.742 1 98.81 98 ALA B CA 1
ATOM 3099 C C . ALA B 1 98 ? 10.43 -17.422 5.711 1 98.81 98 ALA B C 1
ATOM 3101 O O . ALA B 1 98 ? 10.07 -18.609 5.641 1 98.81 98 ALA B O 1
ATOM 3102 N N . ALA B 1 99 ? 11.695 -17.047 5.785 1 98.81 99 ALA B N 1
ATOM 3103 C CA . ALA B 1 99 ? 12.766 -18.031 5.82 1 98.81 99 ALA B CA 1
ATOM 3104 C C . ALA B 1 99 ? 12.641 -18.922 7.051 1 98.81 99 ALA B C 1
ATOM 3106 O O . ALA B 1 99 ? 12.75 -20.156 6.949 1 98.81 99 ALA B O 1
ATOM 3107 N N . ALA B 1 100 ? 12.414 -18.312 8.172 1 98.56 100 ALA B N 1
ATOM 3108 C CA . ALA B 1 100 ? 12.273 -19.047 9.43 1 98.56 100 ALA B CA 1
ATOM 3109 C C . ALA B 1 100 ? 11.086 -20 9.375 1 98.56 100 ALA B C 1
ATOM 3111 O O . ALA B 1 100 ? 11.117 -21.062 9.984 1 98.56 100 ALA B O 1
ATOM 3112 N N . ALA B 1 101 ? 10.078 -19.609 8.594 1 98.19 101 ALA B N 1
ATOM 3113 C CA . ALA B 1 101 ? 8.859 -20.406 8.5 1 98.19 101 ALA B CA 1
ATOM 3114 C C . ALA B 1 101 ? 9.008 -21.516 7.453 1 98.19 101 ALA B C 1
ATOM 3116 O O . ALA B 1 101 ? 8.141 -22.391 7.344 1 98.19 101 ALA B O 1
ATOM 3117 N N . GLY B 1 102 ? 10.031 -21.453 6.57 1 97.88 102 GLY B N 1
ATOM 3118 C CA . GLY B 1 102 ? 10.328 -22.594 5.715 1 97.88 102 GLY B CA 1
ATOM 3119 C C . GLY B 1 102 ? 10.234 -22.266 4.234 1 97.88 102 GLY B C 1
ATOM 3120 O O . GLY B 1 102 ? 10.367 -23.156 3.389 1 97.88 102 GLY B O 1
ATOM 3121 N N . ALA B 1 103 ? 10.07 -21 3.887 1 98.5 103 ALA B N 1
ATOM 3122 C CA . ALA B 1 103 ? 10.055 -20.625 2.479 1 98.5 103 ALA B CA 1
ATOM 3123 C C . ALA B 1 103 ? 11.445 -20.75 1.866 1 98.5 103 ALA B C 1
ATOM 3125 O O . ALA B 1 103 ? 12.453 -20.734 2.584 1 98.5 103 ALA B O 1
ATOM 3126 N N . GLN B 1 104 ? 11.477 -20.828 0.571 1 98.38 104 GLN B N 1
ATOM 3127 C CA . GLN B 1 104 ? 12.766 -21.047 -0.089 1 98.38 104 GLN B CA 1
ATOM 3128 C C . GLN B 1 104 ? 13.125 -19.875 -0.989 1 98.38 104 GLN B C 1
ATOM 3130 O O . GLN B 1 104 ? 14.289 -19.703 -1.363 1 98.38 104 GLN B O 1
ATOM 3135 N N . TYR B 1 105 ? 12.172 -19.094 -1.412 1 98.69 105 TYR B N 1
ATOM 3136 C CA . TYR B 1 105 ? 12.352 -17.875 -2.195 1 98.69 105 TYR B CA 1
ATOM 3137 C C . TYR B 1 105 ? 11.453 -16.766 -1.683 1 98.69 105 TYR B C 1
ATOM 3139 O O . TYR B 1 105 ? 10.469 -17.016 -0.985 1 98.69 105 TYR B O 1
ATOM 3147 N N . ALA B 1 106 ? 11.844 -15.547 -1.981 1 98.88 106 ALA B N 1
ATOM 3148 C CA . ALA B 1 106 ? 11.023 -14.375 -1.687 1 98.88 106 ALA B CA 1
ATOM 3149 C C . ALA B 1 106 ? 10.586 -13.672 -2.969 1 98.88 106 ALA B C 1
ATOM 3151 O O . ALA B 1 106 ? 11.391 -13.469 -3.879 1 98.88 106 ALA B O 1
ATOM 3152 N N . LEU B 1 107 ? 9.359 -13.398 -3.102 1 98.94 107 LEU B N 1
ATOM 3153 C CA . LEU B 1 107 ? 8.773 -12.633 -4.199 1 98.94 107 LEU B CA 1
ATOM 3154 C C . LEU B 1 107 ? 8.43 -11.219 -3.744 1 98.94 107 LEU B C 1
ATOM 3156 O O . LEU B 1 107 ? 7.602 -11.031 -2.846 1 98.94 107 LEU B O 1
ATOM 3160 N N . ILE B 1 108 ? 8.992 -10.219 -4.406 1 98.94 108 ILE B N 1
ATOM 3161 C CA . ILE B 1 108 ? 8.906 -8.891 -3.814 1 98.94 108 ILE B CA 1
ATOM 3162 C C . ILE B 1 108 ? 8.516 -7.871 -4.887 1 98.94 108 ILE B C 1
ATOM 3164 O O . ILE B 1 108 ? 9.219 -7.711 -5.887 1 98.94 108 ILE B O 1
ATOM 3168 N N . LEU B 1 109 ? 7.441 -7.133 -4.691 1 98.88 109 LEU B N 1
ATOM 3169 C CA . LEU B 1 109 ? 6.996 -5.992 -5.488 1 98.88 109 LEU B CA 1
ATOM 3170 C C . LEU B 1 109 ? 7.852 -4.766 -5.199 1 98.88 109 LEU B C 1
ATOM 3172 O O . LEU B 1 109 ? 8.398 -4.625 -4.105 1 98.88 109 LEU B O 1
ATOM 3176 N N . PRO B 1 110 ? 7.953 -3.869 -6.207 1 98.69 110 PRO B N 1
ATOM 3177 C CA . PRO B 1 110 ? 8.539 -2.576 -5.855 1 98.69 110 PRO B CA 1
ATOM 3178 C C . PRO B 1 110 ? 7.637 -1.744 -4.949 1 98.69 110 PRO B C 1
ATOM 3180 O O . PRO B 1 110 ? 6.41 -1.772 -5.102 1 98.69 110 PRO B O 1
ATOM 3183 N N . PRO B 1 111 ? 8.297 -1.065 -3.963 1 98.44 111 PRO B N 1
ATOM 3184 C CA . PRO B 1 111 ? 7.496 -0.059 -3.264 1 98.44 111 PRO B CA 1
ATOM 3185 C C . PRO B 1 111 ? 6.965 1.024 -4.199 1 98.44 111 PRO B C 1
ATOM 3187 O O . PRO B 1 111 ? 7.656 1.436 -5.133 1 98.44 111 PRO B O 1
ATOM 3190 N N . SER B 1 112 ? 5.707 1.464 -3.961 1 98.06 112 SER B N 1
ATOM 3191 C CA . SER B 1 112 ? 5.145 2.391 -4.938 1 98.06 112 SER B CA 1
ATOM 3192 C C . SER B 1 112 ? 4.281 3.449 -4.258 1 98.06 112 SER B C 1
ATOM 3194 O O . SER B 1 112 ? 3.707 4.312 -4.926 1 98.06 112 SER B O 1
ATOM 3196 N N . PHE B 1 113 ? 4.199 3.453 -2.92 1 98.06 113 PHE B N 1
ATOM 3197 C CA . PHE B 1 113 ? 3.338 4.402 -2.223 1 98.06 113 PHE B CA 1
ATOM 3198 C C . PHE B 1 113 ? 3.715 5.836 -2.578 1 98.06 113 PHE B C 1
ATOM 3200 O O . PHE B 1 113 ? 2.844 6.652 -2.887 1 98.06 113 PHE B O 1
ATOM 3207 N N . TYR B 1 114 ? 4.996 6.113 -2.506 1 97.88 114 TYR B N 1
ATOM 3208 C CA . TYR B 1 114 ? 5.508 7.426 -2.885 1 97.88 114 TYR B CA 1
ATOM 3209 C C . TYR B 1 114 ? 5.977 7.43 -4.336 1 97.88 114 TYR B C 1
ATOM 3211 O O . TYR B 1 114 ? 7.141 7.727 -4.613 1 97.88 114 TYR B O 1
ATOM 3219 N N . ARG B 1 115 ? 5.047 7.238 -5.219 1 96.94 115 ARG B N 1
ATOM 3220 C CA . ARG B 1 115 ? 5.332 6.965 -6.621 1 96.94 115 ARG B CA 1
ATOM 3221 C C . ARG B 1 115 ? 6.234 8.039 -7.219 1 96.94 115 ARG B C 1
ATOM 3223 O O . ARG B 1 115 ? 7.156 7.734 -7.977 1 96.94 115 ARG B O 1
ATOM 3230 N N . GLY B 1 116 ? 5.977 9.32 -6.887 1 94.94 116 GLY B N 1
ATOM 3231 C CA . GLY B 1 116 ? 6.719 10.43 -7.465 1 94.94 116 GLY B CA 1
ATOM 3232 C C . GLY B 1 116 ? 8.188 10.438 -7.066 1 94.94 116 GLY B C 1
ATOM 3233 O O . GLY B 1 116 ? 9.016 11.055 -7.742 1 94.94 116 GLY B O 1
ATOM 3234 N N . SER B 1 117 ? 8.508 9.68 -6.02 1 96.62 117 SER B N 1
ATOM 3235 C CA . SER B 1 117 ? 9.875 9.68 -5.5 1 96.62 117 SER B CA 1
ATOM 3236 C C . SER B 1 117 ? 10.578 8.359 -5.809 1 96.62 117 SER B C 1
ATOM 3238 O O . SER B 1 117 ? 11.727 8.156 -5.414 1 96.62 117 SER B O 1
ATOM 3240 N N . ILE B 1 118 ? 9.93 7.465 -6.523 1 98.12 118 ILE B N 1
ATOM 3241 C CA . ILE B 1 118 ? 10.508 6.168 -6.867 1 98.12 118 ILE B CA 1
ATOM 3242 C C . ILE B 1 118 ? 11.18 6.25 -8.234 1 98.12 118 ILE B C 1
ATOM 3244 O O . ILE B 1 118 ? 10.562 5.938 -9.258 1 98.12 118 ILE B O 1
ATOM 3248 N N . THR B 1 119 ? 12.469 6.613 -8.203 1 97.5 119 THR B N 1
ATOM 3249 C CA . THR B 1 119 ? 13.305 6.691 -9.398 1 97.5 119 THR B CA 1
ATOM 3250 C C . THR B 1 119 ? 13.984 5.355 -9.672 1 97.5 119 THR B C 1
ATOM 3252 O O . THR B 1 119 ? 13.891 4.426 -8.867 1 97.5 119 THR B O 1
ATOM 3255 N N . ASP B 1 120 ? 14.664 5.258 -10.852 1 98.5 120 ASP B N 1
ATOM 3256 C CA . ASP B 1 120 ? 15.477 4.074 -11.117 1 98.5 120 ASP B CA 1
ATOM 3257 C C . ASP B 1 120 ? 16.516 3.854 -10.016 1 98.5 120 ASP B C 1
ATOM 3259 O O . ASP B 1 120 ? 16.719 2.725 -9.57 1 98.5 120 ASP B O 1
ATOM 3263 N N . GLU B 1 121 ? 17.094 4.973 -9.555 1 98.31 121 GLU B N 1
ATOM 3264 C CA . GLU B 1 121 ? 18.094 4.891 -8.492 1 98.31 121 GLU B CA 1
ATOM 3265 C C . GLU B 1 121 ? 17.484 4.375 -7.195 1 98.31 121 GLU B C 1
ATOM 3267 O O . GLU B 1 121 ? 18.094 3.576 -6.484 1 98.31 121 GLU B O 1
ATOM 3272 N N . ALA B 1 122 ? 16.312 4.84 -6.879 1 98.62 122 ALA B N 1
ATOM 3273 C CA . ALA B 1 122 ? 15.609 4.402 -5.672 1 98.62 122 ALA B CA 1
ATOM 3274 C C . ALA B 1 122 ? 15.289 2.912 -5.734 1 98.62 122 ALA B C 1
ATOM 3276 O O . ALA B 1 122 ? 15.453 2.195 -4.742 1 98.62 122 ALA B O 1
ATOM 3277 N N . LEU B 1 123 ? 14.859 2.465 -6.895 1 98.88 123 LEU B N 1
ATOM 3278 C CA . LEU B 1 123 ? 14.539 1.056 -7.086 1 98.88 123 LEU B CA 1
ATOM 3279 C C . LEU B 1 123 ? 15.781 0.186 -6.934 1 98.88 123 LEU B C 1
ATOM 3281 O O . LEU B 1 123 ? 15.734 -0.862 -6.285 1 98.88 123 LEU B O 1
ATOM 3285 N N . ILE B 1 124 ? 16.875 0.613 -7.57 1 98.88 124 ILE B N 1
ATOM 3286 C CA . ILE B 1 124 ? 18.125 -0.13 -7.48 1 98.88 124 ILE B CA 1
ATOM 3287 C C . ILE B 1 124 ? 18.578 -0.201 -6.023 1 98.88 124 ILE B C 1
ATOM 3289 O O . ILE B 1 124 ? 18.969 -1.267 -5.539 1 98.88 124 ILE B O 1
ATOM 3293 N N . ALA B 1 125 ? 18.469 0.924 -5.312 1 98.75 125 ALA B N 1
ATOM 3294 C CA . ALA B 1 125 ? 18.859 0.961 -3.906 1 98.75 125 ALA B CA 1
ATOM 3295 C C . ALA B 1 125 ? 18 0.024 -3.07 1 98.75 125 ALA B C 1
ATOM 3297 O O . ALA B 1 125 ? 18.5 -0.705 -2.215 1 98.75 125 ALA B O 1
ATOM 3298 N N . PHE B 1 126 ? 16.75 -0.011 -3.312 1 98.88 126 PHE B N 1
ATOM 3299 C CA . PHE B 1 126 ? 15.812 -0.839 -2.576 1 98.88 126 PHE B CA 1
ATOM 3300 C C . PHE B 1 126 ? 16.141 -2.318 -2.75 1 98.88 126 PHE B C 1
ATOM 3302 O O . PHE B 1 126 ? 16.406 -3.02 -1.773 1 98.88 126 PHE B O 1
ATOM 3309 N N . TYR B 1 127 ? 16.188 -2.785 -3.949 1 98.94 127 TYR B N 1
ATOM 3310 C CA . TYR B 1 127 ? 16.359 -4.211 -4.207 1 98.94 127 TYR B CA 1
ATOM 3311 C C . TYR B 1 127 ? 17.766 -4.672 -3.832 1 98.94 127 TYR B C 1
ATOM 3313 O O . TYR B 1 127 ? 17.953 -5.801 -3.375 1 98.94 127 TYR B O 1
ATOM 3321 N N . THR B 1 128 ? 18.719 -3.76 -4.051 1 98.94 128 THR B N 1
ATOM 3322 C CA . THR B 1 128 ? 20.078 -4.109 -3.645 1 98.94 128 THR B CA 1
ATOM 3323 C C . THR B 1 128 ? 20.156 -4.293 -2.131 1 98.94 128 THR B C 1
ATOM 3325 O O . THR B 1 128 ? 20.719 -5.281 -1.649 1 98.94 128 THR B O 1
ATOM 3328 N N . THR B 1 129 ? 19.578 -3.369 -1.384 1 98.88 129 THR B N 1
ATOM 3329 C CA . THR B 1 129 ? 19.578 -3.455 0.073 1 98.88 129 THR B CA 1
ATOM 3330 C C . THR B 1 129 ? 18.859 -4.723 0.542 1 98.88 129 THR B C 1
ATOM 3332 O O . THR B 1 129 ? 19.375 -5.438 1.411 1 98.88 129 THR B O 1
ATOM 3335 N N . VAL B 1 130 ? 17.719 -5.039 -0.032 1 98.94 130 VAL B N 1
ATOM 3336 C CA . VAL B 1 130 ? 16.953 -6.219 0.342 1 98.94 130 VAL B CA 1
ATOM 3337 C C . VAL B 1 130 ? 17.734 -7.48 0.006 1 98.94 130 VAL B C 1
ATOM 3339 O O . VAL B 1 130 ? 17.891 -8.367 0.85 1 98.94 130 VAL B O 1
ATOM 3342 N N . ALA B 1 131 ? 18.297 -7.535 -1.202 1 98.88 131 ALA B N 1
ATOM 3343 C CA . ALA B 1 131 ? 19.031 -8.719 -1.646 1 98.88 131 ALA B CA 1
ATOM 3344 C C . ALA B 1 131 ? 20.266 -8.953 -0.795 1 98.88 131 ALA B C 1
ATOM 3346 O O . ALA B 1 131 ? 20.625 -10.094 -0.496 1 98.88 131 ALA B O 1
ATOM 3347 N N . ASP B 1 132 ? 20.922 -7.867 -0.409 1 98.88 132 ASP B N 1
ATOM 3348 C CA . ASP B 1 132 ? 22.125 -7.957 0.405 1 98.88 132 ASP B CA 1
ATOM 3349 C C . ASP B 1 132 ? 21.828 -8.602 1.758 1 98.88 132 ASP B C 1
ATOM 3351 O O . ASP B 1 132 ? 22.672 -9.297 2.32 1 98.88 132 ASP B O 1
ATOM 3355 N N . GLN B 1 133 ? 20.641 -8.375 2.244 1 98.75 133 GLN B N 1
ATOM 3356 C CA . GLN B 1 133 ? 20.359 -8.75 3.627 1 98.75 133 GLN B CA 1
ATOM 3357 C C . GLN B 1 133 ? 19.359 -9.898 3.701 1 98.75 133 GLN B C 1
ATOM 3359 O O . GLN B 1 133 ? 19.031 -10.375 4.789 1 98.75 133 GLN B O 1
ATOM 3364 N N . SER B 1 134 ? 18.875 -10.344 2.602 1 98.69 134 SER B N 1
ATOM 3365 C CA . SER B 1 134 ? 17.891 -11.406 2.553 1 98.69 134 SER B CA 1
ATOM 3366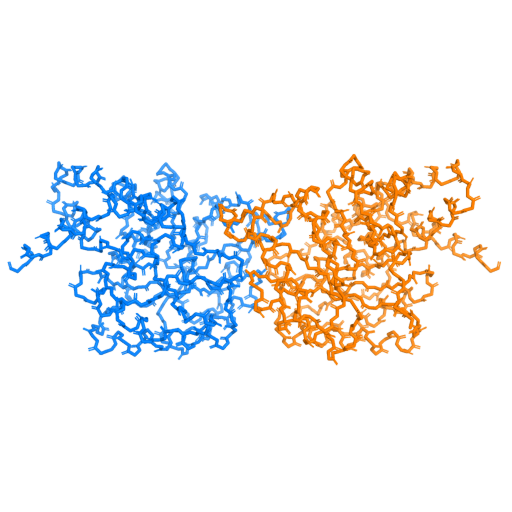 C C . SER B 1 134 ? 18.531 -12.773 2.76 1 98.69 134 SER B C 1
ATOM 3368 O O . SER B 1 134 ? 19.531 -13.102 2.113 1 98.69 134 SER B O 1
ATOM 3370 N N . PRO B 1 135 ? 17.953 -13.594 3.602 1 98.69 135 PRO B N 1
ATOM 3371 C CA . PRO B 1 135 ? 18.422 -14.977 3.717 1 98.69 135 PRO B CA 1
ATOM 3372 C C . PRO B 1 135 ? 17.906 -15.875 2.59 1 98.69 135 PRO B C 1
ATOM 3374 O O . PRO B 1 135 ? 18.344 -17.016 2.467 1 98.69 135 PRO B O 1
ATOM 3377 N N . LEU B 1 136 ? 16.984 -15.414 1.797 1 98.69 136 LEU B N 1
ATOM 3378 C CA . LEU B 1 136 ? 16.406 -16.156 0.678 1 98.69 136 LEU B CA 1
ATOM 3379 C C . LEU B 1 136 ? 16.734 -15.477 -0.647 1 98.69 136 LEU B C 1
ATOM 3381 O O . LEU B 1 136 ? 16.766 -14.242 -0.727 1 98.69 136 LEU B O 1
ATOM 3385 N N . PRO B 1 137 ? 16.938 -16.297 -1.69 1 98.62 137 PRO B N 1
ATOM 3386 C CA . PRO B 1 137 ? 17 -15.664 -3.008 1 98.62 137 PRO B CA 1
ATOM 3387 C C . PRO B 1 137 ? 15.727 -14.891 -3.35 1 98.62 137 PRO B C 1
ATOM 3389 O O . PRO B 1 137 ? 14.625 -15.328 -3.012 1 98.62 137 PRO B O 1
ATOM 3392 N N . VAL B 1 138 ? 15.914 -13.766 -4.062 1 98.81 138 VAL B N 1
ATOM 3393 C CA . VAL B 1 138 ? 14.82 -12.828 -4.289 1 98.81 138 VAL B CA 1
ATOM 3394 C C . VAL B 1 138 ? 14.352 -12.922 -5.738 1 98.81 138 VAL B C 1
ATOM 3396 O O . VAL B 1 138 ? 15.172 -12.945 -6.66 1 98.81 138 VAL B O 1
ATOM 3399 N N . ILE B 1 139 ? 13.07 -13.008 -5.918 1 98.88 139 ILE B N 1
ATOM 3400 C CA . ILE B 1 139 ? 12.43 -12.844 -7.219 1 98.88 139 ILE B CA 1
ATOM 3401 C C . ILE B 1 139 ? 11.758 -11.469 -7.293 1 98.88 139 ILE B C 1
ATOM 3403 O O . ILE B 1 139 ? 10.922 -11.133 -6.457 1 98.88 139 ILE B O 1
ATOM 3407 N N . ILE B 1 140 ? 12.133 -10.664 -8.281 1 98.88 140 ILE B N 1
ATOM 3408 C CA . ILE B 1 140 ? 11.508 -9.359 -8.484 1 98.88 140 ILE B CA 1
ATOM 3409 C C . ILE B 1 140 ? 10.148 -9.539 -9.148 1 98.88 140 ILE B C 1
ATOM 3411 O O . ILE B 1 140 ? 10.039 -10.211 -10.18 1 98.88 140 ILE B O 1
ATOM 3415 N N . TYR B 1 141 ? 9.195 -9 -8.531 1 98.69 141 TYR B N 1
ATOM 3416 C CA . TYR B 1 141 ? 7.812 -9.094 -8.992 1 98.69 141 TYR B CA 1
ATOM 3417 C C . TYR B 1 141 ? 7.371 -7.801 -9.656 1 98.69 141 TYR B C 1
ATOM 3419 O O . TYR B 1 141 ? 7.113 -6.801 -8.984 1 98.69 141 TYR B O 1
ATOM 3427 N N . ASN B 1 142 ? 7.258 -7.781 -10.969 1 98.5 142 ASN B N 1
ATOM 3428 C CA . ASN B 1 142 ? 6.812 -6.602 -11.703 1 98.5 142 ASN B CA 1
ATOM 3429 C C . ASN B 1 142 ? 5.328 -6.691 -12.062 1 98.5 142 ASN B C 1
ATOM 3431 O O . ASN B 1 142 ? 4.945 -7.457 -12.945 1 98.5 142 ASN B O 1
ATOM 3435 N N . TYR B 1 143 ? 4.555 -5.906 -11.391 1 97.56 143 TYR B N 1
ATOM 3436 C CA . TYR B 1 143 ? 3.107 -5.883 -11.586 1 97.56 143 TYR B CA 1
ATOM 3437 C C . TYR B 1 143 ? 2.561 -4.465 -11.445 1 97.56 143 TYR B C 1
ATOM 3439 O O . TYR B 1 143 ? 2.012 -4.105 -10.406 1 97.56 143 TYR B O 1
ATOM 3447 N N . PRO B 1 144 ? 2.549 -3.666 -12.555 1 97.12 144 PRO B N 1
ATOM 3448 C CA . PRO B 1 144 ? 2.123 -2.266 -12.5 1 97.12 144 PRO B CA 1
ATOM 3449 C C . PRO B 1 144 ? 0.695 -2.105 -11.977 1 97.12 144 PRO B C 1
ATOM 3451 O O . PRO B 1 144 ? 0.389 -1.124 -11.297 1 97.12 144 PRO B O 1
ATOM 3454 N N . GLY B 1 145 ? -0.137 -3.031 -12.195 1 95 145 GLY B N 1
ATOM 3455 C CA . GLY B 1 145 ? -1.551 -2.934 -11.867 1 95 145 GLY B CA 1
ATOM 3456 C C . GLY B 1 145 ? -1.813 -2.82 -10.383 1 95 145 GLY B C 1
ATOM 3457 O O . GLY B 1 145 ? -2.887 -2.377 -9.969 1 95 145 GLY B O 1
ATOM 3458 N N . VAL B 1 146 ? -0.781 -3.162 -9.508 1 96.75 146 VAL B N 1
ATOM 3459 C CA . VAL B 1 146 ? -0.979 -3.074 -8.062 1 96.75 146 VAL B CA 1
ATOM 3460 C C . VAL B 1 146 ? 0.07 -2.146 -7.457 1 96.75 146 VAL B C 1
ATOM 3462 O O . VAL B 1 146 ? 0.224 -2.09 -6.234 1 96.75 146 VAL B O 1
ATOM 3465 N N . CYS B 1 147 ? 0.877 -1.495 -8.305 1 97.81 147 CYS B N 1
ATOM 3466 C CA . CYS B 1 147 ? 1.975 -0.648 -7.852 1 97.81 147 CYS B CA 1
ATOM 3467 C C . CYS B 1 147 ? 1.862 0.752 -8.438 1 97.81 147 CYS B C 1
ATOM 3469 O O . CYS B 1 147 ? 2.857 1.323 -8.891 1 97.81 147 CYS B O 1
ATOM 3471 N N . GLN B 1 148 ? 0.643 1.268 -8.578 1 97.06 148 GLN B N 1
ATOM 3472 C CA . GLN B 1 148 ? 0.374 2.631 -9.031 1 97.06 148 GLN B CA 1
ATOM 3473 C C . GLN B 1 148 ? 0.909 2.861 -10.438 1 97.06 148 GLN B C 1
ATOM 3475 O O . GLN B 1 148 ? 1.413 3.943 -10.75 1 97.06 148 GLN B O 1
ATOM 3480 N N . GLY B 1 149 ? 0.939 1.863 -11.18 1 97.12 149 GLY B N 1
ATOM 3481 C CA . GLY B 1 149 ? 1.354 1.973 -12.57 1 97.12 149 GLY B CA 1
ATOM 3482 C C . GLY B 1 149 ? 2.857 1.879 -12.75 1 97.12 149 GLY B C 1
ATOM 3483 O O . GLY B 1 149 ? 3.355 1.938 -13.875 1 97.12 149 GLY B O 1
ATOM 3484 N N . LEU B 1 150 ? 3.607 1.672 -11.664 1 98.12 150 LEU B N 1
ATOM 3485 C CA . LEU B 1 150 ? 5.062 1.571 -11.742 1 98.12 150 LEU B CA 1
ATOM 3486 C C . LEU B 1 150 ? 5.48 0.322 -12.516 1 98.12 150 LEU B C 1
ATOM 3488 O O . LEU B 1 150 ? 5.184 -0.798 -12.094 1 98.12 150 LEU B O 1
ATOM 3492 N N . ASP B 1 151 ? 6.105 0.499 -13.656 1 98.31 151 ASP B N 1
ATOM 3493 C CA . ASP B 1 151 ? 6.668 -0.559 -14.484 1 98.31 151 ASP B CA 1
ATOM 3494 C C . ASP B 1 151 ? 8.195 -0.496 -14.5 1 98.31 151 ASP B C 1
ATOM 3496 O O . ASP B 1 151 ? 8.773 0.42 -15.078 1 98.31 151 ASP B O 1
ATOM 3500 N N . ILE B 1 152 ? 8.812 -1.457 -13.82 1 98.75 152 ILE B N 1
ATOM 3501 C CA . ILE B 1 152 ? 10.266 -1.431 -13.711 1 98.75 152 ILE B CA 1
ATOM 3502 C C . ILE B 1 152 ? 10.898 -1.584 -15.094 1 98.75 152 ILE B C 1
ATOM 3504 O O . ILE B 1 152 ? 10.523 -2.48 -15.859 1 98.75 152 ILE B O 1
ATOM 3508 N N . SER B 1 153 ? 11.828 -0.763 -15.453 1 98.38 153 SER B N 1
ATOM 3509 C CA . SER B 1 153 ? 12.422 -0.763 -16.781 1 98.38 153 SER B CA 1
ATOM 3510 C C . SER B 1 153 ? 13.359 -1.951 -16.984 1 98.38 153 SER B C 1
ATOM 3512 O O . SER B 1 153 ? 13.883 -2.5 -16 1 98.38 153 SER B O 1
ATOM 3514 N N . VAL B 1 154 ? 13.594 -2.297 -18.203 1 98.56 154 VAL B N 1
ATOM 3515 C CA . VAL B 1 154 ? 14.523 -3.367 -18.547 1 98.56 154 VAL B CA 1
ATOM 3516 C C . VAL B 1 154 ? 15.922 -3.023 -18.047 1 98.56 154 VAL B C 1
ATOM 3518 O O . VAL B 1 154 ? 16.641 -3.896 -17.562 1 98.56 154 VAL B O 1
ATOM 3521 N N . LYS B 1 155 ? 16.297 -1.742 -18.156 1 98.62 155 LYS B N 1
ATOM 3522 C CA . LYS B 1 155 ? 17.609 -1.29 -17.688 1 98.62 155 LYS B CA 1
ATOM 3523 C C . LYS B 1 155 ? 17.797 -1.599 -16.203 1 98.62 155 LYS B C 1
ATOM 3525 O O . LYS B 1 155 ? 18.828 -2.148 -15.812 1 98.62 155 LYS B O 1
ATOM 3530 N N . VAL B 1 156 ? 16.859 -1.307 -15.367 1 98.88 156 VAL B N 1
ATOM 3531 C CA . VAL B 1 156 ? 16.922 -1.529 -13.93 1 98.88 156 VAL B CA 1
ATOM 3532 C C . VAL B 1 156 ? 16.922 -3.027 -13.633 1 98.88 156 VAL B C 1
ATOM 3534 O O . VAL B 1 156 ? 17.719 -3.508 -12.836 1 98.88 156 VAL B O 1
ATOM 3537 N N . LEU B 1 157 ? 16.062 -3.777 -14.273 1 98.75 157 LEU B N 1
ATOM 3538 C CA . LEU B 1 157 ? 15.977 -5.219 -14.062 1 98.75 157 LEU B CA 1
ATOM 3539 C C . LEU B 1 157 ? 17.281 -5.902 -14.438 1 98.75 157 LEU B C 1
ATOM 3541 O O . LEU B 1 157 ? 17.766 -6.777 -13.719 1 98.75 157 LEU B O 1
ATOM 3545 N N . ALA B 1 158 ? 17.812 -5.488 -15.578 1 98.56 158 ALA B N 1
ATOM 3546 C CA . ALA B 1 158 ? 19.078 -6.07 -16.031 1 98.56 158 ALA B CA 1
ATOM 3547 C C . ALA B 1 158 ? 20.203 -5.789 -15.031 1 98.56 158 ALA B C 1
ATOM 3549 O O . ALA B 1 158 ? 21.016 -6.672 -14.742 1 98.56 158 ALA B O 1
ATOM 3550 N N . GLN B 1 159 ? 20.25 -4.594 -14.539 1 98.69 159 GLN B N 1
ATOM 3551 C CA . GLN B 1 159 ? 21.266 -4.238 -13.555 1 98.69 159 GLN B CA 1
ATOM 3552 C C . GLN B 1 159 ? 21.109 -5.062 -12.273 1 98.69 159 GLN B C 1
ATOM 3554 O O . GLN B 1 159 ? 22.078 -5.598 -11.75 1 98.69 159 GLN B O 1
ATOM 3559 N N . LEU B 1 160 ? 19.906 -5.176 -11.789 1 98.75 160 LEU B N 1
ATOM 3560 C CA . LEU B 1 160 ? 19.625 -5.898 -10.555 1 98.75 160 LEU B CA 1
ATOM 3561 C C . LEU B 1 160 ? 19.906 -7.391 -10.719 1 98.75 160 LEU B C 1
ATOM 3563 O O . LEU B 1 160 ? 20.297 -8.062 -9.766 1 98.75 160 LEU B O 1
ATOM 3567 N N . SER B 1 161 ? 19.734 -7.906 -11.898 1 97.62 161 SER B N 1
ATOM 3568 C CA . SER B 1 161 ? 19.891 -9.328 -12.172 1 97.62 161 SER B CA 1
ATOM 3569 C C . SER B 1 161 ? 21.328 -9.773 -11.992 1 97.62 161 SER B C 1
ATOM 3571 O O . SER B 1 161 ? 21.609 -10.969 -11.914 1 97.62 161 SER B O 1
ATOM 3573 N N . LYS B 1 162 ? 22.266 -8.836 -11.938 1 97.75 162 LYS B N 1
ATOM 3574 C CA . LYS B 1 162 ? 23.672 -9.148 -11.734 1 97.75 162 LYS B CA 1
ATOM 3575 C C . LYS B 1 162 ? 23.969 -9.453 -10.273 1 97.75 162 LYS B C 1
ATOM 3577 O O . LYS B 1 162 ? 25.016 -9.992 -9.938 1 97.75 162 LYS B O 1
ATOM 3582 N N . HIS B 1 163 ? 23.062 -9.07 -9.414 1 98.25 163 HIS B N 1
ATOM 3583 C CA . HIS B 1 163 ? 23.25 -9.336 -7.988 1 98.25 163 HIS B CA 1
ATOM 3584 C C . HIS B 1 163 ? 23.125 -10.828 -7.695 1 98.25 163 HIS B C 1
ATOM 3586 O O . HIS B 1 163 ? 22.172 -11.477 -8.117 1 98.25 163 HIS B O 1
ATOM 3592 N N . LYS B 1 164 ? 23.922 -11.414 -6.941 1 97.25 164 LYS B N 1
ATOM 3593 C CA . LYS B 1 164 ? 24.031 -12.852 -6.727 1 97.25 164 LYS B CA 1
ATOM 3594 C C . LYS B 1 164 ? 22.781 -13.406 -6.039 1 97.25 164 LYS B C 1
ATOM 3596 O O . LYS B 1 164 ? 22.453 -14.578 -6.195 1 97.25 164 LYS B O 1
ATOM 3601 N N . ASN B 1 165 ? 22.078 -12.5 -5.312 1 98.31 165 ASN B N 1
ATOM 3602 C CA . ASN B 1 165 ? 20.938 -12.977 -4.539 1 98.31 165 ASN B CA 1
ATOM 3603 C C . ASN B 1 165 ? 19.609 -12.68 -5.242 1 98.31 165 ASN B C 1
ATOM 3605 O O . ASN B 1 165 ? 18.547 -12.859 -4.664 1 98.31 165 ASN B O 1
ATOM 3609 N N . ILE B 1 166 ? 19.641 -12.141 -6.445 1 98.5 166 ILE B N 1
ATOM 3610 C CA . ILE B 1 166 ? 18.453 -12.031 -7.281 1 98.5 166 ILE B CA 1
ATOM 3611 C C . ILE B 1 166 ? 18.344 -13.25 -8.188 1 98.5 166 ILE B C 1
ATOM 3613 O O . ILE B 1 166 ? 19.203 -13.484 -9.039 1 98.5 166 ILE B O 1
ATOM 3617 N N . ALA B 1 167 ? 17.25 -13.953 -7.984 1 98.12 167 ALA B N 1
ATOM 3618 C CA . ALA B 1 167 ? 17.156 -15.273 -8.609 1 98.12 167 ALA B CA 1
ATOM 3619 C C . ALA B 1 167 ? 16.234 -15.25 -9.82 1 98.12 167 ALA B C 1
ATOM 3621 O O . ALA B 1 167 ? 16.25 -16.172 -10.641 1 98.12 167 ALA B O 1
ATOM 3622 N N . GLY B 1 168 ? 15.422 -14.188 -9.898 1 98.25 168 GLY B N 1
ATOM 3623 C CA . GLY B 1 168 ? 14.492 -14.188 -11.016 1 98.25 168 GLY B CA 1
ATOM 3624 C C . GLY B 1 168 ? 13.633 -12.938 -11.078 1 98.25 168 GLY B C 1
ATOM 3625 O O . GLY B 1 168 ? 13.773 -12.039 -10.242 1 98.25 168 GLY B O 1
ATOM 3626 N N . VAL B 1 169 ? 12.789 -12.875 -12.156 1 98.44 169 VAL B N 1
ATOM 3627 C CA . VAL B 1 169 ? 11.812 -11.82 -12.391 1 98.44 169 VAL B CA 1
ATOM 3628 C C . VAL B 1 169 ? 10.469 -12.43 -12.797 1 98.44 169 VAL B C 1
ATOM 3630 O O . VAL B 1 169 ? 10.422 -13.32 -13.648 1 98.44 169 VAL B O 1
ATOM 3633 N N . LYS B 1 170 ? 9.492 -12.039 -12.117 1 98.56 170 LYS B N 1
ATOM 3634 C CA . LYS B 1 170 ? 8.125 -12.328 -12.555 1 98.56 170 LYS B CA 1
ATOM 3635 C C . LYS B 1 170 ? 7.527 -11.141 -13.297 1 98.56 170 LYS B C 1
ATOM 3637 O O . LYS B 1 170 ? 7.422 -10.039 -12.742 1 98.56 170 LYS B O 1
ATOM 3642 N N . GLY B 1 171 ? 7.137 -11.359 -14.539 1 97.38 171 GLY B N 1
ATOM 3643 C CA . GLY B 1 171 ? 6.465 -10.328 -15.32 1 97.38 171 GLY B CA 1
ATOM 3644 C C . GLY B 1 171 ? 4.973 -10.562 -15.453 1 97.38 171 GLY B C 1
ATOM 3645 O O . GLY B 1 171 ? 4.547 -11.492 -16.141 1 97.38 171 GLY B O 1
ATOM 3646 N N . THR B 1 172 ? 4.152 -9.648 -14.867 1 94.06 172 THR B N 1
ATOM 3647 C CA . THR B 1 172 ? 2.705 -9.82 -14.875 1 94.06 172 THR B CA 1
ATOM 3648 C C . THR B 1 172 ? 2.049 -8.844 -15.844 1 94.06 172 THR B C 1
ATOM 3650 O O . THR B 1 172 ? 0.869 -8.984 -16.172 1 94.06 172 THR B O 1
ATOM 3653 N N . GLU B 1 173 ? 2.773 -7.953 -16.438 1 91.25 173 GLU B N 1
ATOM 3654 C CA . GLU B 1 173 ? 2.217 -6.918 -17.312 1 91.25 173 GLU B CA 1
ATOM 3655 C C . GLU B 1 173 ? 1.927 -7.465 -18.703 1 91.25 173 GLU B C 1
ATOM 3657 O O . GLU B 1 173 ? 1.227 -6.828 -19.5 1 91.25 173 GLU B O 1
ATOM 3662 N N . GLY B 1 174 ? 2.432 -8.633 -19.047 1 92.44 174 GLY B N 1
ATOM 3663 C CA . GLY B 1 174 ? 2.115 -9.281 -20.312 1 92.44 174 GLY B CA 1
ATOM 3664 C C . GLY B 1 174 ? 2.814 -8.656 -21.5 1 92.44 174 GLY B C 1
ATOM 3665 O O . GLY B 1 174 ? 2.406 -8.852 -22.641 1 92.44 174 GLY B O 1
ATOM 3666 N N . ASN B 1 175 ? 3.791 -7.836 -21.234 1 96 175 ASN B N 1
ATOM 3667 C CA . ASN B 1 175 ? 4.598 -7.227 -22.281 1 96 175 ASN B CA 1
ATOM 3668 C C . ASN B 1 175 ? 5.695 -8.172 -22.766 1 96 175 ASN B C 1
ATOM 3670 O O . ASN B 1 175 ? 6.836 -8.086 -22.312 1 96 175 ASN B O 1
ATOM 3674 N N . VAL B 1 176 ? 5.336 -8.977 -23.75 1 97.62 176 VAL B N 1
ATOM 3675 C CA . VAL B 1 176 ? 6.227 -10.016 -24.266 1 97.62 176 VAL B CA 1
ATOM 3676 C C . VAL B 1 176 ? 7.492 -9.375 -24.828 1 97.62 176 VAL B C 1
ATOM 3678 O O . VAL B 1 176 ? 8.586 -9.93 -24.703 1 97.62 176 VAL B O 1
ATOM 3681 N N . GLY B 1 177 ? 7.34 -8.203 -25.5 1 97.31 177 GLY B N 1
ATOM 3682 C CA . GLY B 1 177 ? 8.5 -7.492 -26.016 1 97.31 177 GLY B CA 1
ATOM 3683 C C . GLY B 1 177 ? 9.484 -7.09 -24.938 1 97.31 177 GLY B C 1
ATOM 3684 O O . GLY B 1 177 ? 10.695 -7.215 -25.109 1 97.31 177 GLY B O 1
ATOM 3685 N N . LYS B 1 178 ? 9 -6.676 -23.844 1 97.38 178 LYS B N 1
ATOM 3686 C CA . LYS B 1 178 ? 9.836 -6.324 -22.688 1 97.38 178 LYS B CA 1
ATOM 3687 C C . LYS B 1 178 ? 10.555 -7.551 -22.141 1 97.38 178 LYS B C 1
ATOM 3689 O O . LYS B 1 178 ? 11.75 -7.484 -21.828 1 97.38 178 LYS B O 1
ATOM 3694 N N . MET B 1 179 ? 9.836 -8.641 -22.047 1 97.69 179 MET B N 1
ATOM 3695 C CA . MET B 1 179 ? 10.438 -9.891 -21.578 1 97.69 179 MET B CA 1
ATOM 3696 C C . MET B 1 179 ? 11.547 -10.344 -22.516 1 97.69 179 MET B C 1
ATOM 3698 O O . MET B 1 179 ? 12.617 -10.758 -22.062 1 97.69 179 MET B O 1
ATOM 3702 N N . ALA B 1 180 ? 11.289 -10.234 -23.75 1 97.81 180 ALA B N 1
ATOM 3703 C CA . ALA B 1 180 ? 12.289 -10.617 -24.75 1 97.81 180 ALA B CA 1
ATOM 3704 C C . ALA B 1 180 ? 13.539 -9.758 -24.625 1 97.81 180 ALA B C 1
ATOM 3706 O O . ALA B 1 180 ? 14.664 -10.266 -24.672 1 97.81 180 ALA B O 1
ATOM 3707 N N . ASN B 1 181 ? 13.289 -8.469 -24.516 1 98.38 181 ASN B N 1
ATOM 3708 C CA . ASN B 1 181 ? 14.398 -7.539 -24.344 1 98.38 181 ASN B CA 1
ATOM 3709 C C . ASN B 1 181 ? 15.227 -7.879 -23.094 1 98.38 181 ASN B C 1
ATOM 3711 O O . ASN B 1 181 ? 16.453 -7.875 -23.156 1 98.38 181 ASN B O 1
ATOM 3715 N N . LEU B 1 182 ? 14.578 -8.195 -22.016 1 98.25 182 LEU B N 1
ATOM 3716 C CA . LEU B 1 182 ? 15.258 -8.562 -20.766 1 98.25 182 LEU B CA 1
ATOM 3717 C C . LEU B 1 182 ? 16.031 -9.867 -20.938 1 98.25 182 LEU B C 1
ATOM 3719 O O . LEU B 1 182 ? 17.172 -9.984 -20.484 1 98.25 182 LEU B O 1
ATOM 3723 N N . ALA B 1 183 ? 15.445 -10.812 -21.578 1 97.94 183 ALA B N 1
ATOM 3724 C CA . ALA B 1 183 ? 16.062 -12.117 -21.781 1 97.94 183 ALA B CA 1
ATOM 3725 C C . ALA B 1 183 ? 17.406 -11.984 -22.484 1 97.94 183 ALA B C 1
ATOM 3727 O O . ALA B 1 183 ? 18.344 -12.75 -22.234 1 97.94 183 ALA B O 1
ATOM 3728 N N . GLU B 1 184 ? 17.516 -11.008 -23.344 1 97.62 184 GLU B N 1
ATOM 3729 C CA . GLU B 1 184 ? 18.75 -10.781 -24.094 1 97.62 184 GLU B CA 1
ATOM 3730 C C . GLU B 1 184 ? 19.812 -10.109 -23.234 1 97.62 184 GLU B C 1
ATOM 3732 O O . GLU B 1 184 ? 21 -10.094 -23.594 1 97.62 184 GLU B O 1
ATOM 3737 N N . LYS B 1 185 ? 19.422 -9.633 -22.109 1 97.69 185 LYS B N 1
ATOM 3738 C CA . LYS B 1 185 ? 20.328 -8.797 -21.344 1 97.69 185 LYS B CA 1
ATOM 3739 C C . LYS B 1 185 ? 20.734 -9.477 -20.031 1 97.69 185 LYS B C 1
ATOM 3741 O O . LYS B 1 185 ? 21.547 -8.945 -19.266 1 97.69 185 LYS B O 1
ATOM 3746 N N . VAL B 1 186 ? 20.156 -10.586 -19.766 1 96.44 186 VAL B N 1
ATOM 3747 C CA . VAL B 1 186 ? 20.469 -11.289 -18.531 1 96.44 186 VAL B CA 1
ATOM 3748 C C . VAL B 1 186 ? 21.078 -12.656 -18.859 1 96.44 186 VAL B C 1
ATOM 3750 O O . VAL B 1 186 ? 20.969 -13.141 -19.984 1 96.44 186 VAL B O 1
ATOM 3753 N N . ASN B 1 187 ? 21.734 -13.219 -17.891 1 92.06 187 ASN B N 1
ATOM 3754 C CA . ASN B 1 187 ? 22.234 -14.586 -18 1 92.06 187 ASN B CA 1
ATOM 3755 C C . ASN B 1 187 ? 21.172 -15.602 -17.578 1 92.06 187 ASN B C 1
ATOM 3757 O O . ASN B 1 187 ? 20.891 -15.75 -16.375 1 92.06 187 ASN B O 1
ATOM 3761 N N . SER B 1 188 ? 20.703 -16.328 -18.516 1 87.88 188 SER B N 1
ATOM 3762 C CA . SER B 1 188 ? 19.594 -17.25 -18.297 1 87.88 188 SER B CA 1
ATOM 3763 C C . SER B 1 188 ? 19.984 -18.344 -17.297 1 87.88 188 SER B C 1
ATOM 3765 O O . SER B 1 188 ? 19.125 -19.016 -16.719 1 87.88 188 SER B O 1
ATOM 3767 N N . GLU B 1 189 ? 21.188 -18.531 -17.062 1 90.25 189 GLU B N 1
ATOM 3768 C CA . GLU B 1 189 ? 21.656 -19.516 -16.094 1 90.25 189 GLU B CA 1
ATOM 3769 C C . GLU B 1 189 ? 21.531 -19 -14.672 1 90.25 189 GLU B C 1
ATOM 3771 O O . GLU B 1 189 ? 21.469 -19.797 -13.727 1 90.25 189 GLU B O 1
ATOM 3776 N N . ASP B 1 190 ? 21.469 -17.688 -14.609 1 91.56 190 ASP B N 1
ATOM 3777 C CA . ASP B 1 190 ? 21.516 -17.094 -13.281 1 91.56 190 ASP B CA 1
ATOM 3778 C C . ASP B 1 190 ? 20.156 -16.547 -12.875 1 91.56 190 ASP B C 1
ATOM 3780 O O . ASP B 1 190 ? 19.859 -16.438 -11.68 1 91.56 190 ASP B O 1
ATOM 3784 N N . ILE B 1 191 ? 19.328 -16.203 -13.875 1 95.56 191 ILE B N 1
ATOM 3785 C CA . ILE B 1 191 ? 18.078 -15.492 -13.594 1 95.56 191 ILE B CA 1
ATOM 3786 C C . ILE B 1 191 ? 16.906 -16.25 -14.234 1 95.56 191 ILE B C 1
ATOM 3788 O O . ILE B 1 191 ? 16.906 -16.484 -15.445 1 95.56 191 ILE B O 1
ATOM 3792 N N . ALA B 1 192 ? 15.969 -16.609 -13.438 1 97.94 192 ALA B N 1
ATOM 3793 C CA . ALA B 1 192 ? 14.742 -17.203 -13.961 1 97.94 192 ALA B CA 1
ATOM 3794 C C . ALA B 1 192 ? 13.734 -16.141 -14.359 1 97.94 192 ALA B C 1
ATOM 3796 O O . ALA B 1 192 ? 13.375 -15.273 -13.555 1 97.94 192 ALA B O 1
ATOM 3797 N N . LEU B 1 193 ? 13.336 -16.156 -15.602 1 98.06 193 LEU B N 1
ATOM 3798 C CA . LEU B 1 193 ? 12.258 -15.305 -16.078 1 98.06 193 LEU B CA 1
ATOM 3799 C C . LEU B 1 193 ? 10.922 -16.047 -16.047 1 98.06 193 LEU B C 1
ATOM 3801 O O . LEU B 1 193 ? 10.781 -17.094 -16.703 1 98.06 193 LEU B O 1
ATOM 3805 N N . LEU B 1 194 ? 10.008 -15.508 -15.305 1 98.62 194 LEU B N 1
ATOM 3806 C CA . LEU B 1 194 ? 8.742 -16.188 -15.055 1 98.62 194 LEU B CA 1
ATOM 3807 C C . LEU B 1 194 ? 7.566 -15.375 -15.586 1 98.62 194 LEU B C 1
ATOM 3809 O O . LEU B 1 194 ? 7.422 -14.195 -15.242 1 98.62 194 LEU B O 1
ATOM 3813 N N . ALA B 1 195 ? 6.715 -16.047 -16.406 1 98.56 195 ALA B N 1
ATOM 3814 C CA . ALA B 1 195 ? 5.477 -15.422 -16.859 1 98.56 195 ALA B CA 1
ATOM 3815 C C . ALA B 1 195 ? 4.477 -15.305 -15.711 1 98.56 195 ALA B C 1
ATOM 3817 O O . ALA B 1 195 ? 4.359 -16.219 -14.883 1 98.56 195 ALA B O 1
ATOM 3818 N N . GLY B 1 196 ? 3.717 -14.219 -15.734 1 98.19 196 GLY B N 1
ATOM 3819 C CA . GLY B 1 196 ? 2.857 -13.945 -14.594 1 98.19 196 GLY B CA 1
ATOM 3820 C C . GLY B 1 196 ? 1.431 -14.422 -14.797 1 98.19 196 GLY B C 1
ATOM 3821 O O . GLY B 1 196 ? 0.625 -14.391 -13.867 1 98.19 196 GLY B O 1
ATOM 3822 N N . SER B 1 197 ? 1.116 -14.883 -16.047 1 98 197 SER B N 1
ATOM 3823 C CA . SER B 1 197 ? -0.253 -15.305 -16.312 1 98 197 SER B CA 1
ATOM 3824 C C . SER B 1 197 ? -0.295 -16.375 -17.406 1 98 197 SER B C 1
ATOM 3826 O O . SER B 1 197 ? 0.599 -16.438 -18.25 1 98 197 SER B O 1
ATOM 3828 N N . ALA B 1 198 ? -1.34 -17.109 -17.328 1 98.19 198 ALA B N 1
ATOM 3829 C CA . ALA B 1 198 ? -1.45 -18.25 -18.25 1 98.19 198 ALA B CA 1
ATOM 3830 C C . ALA B 1 198 ? -1.85 -17.797 -19.641 1 98.19 198 ALA B C 1
ATOM 3832 O O . ALA B 1 198 ? -1.507 -18.453 -20.641 1 98.19 198 ALA B O 1
ATOM 3833 N N . ASP B 1 199 ? -2.467 -16.656 -19.75 1 97.44 199 ASP B N 1
ATOM 3834 C CA . ASP B 1 199 ? -3.066 -16.234 -21 1 97.44 199 ASP B CA 1
ATOM 3835 C C . ASP B 1 199 ? -1.993 -15.836 -22.016 1 97.44 199 ASP B C 1
ATOM 3837 O O . ASP B 1 199 ? -2.252 -15.805 -23.219 1 97.44 199 ASP B O 1
ATOM 3841 N N . PHE B 1 200 ? -0.726 -15.625 -21.547 1 98 200 PHE B N 1
ATOM 3842 C CA . PHE B 1 200 ? 0.33 -15.266 -22.5 1 98 200 PHE B CA 1
ATOM 3843 C C . PHE B 1 200 ? 1.568 -16.125 -22.266 1 98 200 PHE B C 1
ATOM 3845 O O . PHE B 1 200 ? 2.676 -15.734 -22.641 1 98 200 PHE B O 1
ATOM 3852 N N . PHE B 1 201 ? 1.378 -17.266 -21.719 1 98.69 201 PHE B N 1
ATOM 3853 C CA . PHE B 1 201 ? 2.482 -18.094 -21.25 1 98.69 201 PHE B CA 1
ATOM 3854 C C . PHE B 1 201 ? 3.314 -18.609 -22.406 1 98.69 201 PHE B C 1
ATOM 3856 O O . PHE B 1 201 ? 4.543 -18.5 -22.406 1 98.69 201 PHE B O 1
ATOM 3863 N N . LEU B 1 202 ? 2.676 -19.156 -23.422 1 98.75 202 LEU B N 1
ATOM 3864 C CA . LEU B 1 202 ? 3.418 -19.719 -24.547 1 98.75 202 LEU B CA 1
ATOM 3865 C C . LEU B 1 202 ? 4.297 -18.656 -25.188 1 98.75 202 LEU B C 1
ATOM 3867 O O . LEU B 1 202 ? 5.449 -18.922 -25.531 1 98.75 202 LEU B O 1
ATOM 3871 N N . ALA B 1 203 ? 3.77 -17.469 -25.391 1 98.5 203 ALA B N 1
ATOM 3872 C CA . ALA B 1 203 ? 4.527 -16.375 -25.984 1 98.5 203 ALA B CA 1
ATOM 3873 C C . ALA B 1 203 ? 5.766 -16.047 -25.156 1 98.5 203 ALA B C 1
ATOM 3875 O O . ALA B 1 203 ? 6.832 -15.75 -25.703 1 98.5 203 ALA B O 1
ATOM 3876 N N . GLU B 1 204 ? 5.629 -16.125 -23.844 1 98.44 204 GLU B N 1
ATOM 3877 C CA . GLU B 1 204 ? 6.75 -15.844 -22.953 1 98.44 204 GLU B CA 1
ATOM 3878 C C . GLU B 1 204 ? 7.797 -16.953 -23.016 1 98.44 204 GLU B C 1
ATOM 3880 O O . GLU B 1 204 ? 9 -16.688 -22.953 1 98.44 204 GLU B O 1
ATOM 3885 N N . LEU B 1 205 ? 7.332 -18.172 -23.062 1 98.19 205 LEU B N 1
ATOM 3886 C CA . LEU B 1 205 ? 8.258 -19.297 -23.219 1 98.19 205 LEU B CA 1
ATOM 3887 C C . LEU B 1 205 ? 9.102 -19.141 -24.469 1 98.19 205 LEU B C 1
ATOM 3889 O O . LEU B 1 205 ? 10.312 -19.359 -24.438 1 98.19 205 LEU B O 1
ATOM 3893 N N . LEU B 1 206 ? 8.523 -18.688 -25.5 1 97.88 206 LEU B N 1
ATOM 3894 C CA . LEU B 1 206 ? 9.172 -18.578 -26.797 1 97.88 206 LEU B CA 1
ATOM 3895 C C . LEU B 1 206 ? 10.289 -17.547 -26.75 1 97.88 206 LEU B C 1
ATOM 3897 O O . LEU B 1 206 ? 11.211 -17.578 -27.578 1 97.88 206 LEU B O 1
ATOM 3901 N N . VAL B 1 207 ? 10.219 -16.625 -25.734 1 97.25 207 VAL B N 1
ATOM 3902 C CA . VAL B 1 207 ? 11.188 -15.531 -25.781 1 97.25 207 VAL B CA 1
ATOM 3903 C C . VAL B 1 207 ? 12.164 -15.656 -24.625 1 97.25 207 VAL B C 1
ATOM 3905 O O . VAL B 1 207 ? 13.047 -14.812 -24.453 1 97.25 207 VAL B O 1
ATOM 3908 N N . GLY B 1 208 ? 11.93 -16.641 -23.781 1 96.31 208 GLY B N 1
ATOM 3909 C CA . GLY B 1 208 ? 13.023 -16.844 -22.844 1 96.31 208 GLY B CA 1
ATOM 3910 C C . GLY B 1 208 ? 12.539 -17.141 -21.422 1 96.31 208 GLY B C 1
ATOM 3911 O O . GLY B 1 208 ? 13.336 -17.484 -20.547 1 96.31 208 GLY B O 1
ATOM 3912 N N . ALA B 1 209 ? 11.258 -17.078 -21.172 1 97.56 209 ALA B N 1
ATOM 3913 C CA . ALA B 1 209 ? 10.75 -17.469 -19.859 1 97.56 209 ALA B CA 1
ATOM 3914 C C . ALA B 1 209 ? 10.945 -18.969 -19.625 1 97.56 209 ALA B C 1
ATOM 3916 O O . ALA B 1 209 ? 10.938 -19.75 -20.578 1 97.56 209 ALA B O 1
ATOM 3917 N N . VAL B 1 210 ? 11.102 -19.328 -18.328 1 97.62 210 VAL B N 1
ATOM 3918 C CA . VAL B 1 210 ? 11.383 -20.734 -18.031 1 97.62 210 VAL B CA 1
ATOM 3919 C C . VAL B 1 210 ? 10.297 -21.297 -17.109 1 97.62 210 VAL B C 1
ATOM 3921 O O . VAL B 1 210 ? 10.352 -22.469 -16.719 1 97.62 210 VAL B O 1
ATOM 3924 N N . GLY B 1 211 ? 9.312 -20.453 -16.75 1 97.94 211 GLY B N 1
ATOM 3925 C CA . GLY B 1 211 ? 8.25 -20.875 -15.859 1 97.94 211 GLY B CA 1
ATOM 3926 C C . GLY B 1 211 ? 7.094 -19.891 -15.789 1 97.94 211 GLY B C 1
ATOM 3927 O O . GLY B 1 211 ? 7.039 -18.938 -16.562 1 97.94 211 GLY B O 1
ATOM 3928 N N . LEU B 1 212 ? 6.156 -20.25 -14.891 1 98.56 212 LEU B N 1
ATOM 3929 C CA . LEU B 1 212 ? 4.875 -19.547 -14.82 1 98.56 212 LEU B CA 1
ATOM 3930 C C . LEU B 1 212 ? 4.398 -19.422 -13.383 1 98.56 212 LEU B C 1
ATOM 3932 O O . LEU B 1 212 ? 4.543 -20.359 -12.594 1 98.56 212 LEU B O 1
ATOM 3936 N N . ILE B 1 213 ? 3.908 -18.266 -13.039 1 98.62 213 ILE B N 1
ATOM 3937 C CA . ILE B 1 213 ? 3.203 -18.062 -11.781 1 98.62 213 ILE B CA 1
ATOM 3938 C C . ILE B 1 213 ? 1.776 -17.594 -12.062 1 98.62 213 ILE B C 1
ATOM 3940 O O . ILE B 1 213 ? 1.479 -16.406 -11.969 1 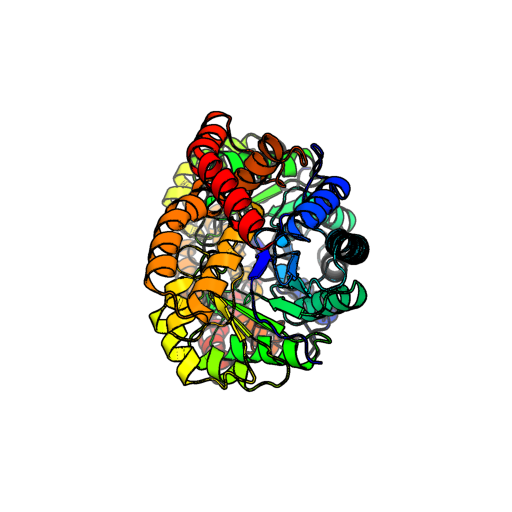98.62 213 ILE B O 1
ATOM 3944 N N . PRO B 1 214 ? 0.863 -18.5 -12.359 1 98.25 214 PRO B N 1
ATOM 3945 C CA . PRO B 1 214 ? -0.469 -18.156 -12.867 1 98.25 214 PRO B CA 1
ATOM 3946 C C . PRO B 1 214 ? -1.545 -18.219 -11.789 1 98.25 214 PRO B C 1
ATOM 3948 O O . PRO B 1 214 ? -1.717 -19.25 -11.133 1 98.25 214 PRO B O 1
ATOM 3951 N N . GLY B 1 215 ? -2.34 -17.141 -11.641 1 97.81 215 GLY B N 1
ATOM 3952 C CA . GLY B 1 215 ? -3.52 -17.219 -10.789 1 97.81 215 GLY B CA 1
ATOM 3953 C C . GLY B 1 215 ? -4.461 -18.344 -11.18 1 97.81 215 GLY B C 1
ATOM 3954 O O . GLY B 1 215 ? -5.031 -19.016 -10.32 1 97.81 215 GLY B O 1
ATOM 3955 N N . GLY B 1 216 ? -4.609 -18.609 -12.516 1 98.12 216 GLY B N 1
ATOM 3956 C CA . GLY B 1 216 ? -5.488 -19.641 -13.031 1 98.12 216 GLY B CA 1
ATOM 3957 C C . GLY B 1 216 ? -5.078 -21.047 -12.602 1 98.12 216 GLY B C 1
ATOM 3958 O O . GLY B 1 216 ? -5.891 -21.969 -12.625 1 98.12 216 GLY B O 1
ATOM 3959 N N . GLY B 1 217 ? -3.844 -21.156 -12.18 1 98.62 217 GLY B N 1
ATOM 3960 C CA . GLY B 1 217 ? -3.35 -22.438 -11.703 1 98.62 217 GLY B CA 1
ATOM 3961 C C . GLY B 1 217 ? -4.07 -22.938 -10.469 1 98.62 217 GLY B C 1
ATOM 3962 O O . GLY B 1 217 ? -3.959 -24.109 -10.109 1 98.62 217 GLY B O 1
ATOM 3963 N N . ASN B 1 218 ? -4.82 -22.125 -9.789 1 98.69 218 ASN B N 1
ATOM 3964 C CA . ASN B 1 218 ? -5.594 -22.531 -8.625 1 98.69 218 ASN B CA 1
ATOM 3965 C C . ASN B 1 218 ? -6.797 -23.375 -9.016 1 98.69 218 ASN B C 1
ATOM 3967 O O . ASN B 1 218 ? -7.398 -24.047 -8.172 1 98.69 218 ASN B O 1
ATOM 3971 N N . VAL B 1 219 ? -7.102 -23.359 -10.32 1 98.56 219 VAL B N 1
ATOM 3972 C CA . VAL B 1 219 ? -8.297 -24.047 -10.797 1 98.56 219 VAL B CA 1
ATOM 3973 C C . VAL B 1 219 ? -7.898 -25.109 -11.828 1 98.56 219 VAL B C 1
ATOM 3975 O O . VAL B 1 219 ? -8.453 -26.203 -11.836 1 98.56 219 VAL B O 1
ATOM 3978 N N . PHE B 1 220 ? -6.941 -24.766 -12.711 1 98.69 220 PHE B N 1
ATOM 3979 C CA . PHE B 1 220 ? -6.531 -25.703 -13.75 1 98.69 220 PHE B CA 1
ATOM 3980 C C . PHE B 1 220 ? -5.012 -25.797 -13.812 1 98.69 220 PHE B C 1
ATOM 3982 O O . PHE B 1 220 ? -4.406 -25.516 -14.852 1 98.69 220 PHE B O 1
ATOM 3989 N N . PRO B 1 221 ? -4.43 -26.328 -12.695 1 98.75 221 PRO B N 1
ATOM 3990 C CA . PRO B 1 221 ? -2.967 -26.406 -12.602 1 98.75 221 PRO B CA 1
ATOM 3991 C C . PRO B 1 221 ? -2.355 -27.328 -13.648 1 98.75 221 PRO B C 1
ATOM 3993 O O . PRO B 1 221 ? -1.297 -27.031 -14.203 1 98.75 221 PRO B O 1
ATOM 3996 N N . SER B 1 222 ? -2.961 -28.406 -13.977 1 98.75 222 SER B N 1
ATOM 3997 C CA . SER B 1 222 ? -2.383 -29.391 -14.883 1 98.75 222 SER B CA 1
ATOM 3998 C C . SER B 1 222 ? -2.332 -28.875 -16.312 1 98.75 222 SER B C 1
ATOM 4000 O O . SER B 1 222 ? -1.423 -29.219 -17.078 1 98.75 222 SER B O 1
ATOM 4002 N N . LEU B 1 223 ? -3.295 -28.047 -16.672 1 98.88 223 LEU B N 1
ATOM 4003 C CA . LEU B 1 223 ? -3.262 -27.453 -18 1 98.88 223 LEU B CA 1
ATOM 4004 C C . LEU B 1 223 ? -2.09 -26.484 -18.141 1 98.88 223 LEU B C 1
ATOM 4006 O O . LEU B 1 223 ? -1.472 -26.391 -19.203 1 98.88 223 LEU B O 1
ATOM 4010 N N . CYS B 1 224 ? -1.8 -25.766 -17.078 1 98.81 224 CYS B N 1
ATOM 4011 C CA . CYS B 1 224 ? -0.627 -24.891 -17.078 1 98.81 224 CYS B CA 1
ATOM 4012 C C . CYS B 1 224 ? 0.651 -25.703 -17.266 1 98.81 224 CYS B C 1
ATOM 4014 O O . CYS B 1 224 ? 1.505 -25.344 -18.078 1 98.81 224 CYS B O 1
ATOM 4016 N N . VAL B 1 225 ? 0.75 -26.781 -16.562 1 98.81 225 VAL B N 1
ATOM 4017 C CA . VAL B 1 225 ? 1.911 -27.672 -16.641 1 98.81 225 VAL B CA 1
ATOM 4018 C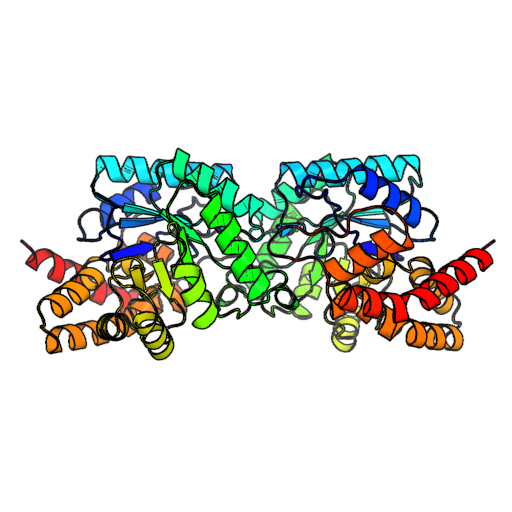 C . VAL B 1 225 ? 2.004 -28.281 -18.031 1 98.81 225 VAL B C 1
ATOM 4020 O O . VAL B 1 225 ? 3.088 -28.344 -18.609 1 98.81 225 VAL B O 1
ATOM 4023 N N . GLU B 1 226 ? 0.88 -28.672 -18.562 1 98.81 226 GLU B N 1
ATOM 4024 C CA . GLU B 1 226 ? 0.846 -29.328 -19.875 1 98.81 226 GLU B CA 1
ATOM 4025 C C . GLU B 1 226 ? 1.338 -28.391 -20.969 1 98.81 226 GLU B C 1
ATOM 4027 O O . GLU B 1 226 ? 2.025 -28.812 -21.906 1 98.81 226 GLU B O 1
ATOM 4032 N N . LEU B 1 227 ? 0.958 -27.156 -20.875 1 98.81 227 LEU B N 1
ATOM 4033 C CA . LEU B 1 227 ? 1.4 -26.203 -21.875 1 98.81 227 LEU B CA 1
ATOM 4034 C C . LEU B 1 227 ? 2.924 -26.125 -21.922 1 98.81 227 LEU B C 1
ATOM 4036 O O . LEU B 1 227 ? 3.514 -26.109 -23.016 1 98.81 227 LEU B O 1
ATOM 4040 N N . GLN B 1 228 ? 3.52 -26.094 -20.781 1 98.38 228 GLN B N 1
ATOM 4041 C CA . GLN B 1 228 ? 4.977 -26.062 -20.734 1 98.38 228 GLN B CA 1
ATOM 4042 C C . GLN B 1 228 ? 5.574 -27.375 -21.266 1 98.38 228 GLN B C 1
ATOM 4044 O O . GLN B 1 228 ? 6.574 -27.359 -21.984 1 98.38 228 GLN B O 1
ATOM 4049 N N . ARG B 1 229 ? 4.996 -28.453 -20.906 1 98.25 229 ARG B N 1
ATOM 4050 C CA . ARG B 1 229 ? 5.461 -29.766 -21.375 1 98.25 229 ARG B CA 1
ATOM 4051 C C . ARG B 1 229 ? 5.434 -29.844 -22.891 1 98.25 229 ARG B C 1
ATOM 4053 O O . ARG B 1 229 ? 6.398 -30.297 -23.516 1 98.25 229 ARG B O 1
ATOM 4060 N N . LEU B 1 230 ? 4.32 -29.422 -23.453 1 98.56 230 LEU B N 1
ATOM 4061 C CA . LEU B 1 230 ? 4.172 -29.438 -24.891 1 98.56 230 LEU B CA 1
ATOM 4062 C C . LEU B 1 230 ? 5.234 -28.578 -25.562 1 98.56 230 LEU B C 1
ATOM 4064 O O . LEU B 1 230 ? 5.82 -28.969 -26.578 1 98.56 230 LEU B O 1
ATOM 4068 N N . TYR B 1 231 ? 5.492 -27.406 -25.047 1 98.5 231 TYR B N 1
ATOM 4069 C CA . TYR B 1 231 ? 6.539 -26.531 -25.562 1 98.5 231 TYR B CA 1
ATOM 4070 C C . TYR B 1 231 ? 7.898 -27.219 -25.516 1 98.5 231 TYR B C 1
ATOM 4072 O O . TYR B 1 231 ? 8.648 -27.203 -26.484 1 98.5 231 TYR B O 1
ATOM 4080 N N . GLU B 1 232 ? 8.195 -27.828 -24.359 1 97.88 232 GLU B N 1
ATOM 4081 C CA . GLU B 1 232 ? 9.5 -28.453 -24.156 1 97.88 232 GLU B CA 1
ATOM 4082 C C . GLU B 1 232 ? 9.672 -29.672 -25.062 1 97.88 232 GLU B C 1
ATOM 4084 O O . GLU B 1 232 ? 10.797 -30 -25.469 1 97.88 232 GLU B O 1
ATOM 4089 N N . LYS B 1 233 ? 8.617 -30.25 -25.422 1 97.88 233 LYS B N 1
ATOM 4090 C CA . LYS B 1 233 ? 8.633 -31.375 -26.359 1 97.88 233 LYS B CA 1
ATOM 4091 C C . LYS B 1 233 ? 8.578 -30.891 -27.797 1 97.88 233 LYS B C 1
ATOM 4093 O O . LYS B 1 233 ? 8.516 -31.703 -28.719 1 97.88 233 LYS B O 1
ATOM 4098 N N . LYS B 1 234 ? 8.461 -29.609 -28 1 98.38 234 LYS B N 1
ATOM 4099 C CA . LYS B 1 234 ? 8.438 -28.969 -29.312 1 98.38 234 LYS B CA 1
ATOM 4100 C C . LYS B 1 234 ? 7.145 -29.281 -30.062 1 98.38 234 LYS B C 1
ATOM 4102 O O . LYS B 1 234 ? 7.141 -29.375 -31.281 1 98.38 234 LYS B O 1
ATOM 4107 N N . GLU B 1 235 ? 6.152 -29.562 -29.312 1 98.12 235 GLU B N 1
ATOM 4108 C CA . GLU B 1 235 ? 4.82 -29.734 -29.891 1 98.12 235 GLU B CA 1
ATOM 4109 C C . GLU B 1 235 ? 4.082 -28.406 -29.953 1 98.12 235 GLU B C 1
ATOM 4111 O O . GLU B 1 235 ? 3.021 -28.234 -29.359 1 98.12 235 GLU B O 1
ATOM 4116 N N . PHE B 1 236 ? 4.465 -27.562 -30.812 1 98.06 236 PHE B N 1
ATOM 4117 C CA . PHE B 1 236 ? 4.078 -26.156 -30.828 1 98.06 236 PHE B CA 1
ATOM 4118 C C . PHE B 1 236 ? 2.621 -26 -31.25 1 98.06 236 PHE B C 1
ATOM 4120 O O . PHE B 1 236 ? 1.902 -25.156 -30.703 1 98.06 236 PHE B O 1
ATOM 4127 N N . SER B 1 237 ? 2.162 -26.812 -32.156 1 98.38 237 SER B N 1
ATOM 4128 C CA . SER B 1 237 ? 0.778 -26.703 -32.625 1 98.38 237 SER B CA 1
ATOM 4129 C C . SER B 1 237 ? -0.196 -27.062 -31.5 1 98.38 237 SER B C 1
ATOM 4131 O O . SER B 1 237 ? -1.201 -26.375 -31.297 1 98.38 237 SER B O 1
ATOM 4133 N N . LYS B 1 238 ? 0.133 -28.141 -30.781 1 98.25 238 LYS B N 1
ATOM 4134 C CA . LYS B 1 238 ? -0.691 -28.547 -29.641 1 98.25 238 LYS B CA 1
ATOM 4135 C C . LYS B 1 238 ? -0.634 -27.5 -28.531 1 98.25 238 LYS B C 1
ATOM 4137 O O . LYS B 1 238 ? -1.653 -27.188 -27.906 1 98.25 238 LYS B O 1
ATOM 4142 N N . ALA B 1 239 ? 0.57 -27 -28.344 1 98.62 239 ALA B N 1
ATOM 4143 C CA . ALA B 1 239 ? 0.749 -25.969 -27.328 1 98.62 239 ALA B CA 1
ATOM 4144 C C . ALA B 1 239 ? -0.073 -24.734 -27.672 1 98.62 239 ALA B C 1
ATOM 4146 O O . ALA B 1 239 ? -0.726 -24.156 -26.781 1 98.62 239 ALA B O 1
ATOM 4147 N N . ALA B 1 240 ? -0.06 -24.328 -28.906 1 98.56 240 ALA B N 1
ATOM 4148 C CA . ALA B 1 240 ? -0.805 -23.156 -29.344 1 98.56 240 ALA B CA 1
ATOM 4149 C C . ALA B 1 240 ? -2.309 -23.375 -29.188 1 98.56 240 ALA B C 1
ATOM 4151 O O . ALA B 1 240 ? -3.027 -22.453 -28.781 1 98.56 240 ALA B O 1
ATOM 4152 N N . SER B 1 241 ? -2.75 -24.531 -29.531 1 98.44 241 SER B N 1
ATOM 4153 C CA . SER B 1 241 ? -4.164 -24.859 -29.375 1 98.44 241 SER B CA 1
ATOM 4154 C C . SER B 1 241 ? -4.582 -24.797 -27.906 1 98.44 241 SER B C 1
ATOM 4156 O O . SER B 1 241 ? -5.621 -24.219 -27.578 1 98.44 241 SER B O 1
ATOM 4158 N N . LEU B 1 242 ? -3.789 -25.344 -27.047 1 98.38 242 LEU B N 1
ATOM 4159 C CA . LEU B 1 242 ? -4.074 -25.328 -25.625 1 98.38 242 LEU B CA 1
ATOM 4160 C C . LEU B 1 242 ? -4.051 -23.906 -25.078 1 98.38 242 LEU B C 1
ATOM 4162 O O . LEU B 1 242 ? -4.918 -23.516 -24.297 1 98.38 242 LEU B O 1
ATOM 4166 N N . GLN B 1 243 ? -3.051 -23.109 -25.531 1 98.56 243 GLN B N 1
ATOM 4167 C CA . GLN B 1 243 ? -2.957 -21.703 -25.125 1 98.56 243 GLN B CA 1
ATOM 4168 C C . GLN B 1 243 ? -4.262 -20.969 -25.406 1 98.56 243 GLN B C 1
ATOM 4170 O O . GLN B 1 243 ? -4.773 -20.25 -24.547 1 98.56 243 GLN B O 1
ATOM 4175 N N . ARG B 1 244 ? -4.812 -21.172 -26.547 1 98.12 244 ARG B N 1
ATOM 4176 C CA . ARG B 1 244 ? -6.043 -20.484 -26.938 1 98.12 244 ARG B CA 1
ATOM 4177 C C . ARG B 1 244 ? -7.207 -20.922 -26.047 1 98.12 244 ARG B C 1
ATOM 4179 O O . ARG B 1 244 ? -8.07 -20.109 -25.703 1 98.12 244 ARG B O 1
ATOM 4186 N N . GLN B 1 245 ? -7.207 -22.125 -25.609 1 96.75 245 GLN B N 1
ATOM 4187 C CA . GLN B 1 245 ? -8.297 -22.688 -24.812 1 96.75 245 GLN B CA 1
ATOM 4188 C C . GLN B 1 245 ? -8.305 -22.125 -23.406 1 96.75 245 GLN B C 1
ATOM 4190 O O . GLN B 1 245 ? -9.359 -22 -22.781 1 96.75 245 GLN B O 1
ATOM 4195 N N . ILE B 1 246 ? -7.156 -21.688 -22.938 1 97.81 246 ILE B N 1
ATOM 4196 C CA . ILE B 1 246 ? -7.113 -21.359 -21.516 1 97.81 246 ILE B CA 1
ATOM 4197 C C . ILE B 1 246 ? -7.125 -19.844 -21.328 1 97.81 246 ILE B C 1
ATOM 4199 O O . ILE B 1 246 ? -7.137 -19.359 -20.188 1 97.81 246 ILE B O 1
ATOM 4203 N N . VAL B 1 247 ? -7.164 -19.047 -22.438 1 97.94 247 VAL B N 1
ATOM 4204 C CA . VAL B 1 247 ? -7.07 -17.594 -22.359 1 97.94 247 VAL B CA 1
ATOM 4205 C C . VAL B 1 247 ? -8.273 -17.031 -21.594 1 97.94 247 VAL B C 1
ATOM 4207 O O . VAL B 1 247 ? -8.109 -16.359 -20.578 1 97.94 247 VAL B O 1
ATOM 4210 N N . GLU B 1 248 ? -9.484 -17.375 -22.031 1 97.88 248 GLU B N 1
ATOM 4211 C CA . GLU B 1 248 ? -10.688 -16.859 -21.375 1 97.88 248 GLU B CA 1
ATOM 4212 C C . GLU B 1 248 ? -10.828 -17.438 -19.969 1 97.88 248 GLU B C 1
ATOM 4214 O O . GLU B 1 248 ? -11.305 -16.766 -19.062 1 97.88 248 GLU B O 1
ATOM 4219 N N . ALA B 1 249 ? -10.406 -18.656 -19.797 1 98.31 249 ALA B N 1
ATOM 4220 C CA . ALA B 1 249 ? -10.453 -19.297 -18.484 1 98.31 249 ALA B CA 1
ATOM 4221 C C . ALA B 1 249 ? -9.594 -18.547 -17.469 1 98.31 249 ALA B C 1
ATOM 4223 O O . ALA B 1 249 ? -9.984 -18.391 -16.312 1 98.31 249 ALA B O 1
ATOM 4224 N N . ASP B 1 250 ? -8.438 -18.125 -17.969 1 97.94 250 ASP B N 1
ATOM 4225 C CA . ASP B 1 250 ? -7.555 -17.359 -17.094 1 97.94 250 ASP B CA 1
ATOM 4226 C C . ASP B 1 250 ? -8.211 -16.047 -16.688 1 97.94 250 ASP B C 1
ATOM 4228 O O . ASP B 1 250 ? -8.109 -15.625 -15.531 1 97.94 250 ASP B O 1
ATOM 4232 N N . ASP B 1 251 ? -8.883 -15.367 -17.562 1 96.94 251 ASP B N 1
ATOM 4233 C CA . ASP B 1 251 ? -9.594 -14.133 -17.25 1 96.94 251 ASP B CA 1
ATOM 4234 C C . ASP B 1 251 ? -10.719 -14.375 -16.25 1 96.94 251 ASP B C 1
ATOM 4236 O O . ASP B 1 251 ? -10.875 -13.617 -15.289 1 96.94 251 ASP B O 1
ATOM 4240 N N . ALA B 1 252 ? -11.438 -15.438 -16.469 1 97.62 252 ALA B N 1
ATOM 4241 C CA . ALA B 1 252 ? -12.547 -15.781 -15.578 1 97.62 252 ALA B CA 1
ATOM 4242 C C . ALA B 1 252 ? -12.055 -16.047 -14.164 1 97.62 252 ALA B C 1
ATOM 4244 O O . ALA B 1 252 ? -12.695 -15.648 -13.188 1 97.62 252 ALA B O 1
ATOM 4245 N N . ALA B 1 253 ? -10.914 -16.641 -14.086 1 95.69 253 ALA B N 1
ATOM 4246 C CA . ALA B 1 253 ? -10.375 -17.047 -12.797 1 95.69 253 ALA B CA 1
ATOM 4247 C C . ALA B 1 253 ? -9.742 -15.875 -12.055 1 95.69 253 ALA B C 1
ATOM 4249 O O . ALA B 1 253 ? -9.805 -15.805 -10.828 1 95.69 253 ALA B O 1
ATOM 4250 N N . CYS B 1 254 ? -9.188 -14.914 -12.82 1 92.44 254 CYS B N 1
ATOM 4251 C CA . CYS B 1 254 ? -8.25 -14.008 -12.156 1 92.44 254 CYS B CA 1
ATOM 4252 C C . CYS B 1 254 ? -8.664 -12.555 -12.352 1 92.44 254 CYS B C 1
ATOM 4254 O O . CYS B 1 254 ? -8.18 -11.672 -11.641 1 92.44 254 CYS B O 1
ATOM 4256 N N . ARG B 1 255 ? -9.555 -12.188 -13.328 1 93.62 255 ARG B N 1
ATOM 4257 C CA . ARG B 1 255 ? -9.703 -10.781 -13.688 1 93.62 255 ARG B CA 1
ATOM 4258 C C . ARG B 1 255 ? -11.156 -10.336 -13.57 1 93.62 255 ARG B C 1
ATOM 4260 O O . ARG B 1 255 ? -11.438 -9.227 -13.117 1 93.62 255 ARG B O 1
ATOM 4267 N N . TRP B 1 256 ? -12.102 -11.227 -13.938 1 97.06 256 TRP B N 1
ATOM 4268 C CA . TRP B 1 256 ? -13.492 -10.797 -14.008 1 97.06 256 TRP B CA 1
ATOM 4269 C C . TRP B 1 256 ? -13.977 -10.289 -12.648 1 97.06 256 TRP B C 1
ATOM 4271 O O . TRP B 1 256 ? -14.547 -9.195 -12.555 1 97.06 256 TRP B O 1
ATOM 4281 N N . TYR B 1 257 ? -13.711 -11.047 -11.609 1 97.06 257 TYR B N 1
ATOM 4282 C CA . TYR B 1 257 ? -14.164 -10.688 -10.266 1 97.06 257 TYR B CA 1
ATOM 4283 C C . TYR B 1 257 ? -13.055 -10.914 -9.242 1 97.06 257 TYR B C 1
ATOM 4285 O O . TYR B 1 257 ? -13.336 -11.109 -8.055 1 97.06 257 TYR B O 1
ATOM 4293 N N . GLY B 1 258 ? -11.82 -10.945 -9.695 1 95.94 258 GLY B N 1
ATOM 4294 C CA . GLY B 1 258 ? -10.641 -10.984 -8.844 1 95.94 258 GLY B CA 1
ATOM 4295 C C . GLY B 1 258 ? -10.602 -12.203 -7.938 1 95.94 258 GLY B C 1
ATOM 4296 O O . GLY B 1 258 ? -11.047 -13.281 -8.32 1 95.94 258 GLY B O 1
ATOM 4297 N N . ILE B 1 259 ? -10.047 -12.047 -6.785 1 97.81 259 ILE B N 1
ATOM 4298 C CA . ILE B 1 259 ? -9.789 -13.117 -5.832 1 97.81 259 ILE B CA 1
ATOM 4299 C C . ILE B 1 259 ? -11.117 -13.703 -5.352 1 97.81 259 ILE B C 1
ATOM 4301 O O . ILE B 1 259 ? -11.227 -14.914 -5.145 1 97.81 259 ILE B O 1
ATOM 4305 N N . ALA B 1 260 ? -12.109 -12.828 -5.258 1 98.25 260 ALA B N 1
ATOM 4306 C CA . ALA B 1 260 ? -13.422 -13.289 -4.805 1 98.25 260 ALA B CA 1
ATOM 4307 C C . ALA B 1 260 ? -14.016 -14.305 -5.781 1 98.25 260 ALA B C 1
ATOM 4309 O O . ALA B 1 260 ? -14.656 -15.266 -5.363 1 98.25 260 ALA B O 1
ATOM 4310 N N . GLY B 1 261 ? -13.797 -14.094 -7.035 1 98.25 261 GLY B N 1
ATOM 4311 C CA . GLY B 1 261 ? -14.305 -15 -8.047 1 98.25 261 GLY B CA 1
ATOM 4312 C C . GLY B 1 261 ? -13.695 -16.391 -7.969 1 98.25 261 GLY B C 1
ATOM 4313 O O . GLY B 1 261 ? -14.406 -17.391 -7.996 1 98.25 261 GLY B O 1
ATOM 4314 N N . VAL B 1 262 ? -12.406 -16.453 -7.91 1 98.25 262 VAL B N 1
ATOM 4315 C CA . VAL B 1 262 ? -11.727 -17.75 -7.895 1 98.25 262 VAL B CA 1
ATOM 4316 C C . VAL B 1 262 ? -12.023 -18.469 -6.59 1 98.25 262 VAL B C 1
ATOM 4318 O O . VAL B 1 262 ? -12.219 -19.688 -6.578 1 98.25 262 VAL B O 1
ATOM 4321 N N . LYS B 1 263 ? -12.102 -17.734 -5.457 1 98.62 263 LYS B N 1
ATOM 4322 C CA . LYS B 1 263 ? -12.43 -18.359 -4.18 1 98.62 263 LYS B CA 1
ATOM 4323 C C . LYS B 1 263 ? -13.852 -18.906 -4.188 1 98.62 263 LYS B C 1
ATOM 4325 O O . LYS B 1 263 ? -14.109 -19.969 -3.617 1 98.62 263 LYS B O 1
ATOM 4330 N N . SER B 1 264 ? -14.734 -18.156 -4.816 1 98.56 264 SER B N 1
ATOM 4331 C CA . SER B 1 264 ? -16.094 -18.656 -4.957 1 98.56 264 SER B CA 1
ATOM 4332 C C . SER B 1 264 ? -16.141 -19.953 -5.742 1 98.56 264 SER B C 1
ATOM 4334 O O . SER B 1 264 ? -16.859 -20.891 -5.363 1 98.56 264 SER B O 1
ATOM 4336 N N . PHE B 1 265 ? -15.391 -20.016 -6.805 1 98.81 265 PHE B N 1
ATOM 4337 C CA . PHE B 1 265 ? -15.359 -21.219 -7.637 1 98.81 265 PHE B CA 1
ATOM 4338 C C . PHE B 1 265 ? -14.812 -22.406 -6.852 1 98.81 265 PHE B C 1
ATOM 4340 O O . PHE B 1 265 ? -15.383 -23.5 -6.887 1 98.81 265 PHE B O 1
ATOM 4347 N N . ILE B 1 266 ? -13.711 -22.219 -6.121 1 98.69 266 ILE B N 1
ATOM 4348 C CA . ILE B 1 266 ? -13.086 -23.266 -5.328 1 98.69 266 ILE B CA 1
ATOM 4349 C C . ILE B 1 266 ? -14.078 -23.797 -4.289 1 98.69 266 ILE B C 1
ATOM 4351 O O . ILE B 1 266 ? -14.234 -25 -4.117 1 98.69 266 ILE B O 1
ATOM 4355 N N . HIS B 1 267 ? -14.75 -22.859 -3.678 1 98.56 267 HIS B N 1
ATOM 4356 C CA . HIS B 1 267 ? -15.75 -23.234 -2.68 1 98.56 267 HIS B CA 1
ATOM 4357 C C . HIS B 1 267 ? -16.859 -24.078 -3.295 1 98.56 267 HIS B C 1
ATOM 4359 O O . HIS B 1 267 ? -17.172 -25.156 -2.787 1 98.56 267 HIS B O 1
ATOM 4365 N N . LYS B 1 268 ? -17.375 -23.703 -4.363 1 98.06 268 LYS B N 1
ATOM 4366 C CA . LYS B 1 268 ? -18.562 -24.312 -4.949 1 98.06 268 LYS B CA 1
ATOM 4367 C C . LYS B 1 268 ? -18.203 -25.625 -5.66 1 98.06 268 LYS B C 1
ATOM 4369 O O . LYS B 1 268 ? -18.984 -26.578 -5.625 1 98.06 268 LYS B O 1
ATOM 4374 N N . ARG B 1 269 ? -17.031 -25.672 -6.242 1 98.06 269 ARG B N 1
ATOM 4375 C CA . ARG B 1 269 ? -16.734 -26.797 -7.109 1 98.06 269 ARG B CA 1
ATOM 4376 C C . ARG B 1 269 ? -15.766 -27.766 -6.441 1 98.06 269 ARG B C 1
ATOM 4378 O O . ARG B 1 269 ? -15.844 -28.984 -6.652 1 98.06 269 ARG B O 1
ATOM 4385 N N . PHE B 1 270 ? -14.82 -27.219 -5.656 1 97.88 270 PHE B N 1
ATOM 4386 C CA . PHE B 1 270 ? -13.836 -28.094 -5.039 1 97.88 270 PHE B CA 1
ATOM 4387 C C . PHE B 1 270 ? -14.25 -28.469 -3.619 1 97.88 270 PHE B C 1
ATOM 4389 O O . PHE B 1 270 ? -13.719 -29.406 -3.037 1 97.88 270 PHE B O 1
ATOM 4396 N N . GLY B 1 271 ? -15.109 -27.703 -3.016 1 98.19 271 GLY B N 1
ATOM 4397 C CA . GLY B 1 271 ? -15.797 -28.156 -1.819 1 98.19 271 GLY B CA 1
ATOM 4398 C C . GLY B 1 271 ? -15.141 -27.672 -0.536 1 98.19 271 GLY B C 1
ATOM 4399 O O . GLY B 1 271 ? -15.461 -28.172 0.548 1 98.19 271 GLY B O 1
ATOM 4400 N N . TYR B 1 272 ? -14.195 -26.797 -0.636 1 98.19 272 TYR B N 1
ATOM 4401 C CA . TYR B 1 272 ? -13.602 -26.25 0.576 1 98.19 272 TYR B CA 1
ATOM 4402 C C . TYR B 1 272 ? -13.453 -24.734 0.476 1 98.19 272 TYR B C 1
ATOM 4404 O O . TYR B 1 272 ? -13.641 -24.156 -0.598 1 98.19 272 TYR B O 1
ATOM 4412 N N . GLY B 1 273 ? -13.219 -24.094 1.624 1 97.5 273 GLY B N 1
ATOM 4413 C CA . GLY B 1 273 ? -13.242 -22.656 1.705 1 97.5 273 GLY B CA 1
ATOM 4414 C C . GLY B 1 273 ? -14.641 -22.078 1.797 1 97.5 273 GLY B C 1
ATOM 4415 O O . GLY B 1 273 ? -15.625 -22.812 1.726 1 97.5 273 GLY B O 1
ATOM 4416 N N . ASN B 1 274 ? -14.789 -20.781 1.894 1 97.19 274 ASN B N 1
ATOM 4417 C CA . ASN B 1 274 ? -16.078 -20.125 2.09 1 97.19 274 ASN B CA 1
ATOM 4418 C C . ASN B 1 274 ? -16.297 -18.984 1.104 1 97.19 274 ASN B C 1
ATOM 4420 O O . ASN B 1 274 ? -17.25 -18.234 1.224 1 97.19 274 ASN B O 1
ATOM 4424 N N . GLY B 1 275 ? -15.359 -18.891 0.191 1 98 275 GLY B N 1
ATOM 4425 C CA . GLY B 1 275 ? -15.453 -17.797 -0.776 1 98 275 GLY B CA 1
ATOM 4426 C C . GLY B 1 275 ? -15.258 -16.438 -0.16 1 98 275 GLY B C 1
ATOM 4427 O O . GLY B 1 275 ? -15.656 -15.422 -0.745 1 98 275 GLY B O 1
ATOM 4428 N N . VAL B 1 276 ? -14.625 -16.375 1.023 1 98.25 276 VAL B N 1
ATOM 4429 C CA . VAL B 1 276 ? -14.523 -15.141 1.802 1 98.25 276 VAL B CA 1
ATOM 4430 C C . VAL B 1 276 ? -13.18 -14.461 1.53 1 98.25 276 VAL B C 1
ATOM 4432 O O . VAL B 1 276 ? -12.141 -15.125 1.505 1 98.25 276 VAL B O 1
ATOM 4435 N N . CYS B 1 277 ? -13.211 -13.188 1.183 1 98.38 277 CYS B N 1
ATOM 4436 C CA . CYS B 1 277 ? -12.047 -12.305 1.207 1 98.38 277 CYS B CA 1
ATOM 4437 C C . CYS B 1 277 ? -12.094 -11.375 2.414 1 98.38 277 CYS B C 1
ATOM 4439 O O . CYS B 1 277 ? -13.141 -11.227 3.049 1 98.38 277 CYS B O 1
ATOM 4441 N N . ARG B 1 278 ? -11.008 -10.82 2.713 1 98.31 278 ARG B N 1
ATOM 4442 C CA . ARG B 1 278 ? -11.047 -9.828 3.785 1 98.31 278 ARG B CA 1
ATOM 4443 C C . ARG B 1 278 ? -11.578 -8.492 3.277 1 98.31 278 ARG B C 1
ATOM 4445 O O . ARG B 1 278 ? -11.258 -8.07 2.164 1 98.31 278 ARG B O 1
ATOM 4452 N N . ASN B 1 279 ? -12.328 -7.891 4.164 1 98.44 279 ASN B N 1
ATOM 4453 C CA . ASN B 1 279 ? -12.805 -6.535 3.92 1 98.44 279 ASN B CA 1
ATOM 4454 C C . ASN B 1 279 ? -11.641 -5.566 3.703 1 98.44 279 ASN B C 1
ATOM 4456 O O . ASN B 1 279 ? -10.711 -5.523 4.504 1 98.44 279 ASN B O 1
ATOM 4460 N N . PRO B 1 280 ? -11.695 -4.883 2.436 1 98.38 280 PRO B N 1
ATOM 4461 C CA . PRO B 1 280 ? -12.844 -4.305 1.734 1 98.38 280 PRO B CA 1
ATOM 4462 C C . PRO B 1 280 ? -13.344 -5.188 0.595 1 98.38 280 PRO B C 1
ATOM 4464 O O . PRO B 1 280 ? -14.383 -4.891 -0.007 1 98.38 280 PRO B O 1
ATOM 4467 N N . LEU B 1 281 ? -12.68 -6.285 0.289 1 98.31 281 LEU B N 1
ATOM 4468 C CA . LEU B 1 281 ? -13.156 -7.129 -0.803 1 98.31 281 LEU B CA 1
ATOM 4469 C C . LEU B 1 281 ? -14.453 -7.828 -0.426 1 98.31 281 LEU B C 1
ATOM 4471 O O . LEU B 1 281 ? -14.602 -8.312 0.699 1 98.31 281 LEU B O 1
ATOM 4475 N N . LEU B 1 282 ? -15.398 -7.812 -1.319 1 98 282 LEU B N 1
ATOM 4476 C CA . LEU B 1 282 ? -16.703 -8.422 -1.072 1 98 282 LEU B CA 1
ATOM 4477 C C . LEU B 1 282 ? -16.812 -9.773 -1.761 1 98 282 LEU B C 1
ATOM 4479 O O . LEU B 1 282 ? -16.078 -10.055 -2.715 1 98 282 LEU B O 1
ATOM 4483 N N . LYS B 1 283 ? -17.719 -10.609 -1.28 1 97.69 283 LYS B N 1
ATOM 4484 C CA . LYS B 1 283 ? -18.047 -11.836 -1.991 1 97.69 283 LYS B CA 1
ATOM 4485 C C . LYS B 1 283 ? -18.703 -11.539 -3.336 1 97.69 283 LYS B C 1
ATOM 4487 O O . LYS B 1 283 ? -19.328 -10.492 -3.504 1 97.69 283 LYS B O 1
ATOM 4492 N N . VAL B 1 284 ? -18.516 -12.453 -4.234 1 98.06 284 VAL B N 1
ATOM 4493 C CA . VAL B 1 284 ? -19.219 -12.305 -5.508 1 98.06 284 VAL B CA 1
ATOM 4494 C C . VAL B 1 284 ? -20.703 -12.625 -5.332 1 98.06 284 VAL B C 1
ATOM 4496 O O . VAL B 1 284 ? -21.078 -13.398 -4.449 1 98.06 284 VAL B O 1
ATOM 4499 N N . SER B 1 285 ? -21.531 -12.016 -6.164 1 97.69 285 SER B N 1
ATOM 4500 C CA . SER B 1 285 ? -22.953 -12.391 -6.207 1 97.69 285 SER B CA 1
ATOM 4501 C C . SER B 1 285 ? -23.141 -13.758 -6.844 1 97.69 285 SER B C 1
ATOM 4503 O O . SER B 1 285 ? -22.219 -14.297 -7.469 1 97.69 285 SER B O 1
ATOM 4505 N N . ASP B 1 286 ? -24.312 -14.305 -6.691 1 97.94 286 ASP B N 1
ATOM 4506 C CA . ASP B 1 286 ? -24.641 -15.578 -7.324 1 97.94 286 ASP B CA 1
ATOM 4507 C C . ASP B 1 286 ? -24.516 -15.484 -8.844 1 97.94 286 ASP B C 1
ATOM 4509 O O . ASP B 1 286 ? -24.078 -16.438 -9.492 1 97.94 286 ASP B O 1
ATOM 4513 N N . GLN B 1 287 ? -24.906 -14.367 -9.32 1 98.38 287 GLN B N 1
ATOM 4514 C CA . GLN B 1 287 ? -24.828 -14.156 -10.766 1 98.38 287 GLN B CA 1
ATOM 4515 C C . GLN B 1 287 ? -23.375 -14.125 -11.234 1 98.38 287 GLN B C 1
ATOM 4517 O O . GLN B 1 287 ? -23.047 -14.719 -12.266 1 98.38 287 GLN B O 1
ATOM 4522 N N . GLN B 1 288 ? -22.547 -13.461 -10.508 1 98.12 288 GLN B N 1
ATOM 4523 C CA . GLN B 1 288 ? -21.125 -13.391 -10.828 1 98.12 288 GLN B CA 1
ATOM 4524 C C . GLN B 1 288 ? -20.469 -14.766 -10.719 1 98.12 288 GLN B C 1
ATOM 4526 O O . GLN B 1 288 ? -19.672 -15.148 -11.578 1 98.12 288 GLN B O 1
ATOM 4531 N N . ALA B 1 289 ? -20.844 -15.477 -9.703 1 98.38 289 ALA B N 1
ATOM 4532 C CA . ALA B 1 289 ? -20.312 -16.828 -9.516 1 98.38 289 ALA B CA 1
ATOM 4533 C C . ALA B 1 289 ? -20.703 -17.734 -10.68 1 98.38 289 ALA B C 1
ATOM 4535 O O . ALA B 1 289 ? -19.859 -18.484 -11.195 1 98.38 289 ALA B O 1
ATOM 4536 N N . ALA B 1 290 ? -21.906 -17.625 -11.109 1 98.5 290 ALA B N 1
ATOM 4537 C CA . ALA B 1 290 ? -22.391 -18.438 -12.211 1 98.5 290 ALA B CA 1
ATOM 4538 C C . ALA B 1 290 ? -21.656 -18.109 -13.508 1 98.5 290 ALA B C 1
ATOM 4540 O O . ALA B 1 290 ? -21.406 -19 -14.328 1 98.5 290 ALA B O 1
ATOM 4541 N N . HIS B 1 291 ? -21.406 -16.859 -13.641 1 98.5 291 HIS B N 1
ATOM 4542 C CA . HIS B 1 291 ? -20.641 -16.438 -14.812 1 98.5 291 HIS B CA 1
ATOM 4543 C C . HIS B 1 291 ? -19.266 -17.078 -14.844 1 98.5 291 HIS B C 1
ATOM 4545 O O . HIS B 1 291 ? -18.844 -17.594 -15.883 1 98.5 291 HIS B O 1
ATOM 4551 N N . VAL B 1 292 ? -18.609 -17.141 -13.742 1 98.56 292 VAL B N 1
ATOM 4552 C CA . VAL B 1 292 ? -17.281 -17.75 -13.625 1 98.56 292 VAL B CA 1
ATOM 4553 C C . VAL B 1 292 ? -17.375 -19.25 -13.875 1 98.56 292 VAL B C 1
ATOM 4555 O O . VAL B 1 292 ? -16.594 -19.812 -14.633 1 98.56 292 VAL B O 1
ATOM 4558 N N . GLU B 1 293 ? -18.359 -19.875 -13.32 1 98.62 293 GLU B N 1
ATOM 4559 C CA . GLU B 1 293 ? -18.547 -21.328 -13.422 1 98.62 293 GLU B CA 1
ATOM 4560 C C . GLU B 1 293 ? -18.797 -21.75 -14.867 1 98.62 293 GLU B C 1
ATOM 4562 O O . GLU B 1 293 ? -18.328 -22.797 -15.305 1 98.62 293 GLU B O 1
ATOM 4567 N N . SER B 1 294 ? -19.469 -20.938 -15.594 1 98.44 294 SER B N 1
ATOM 4568 C CA . SER B 1 294 ? -19.844 -21.281 -16.953 1 98.44 294 SER B CA 1
ATOM 4569 C C . SER B 1 294 ? -18.609 -21.469 -17.844 1 98.44 294 SER B C 1
ATOM 4571 O O . SER B 1 294 ? -18.625 -22.281 -18.766 1 98.44 294 SER B O 1
ATOM 4573 N N . VAL B 1 295 ? -17.562 -20.75 -17.5 1 98.44 295 VAL B N 1
ATOM 4574 C CA . VAL B 1 295 ? -16.344 -20.812 -18.297 1 98.44 295 VAL B CA 1
ATOM 4575 C C . VAL B 1 295 ? -15.375 -21.828 -17.703 1 98.44 295 VAL B C 1
ATOM 4577 O O . VAL B 1 295 ? -14.711 -22.578 -18.438 1 98.44 295 VAL B O 1
ATOM 4580 N N . LEU B 1 296 ? -15.344 -21.969 -16.391 1 98.69 296 LEU B N 1
ATOM 4581 C CA . LEU B 1 296 ? -14.297 -22.75 -15.742 1 98.69 296 LEU B CA 1
ATOM 4582 C C . LEU B 1 296 ? -14.695 -24.219 -15.641 1 98.69 296 LEU B C 1
ATOM 4584 O O . LEU B 1 296 ? -13.836 -25.109 -15.586 1 98.69 296 LEU B O 1
ATOM 4588 N N . ASP B 1 297 ? -15.961 -24.547 -15.68 1 98.69 297 ASP B N 1
ATOM 4589 C CA . ASP B 1 297 ? -16.406 -25.922 -15.531 1 98.69 297 ASP B CA 1
ATOM 4590 C C . ASP B 1 297 ? -15.82 -26.828 -16.625 1 98.69 297 ASP B C 1
ATOM 4592 O O . ASP B 1 297 ? -15.195 -27.844 -16.328 1 98.69 297 ASP B O 1
ATOM 4596 N N . PRO B 1 298 ? -16 -26.406 -17.906 1 98.38 298 PRO B N 1
ATOM 4597 C CA . PRO B 1 298 ? -15.422 -27.266 -18.938 1 98.38 298 PRO B CA 1
ATOM 4598 C C . PRO B 1 298 ? -13.898 -27.328 -18.859 1 98.38 298 PRO B C 1
ATOM 4600 O O . PRO B 1 298 ? -13.289 -28.328 -19.219 1 98.38 298 PRO B O 1
ATOM 4603 N N . ILE B 1 299 ? -13.266 -26.297 -18.406 1 98.44 299 ILE B N 1
ATOM 4604 C CA . ILE B 1 299 ? -11.812 -26.219 -18.328 1 98.44 299 ILE B CA 1
ATOM 4605 C C . ILE B 1 299 ? -11.312 -27.172 -17.234 1 98.44 299 ILE B C 1
ATOM 4607 O O . ILE B 1 299 ? -10.273 -27.812 -17.406 1 98.44 299 ILE B O 1
ATOM 4611 N N . VAL B 1 300 ? -12.016 -27.25 -16.109 1 98.38 300 VAL B N 1
ATOM 4612 C CA . VAL B 1 300 ? -11.641 -28.156 -15.023 1 98.38 300 VAL B CA 1
ATOM 4613 C C . VAL B 1 300 ? -11.734 -29.594 -15.484 1 98.38 300 VAL B C 1
ATOM 4615 O O . VAL B 1 300 ? -10.898 -30.438 -15.125 1 98.38 300 VAL B O 1
ATOM 4618 N N . ILE B 1 301 ? -12.719 -29.922 -16.312 1 98.19 301 ILE B N 1
ATOM 4619 C CA . ILE B 1 301 ? -12.844 -31.266 -16.875 1 98.19 301 ILE B CA 1
ATOM 4620 C C . ILE B 1 301 ? -11.641 -31.578 -17.766 1 98.19 301 ILE B C 1
ATOM 4622 O O . ILE B 1 301 ? -11.047 -32.656 -17.656 1 98.19 301 ILE B O 1
ATOM 4626 N N . LEU B 1 302 ? -11.32 -30.609 -18.578 1 98.19 302 LEU B N 1
ATOM 4627 C CA . LEU B 1 302 ? -10.164 -30.781 -19.438 1 98.19 302 LEU B CA 1
ATOM 4628 C C . LEU B 1 302 ? -8.891 -30.953 -18.609 1 98.19 302 LEU B C 1
ATOM 4630 O O . LEU B 1 302 ? -8.016 -31.75 -18.984 1 98.19 302 LEU B O 1
ATOM 4634 N N . ASP B 1 303 ? -8.758 -30.188 -17.578 1 98.44 303 ASP B N 1
ATOM 4635 C CA . ASP B 1 303 ? -7.609 -30.266 -16.672 1 98.44 303 ASP B CA 1
ATOM 4636 C C . ASP B 1 303 ? -7.457 -31.672 -16.109 1 98.44 303 ASP B C 1
ATOM 4638 O O . ASP B 1 303 ? -6.355 -32.219 -16.078 1 98.44 303 ASP B O 1
ATOM 4642 N N . GLN B 1 304 ? -8.562 -32.281 -15.703 1 97.12 304 GLN B N 1
ATOM 4643 C CA . GLN B 1 304 ? -8.57 -33.656 -15.156 1 97.12 304 GLN B CA 1
ATOM 4644 C C . GLN B 1 304 ? -8.211 -34.656 -16.234 1 97.12 304 GLN B C 1
ATOM 4646 O O . GLN B 1 304 ? -7.488 -35.625 -15.961 1 97.12 304 GLN B O 1
ATOM 4651 N N . GLN B 1 305 ? -8.656 -34.406 -17.422 1 97.31 305 GLN B N 1
ATOM 4652 C CA . GLN B 1 305 ? -8.383 -35.312 -18.531 1 97.31 305 GLN B CA 1
ATOM 4653 C C . GLN B 1 305 ? -6.902 -35.312 -18.891 1 97.31 305 GLN B C 1
ATOM 4655 O O . GLN B 1 305 ? -6.309 -36.375 -19.109 1 97.31 305 GLN B O 1
ATOM 4660 N N . VAL B 1 306 ? -6.355 -34.125 -18.953 1 97.06 306 VAL B N 1
ATOM 4661 C CA . VAL B 1 306 ? -4.945 -33.969 -19.312 1 97.06 306 VAL B CA 1
ATOM 4662 C C . VAL B 1 306 ? -4.07 -34.625 -18.25 1 97.06 306 VAL B C 1
ATOM 4664 O O . VAL B 1 306 ? -3.127 -35.344 -18.578 1 97.06 306 VAL B O 1
ATOM 4667 N N . LYS B 1 307 ? -4.375 -34.5 -17.031 1 95.69 307 LYS B N 1
ATOM 4668 C CA . LYS B 1 307 ? -3.619 -35.094 -15.938 1 95.69 307 LYS B CA 1
ATOM 4669 C C . LYS B 1 307 ? -3.646 -36.625 -16.031 1 95.69 307 LYS B C 1
ATOM 4671 O O . LYS B 1 307 ? -2.633 -37.281 -15.781 1 95.69 307 LYS B O 1
ATOM 4676 N N . ALA B 1 308 ? -4.73 -37.125 -16.406 1 94.88 308 ALA B N 1
ATOM 4677 C CA . ALA B 1 308 ? -4.914 -38.562 -16.469 1 94.88 308 ALA B CA 1
ATOM 4678 C C . ALA B 1 308 ? -4.031 -39.188 -17.562 1 94.88 308 ALA B C 1
ATOM 4680 O O . ALA B 1 308 ? -3.725 -40.375 -17.531 1 94.88 308 ALA B O 1
ATOM 4681 N N . THR B 1 309 ? -3.623 -38.344 -18.438 1 92.81 309 THR B N 1
ATOM 4682 C CA . THR B 1 309 ? -2.816 -38.844 -19.547 1 92.81 309 THR B CA 1
ATOM 4683 C C . THR B 1 309 ? -1.35 -38.938 -19.141 1 92.81 309 THR B C 1
ATOM 4685 O O . THR B 1 309 ? -0.549 -39.562 -19.844 1 92.81 309 THR B O 1
ATOM 4688 N N . TRP B 1 310 ? -0.976 -38.312 -18.094 1 89.06 310 TRP B N 1
ATOM 4689 C CA . TRP B 1 310 ? 0.415 -38.344 -17.641 1 89.06 310 TRP B CA 1
ATOM 4690 C C . TRP B 1 310 ? 0.784 -39.719 -17.109 1 89.06 310 TRP B C 1
ATOM 4692 O O . TRP B 1 310 ? 1.964 -40.094 -17.047 1 89.06 310 TRP B O 1
ATOM 4702 N N . LYS B 1 311 ? -0.118 -40.75 -16.719 1 69.38 311 LYS B N 1
ATOM 4703 C CA . LYS B 1 311 ? 0.115 -42.125 -16.234 1 69.38 311 LYS B CA 1
ATOM 4704 C C . LYS B 1 311 ? 0.523 -43.031 -17.375 1 69.38 311 LYS B C 1
ATOM 4706 O O . LYS B 1 311 ? 0.103 -42.844 -18.516 1 69.38 311 LYS B O 1
#

Foldseek 3Di:
DLLDPFAEAEAAAFFADPVRHGDLVLVLLLLLVLQQQQGQAYEALDVLHVVVVDDLVVLLVSLLSSCVSCVVRPVRHAYEYEQEDQALVSSQVSLVSSVVSPHAEYEYEYRAPVVVPCDLVNRLVSLVSNLVRGPHQYEYEADCVVRVNDGRALVSVLVSLPRQRHQEYEDAPLPLVRLLVNQVRHDLVRYAYEYEALLNRLSNVVRRHRYYHHNLCSQQVNLRRVLNVCVVVVVVVVSVVSSVLCNVLSCLQDPQQHSLQVQLQCCVPVPDGDSDDDPPRDHDDPVSNVVSCVSRVVSSVVSVVSSVVVD/DLQDPFAEAEAAAFFADPVRHGDLVLVLVLLLVLQQQQGQAYEALDVLHVVVVDDLVVLLVSLLSSCVSCVVRPVRHAYEYEQEDQALVSSQVSLVSSVVSPHAEYEYEYRAPVVVPCDLVNRLVSLVSNLVRGPHQYEYEADCVVRVNDGRALVSVLVSLPRQRHQEYEDAPLPLVRLLVNQVRHDLVRYAYEYEALLNRLSNVVRRHRYYHHNLCSQQVNLRRVLNVCVVVVVVVVSVVSSVLCNVLSCLQDPQQHSLQVQLQCCVPVPDGDSDDDPPRDHDDPVSNVVSCVSRVVSSVVSVVSSVVVD

Sequence (622 aa):
MTLSLHGVFVPIPTFFKENEDLDLEALDQHIQFLANSGVSGVVVLGSMGEAVSLSDEERSKVIERVVESKNKYNPNLVIIAGTSSQSARNAIAYTKQAAAAGAQYALILPPSFYRGSITDEALIAFYTTVADQSPLPVIIYNYPGVCQGLDISVKVLAQLSKHKNIAGVKGTEGNVGKMANLAEKVNSEDIALLAGSADFFLAELLVGAVGLIPGGGNVFPSLCVELQRLYEKKEFSKAASLQRQIVEADDAACRWYGIAGVKSFIHKRFGYGNGVCRNPLLKVSDQQAAHVESVLDPIVILDQQVKATWKMTLSLHGVFVPIPTFFKENEDLDLEALDQHIQFLANSGVSGVVVLGSMGEAVSLSDEERSKVIERVVESKNKYNPNLVIIAGTSSQSARNAIAYTKQAAAAGAQYALILPPSFYRGSITDEALIAFYTTVADQSPLPVIIYNYPGVCQGLDISVKVLAQLSKHKNIAGVKGTEGNVGKMANLAEKVNSEDIALLAGSADFFLAELLVGAVGLIPGGGNVFPSLCVELQRLYEKKEFSKAASLQRQIVEADDAACRWYGIAGVKSFIHKRFGYGNGVCRNPLLKVSDQQAAHVESVLDPIVILDQQVKATWK

InterPro domains:
  IPR002220 DapA-like [PF00701] (5-296)
  IPR002220 DapA-like [PIRSF001365] (5-297)
  IPR002220 DapA-like [PR00146] (38-59)
  IPR002220 DapA-like [PR00146] (77-95)
  IPR002220 DapA-like [PR00146] (136-153)
  IPR002220 DapA-like [PTHR12128] (3-295)
  IPR002220 DapA-like [SM01130] (4-300)
  IPR013785 Aldolase-type TIM barrel [G3DSA:3.20.20.70] (1-299)

pLDDT: mean 97.24, std 5.84, range [32.09, 98.94]

Radius of gyration: 25.73 Å; Cα contacts (8 Å, |Δi|>4): 1342; chains: 2; bounding box: 49×83×60 Å

Organism: Rhizopus delemar (strain RA 99-880 / ATCC MYA-4621 / FGSC 9543 / NRRL 43880) (NCBI:txid246409)

Nearest PDB structures (foldseek):
  3s5o-assembly1_A  TM=9.625E-01  e=5.017E-27  Homo sapiens
  3pb0-assembly4_D  TM=9.470E-01  e=3.631E-23  Thermotoga maritima
  7c0d-assembly1_A  TM=8.984E-01  e=5.657E-20  Azospirillum brasilense
  7c0c-assembly1_B  TM=9.012E-01  e=1.891E-19  Azospirillum brasilense
  2r8w-assembly1_A  TM=8.950E-01  e=1.290E-18  Agrobacterium fabrum str. C58